Protein 9KAN (pdb70)

Structure (mmCIF, N/CA/C/O backbone):
data_9KAN
#
_entry.id   9KAN
#
_cell.length_a   89.578
_cell.length_b   94.807
_cell.length_c   137.684
_cell.angle_alpha   90.000
_cell.angle_beta   90.000
_cell.angle_gamma   90.000
#
_symmetry.space_group_name_H-M   'C 2 2 21'
#
loop_
_entity.id
_entity.type
_entity.pdbx_description
1 polymer Vapd
2 polymer 'VapW antitoxin'
3 non-polymer 'SULFATE ION'
4 water water
#
loop_
_atom_site.group_PDB
_atom_site.id
_atom_site.type_symbol
_atom_site.label_atom_id
_atom_site.label_alt_id
_atom_site.label_comp_id
_atom_site.label_asym_id
_atom_site.label_entity_id
_atom_site.label_seq_id
_atom_site.pdbx_PDB_ins_code
_atom_site.Cartn_x
_atom_site.Cartn_y
_atom_site.Cartn_z
_atom_site.occupancy
_atom_site.B_iso_or_equiv
_atom_site.auth_seq_id
_atom_site.auth_comp_id
_atom_site.auth_asym_id
_atom_site.auth_atom_id
_atom_site.pdbx_PDB_model_num
ATOM 1 N N . GLN A 1 12 ? -29.43000 -33.76700 5.39800 1.000 71.15853 -1 GLN A N 1
ATOM 2 C CA . GLN A 1 12 ? -29.64700 -33.04600 4.11700 1.000 71.54279 -1 GLN A CA 1
ATOM 3 C C . GLN A 1 12 ? -30.41100 -33.95700 3.15300 1.000 73.57987 -1 GLN A C 1
ATOM 4 O O . GLN A 1 12 ? -31.59300 -34.22900 3.41800 1.000 68.09501 -1 GLN A O 1
ATOM 10 N N . ASP A 1 13 ? -29.75800 -34.39300 2.07500 1.000 59.65978 0 ASP A N 1
ATOM 11 C CA . ASP A 1 13 ? -30.39500 -35.31800 1.09400 1.000 56.83839 0 ASP A CA 1
ATOM 12 C C . ASP A 1 13 ? -29.82500 -36.71900 1.31700 1.000 51.03243 0 ASP A C 1
ATOM 13 O O . ASP A 1 13 ? -28.67400 -36.96000 0.93300 1.000 51.39564 0 ASP A O 1
ATOM 18 N N . PRO A 1 14 ? -30.58200 -37.65900 1.91400 1.000 50.69292 1 PRO A N 1
ATOM 19 C CA . PRO A 1 14 ? -30.02300 -38.97400 2.28400 1.000 49.65332 1 PRO A CA 1
ATOM 20 C C . PRO A 1 14 ? -29.57800 -39.81400 1.09500 1.000 46.67139 1 PRO A C 1
ATOM 21 O O . PRO A 1 14 ? -28.70200 -40.67100 1.24700 1.000 43.31046 1 PRO A O 1
ATOM 25 N N . GLY A 1 15 ? -30.12300 -39.56500 -0.09300 1.000 41.61025 2 GLY A N 1
ATOM 26 C CA . GLY A 1 15 ? -29.65200 -40.27300 -1.27700 1.000 48.14788 2 GLY A CA 1
ATOM 27 C C . GLY A 1 15 ? -28.21600 -39.95500 -1.67400 1.000 41.47339 2 GLY A C 1
ATOM 28 O O . GLY A 1 15 ? -27.58800 -40.72400 -2.40700 1.000 48.00839 2 GLY A O 1
ATOM 29 N N . ILE A 1 16 ? -27.67300 -38.83300 -1.20700 1.000 42.07610 3 ILE A N 1
ATOM 30 C CA . ILE A 1 16 ? -26.32600 -38.42600 -1.59900 1.000 41.60499 3 ILE A CA 1
ATOM 31 C C . ILE A 1 16 ? -25.31900 -38.90600 -0.55500 1.000 45.14752 3 ILE A C 1
ATOM 32 O O . ILE A 1 16 ? -25.38800 -38.51600 0.61700 1.000 37.70978 3 ILE A O 1
ATOM 37 N N . ASN A 1 17 ? -24.35600 -39.72500 -0.98400 1.000 45.14225 4 ASN A N 1
ATOM 38 C CA . ASN A 1 17 ? -23.33900 -40.30200 -0.10700 1.000 43.45521 4 ASN A CA 1
ATOM 39 C C . ASN A 1 17 ? -22.01800 -39.55500 -0.20600 1.000 40.40221 4 ASN A C 1
ATOM 40 O O . ASN A 1 17 ? -21.76200 -38.79000 -1.14200 1.000 39.41262 4 ASN A O 1
ATOM 45 N N . ARG A 1 18 ? -21.15300 -39.83500 0.76500 1.000 39.89952 5 ARG A N 1
ATOM 46 C CA . ARG A 1 18 ? -19.74700 -39.50900 0.64900 1.000 40.80489 5 ARG A CA 1
ATOM 47 C C . ARG A 1 18 ? -19.11500 -40.32900 -0.47000 1.000 40.74962 5 ARG A C 1
ATOM 48 O O . ARG A 1 18 ? -19.65100 -41.34800 -0.90600 1.000 36.79389 5 ARG A O 1
ATOM 56 N N . LYS A 1 19 ? -17.96800 -39.85300 -0.96100 1.000 34.31464 6 LYS A N 1
ATOM 57 C CA . LYS A 1 19 ? -17.29200 -40.52700 -2.05700 1.000 36.66492 6 LYS A CA 1
ATOM 58 C C . LYS A 1 19 ? -15.85300 -40.83500 -1.68000 1.000 36.69387 6 LYS A C 1
ATOM 59 O O . LYS A 1 19 ? -15.20200 -40.05900 -0.97500 1.000 40.30483 6 LYS A O 1
ATOM 65 N N . ALA A 1 20 ? -15.36300 -41.96300 -2.17200 1.000 37.96771 7 ALA A N 1
ATOM 66 C CA . ALA A 1 20 ? -13.96400 -42.33600 -2.06000 1.000 36.86758 7 ALA A CA 1
ATOM 67 C C . ALA A 1 20 ? -13.33800 -42.31000 -3.44400 1.000 38.58884 7 ALA A C 1
ATOM 68 O O . ALA A 1 20 ? -13.94200 -42.76900 -4.42300 1.000 38.51778 7 ALA A O 1
ATOM 70 N N . ILE A 1 21 ? -12.13900 -41.75100 -3.52500 1.000 37.68347 8 ILE A N 1
ATOM 71 C CA . ILE A 1 21 ? -11.35900 -41.73800 -4.75100 1.000 34.52782 8 ILE A CA 1
ATOM 72 C C . ILE A 1 21 ? -10.07400 -42.50200 -4.47600 1.000 38.87835 8 ILE A C 1
ATOM 73 O O . ILE A 1 21 ? -9.37200 -42.22000 -3.49600 1.000 38.26248 8 ILE A O 1
ATOM 78 N N . ASN A 1 22 ? -9.79900 -43.49800 -5.30800 1.000 36.00168 9 ASN A N 1
ATOM 79 C CA . ASN A 1 22 ? -8.60300 -44.30800 -5.17400 1.000 41.39707 9 ASN A CA 1
ATOM 80 C C . ASN A 1 22 ? -8.00300 -44.49400 -6.55300 1.000 39.45999 9 ASN A C 1
ATOM 81 O O . ASN A 1 22 ? -8.72800 -44.67900 -7.53600 1.000 40.21798 9 ASN A O 1
ATOM 86 N N . PHE A 1 23 ? -6.68100 -44.44000 -6.62600 1.000 37.77558 10 PHE A N 1
ATOM 87 C CA . PHE A 1 23 ? -6.02700 -44.52500 -7.91400 1.000 41.02071 10 PHE A CA 1
ATOM 88 C C . PHE A 1 23 ? -4.63200 -45.09400 -7.75000 1.000 38.77833 10 PHE A C 1
ATOM 89 O O . PHE A 1 23 ? -4.06800 -45.15100 -6.65400 1.000 39.67318 10 PHE A O 1
ATOM 97 N N . ASP A 1 24 ? -4.07200 -45.50200 -8.87500 1.000 42.38666 11 ASP A N 1
ATOM 98 C CA . ASP A 1 24 ? -2.73700 -46.06800 -8.91100 1.000 40.82332 11 ASP A CA 1
ATOM 99 C C . ASP A 1 24 ? -2.07500 -45.53400 -10.16500 1.000 40.93122 11 ASP A C 1
ATOM 100 O O . ASP A 1 24 ? -2.66800 -45.58600 -11.24600 1.000 42.60511 11 ASP A O 1
ATOM 105 N N . LEU A 1 25 ? -0.88300 -44.96700 -10.01000 1.000 40.67593 12 LEU A N 1
ATOM 106 C CA . LEU A 1 25 ? -0.13700 -44.39000 -11.11400 1.000 42.30507 12 LEU A CA 1
ATOM 107 C C . LEU A 1 25 ? 1.10500 -45.22600 -11.38700 1.000 42.86040 12 LEU A C 1
ATOM 108 O O . LEU A 1 25 ? 1.64400 -45.87800 -10.49200 1.000 43.84210 12 LEU A O 1
ATOM 113 N N . SER A 1 26 ? 1.55100 -45.19200 -12.63600 1.000 42.64722 13 SER A N 1
ATOM 114 C CA . SER A 1 26 ? 2.77700 -45.86600 -13.04100 1.000 55.20662 13 SER A CA 1
ATOM 115 C C . SER A 1 26 ? 3.99400 -45.00900 -12.67900 1.000 56.12778 13 SER A C 1
ATOM 116 O O . SER A 1 26 ? 4.09500 -43.83900 -13.08400 1.000 48.68478 13 SER A O 1
ATOM 119 N N . THR A 1 27 ? 4.91400 -45.59100 -11.90500 1.000 53.55116 14 THR A N 1
ATOM 120 C CA . THR A 1 27 ? 6.14100 -44.87700 -11.56300 1.000 57.53848 14 THR A CA 1
ATOM 121 C C . THR A 1 27 ? 7.02700 -44.65100 -12.78900 1.000 57.28318 14 THR A C 1
ATOM 122 O O . THR A 1 27 ? 7.65100 -43.58900 -12.90500 1.000 52.43787 14 THR A O 1
ATOM 126 N N . LYS A 1 28 ? 7.09700 -45.62800 -13.70800 1.000 57.20160 15 LYS A N 1
ATOM 127 C CA . LYS A 1 28 ? 7.88600 -45.44800 -14.92600 1.000 57.11474 15 LYS A CA 1
ATOM 128 C C . LYS A 1 28 ? 7.37300 -44.26000 -15.74300 1.000 55.53561 15 LYS A C 1
ATOM 129 O O . LYS A 1 28 ? 8.16400 -43.42900 -16.21000 1.000 51.30352 15 LYS A O 1
ATOM 135 N N . SER A 1 29 ? 6.04900 -44.14900 -15.90800 1.000 55.85933 16 SER A N 1
ATOM 136 C CA . SER A 1 29 ? 5.49500 -43.03800 -16.67400 1.000 52.78001 16 SER A CA 1
ATOM 137 C C . SER A 1 29 ? 5.62900 -41.71800 -15.92200 1.000 52.47471 16 SER A C 1
ATOM 138 O O . SER A 1 29 ? 5.82500 -40.67500 -16.54900 1.000 52.49050 16 SER A O 1
ATOM 141 N N . LEU A 1 30 ? 5.55900 -41.74600 -14.58600 1.000 49.96389 17 LEU A N 1
ATOM 142 C CA . LEU A 1 30 ? 5.68700 -40.51700 -13.80600 1.000 50.35077 17 LEU A CA 1
ATOM 143 C C . LEU A 1 30 ? 7.11200 -39.96300 -13.85800 1.000 50.54027 17 LEU A C 1
ATOM 144 O O . LEU A 1 30 ? 7.31000 -38.74200 -13.78600 1.000 49.48751 17 LEU A O 1
ATOM 149 N N . GLU A 1 31 ? 8.11500 -40.84300 -13.98600 1.000 52.53525 18 GLU A N 1
ATOM 150 C CA . GLU A 1 31 ? 9.50900 -40.40700 -14.07700 1.000 54.57233 18 GLU A CA 1
ATOM 151 C C . GLU A 1 31 ? 9.79100 -39.59900 -15.33300 1.000 51.70883 18 GLU A C 1
ATOM 152 O O . GLU A 1 31 ? 10.78700 -38.86800 -15.37200 1.000 54.69077 18 GLU A O 1
ATOM 158 N N . LYS A 1 32 ? 8.95400 -39.72600 -16.36600 1.000 51.49302 19 LYS A N 1
ATOM 159 C CA . LYS A 1 32 ? 9.12200 -38.90400 -17.55700 1.000 48.39001 19 LYS A CA 1
ATOM 160 C C . LYS A 1 32 ? 8.89400 -37.43500 -17.24700 1.000 50.41131 19 LYS A C 1
ATOM 161 O O . LYS A 1 32 ? 9.53300 -36.56400 -17.84900 1.000 52.15099 19 LYS A O 1
ATOM 167 N N . TYR A 1 33 ? 8.00300 -37.14500 -16.30200 1.000 52.76948 20 TYR A N 1
ATOM 168 C CA . TYR A 1 33 ? 7.54900 -35.78800 -16.04500 1.000 49.47698 20 TYR A CA 1
ATOM 169 C C . TYR A 1 33 ? 8.09000 -35.20200 -14.75600 1.000 48.62425 20 TYR A C 1
ATOM 170 O O . TYR A 1 33 ? 8.07200 -33.97900 -14.59900 1.000 44.49218 20 TYR A O 1
ATOM 179 N N . PHE A 1 34 ? 8.55400 -36.03400 -13.83200 1.000 49.84019 21 PHE A N 1
ATOM 180 C CA . PHE A 1 34 ? 9.05900 -35.54700 -12.55800 1.000 53.01951 21 PHE A CA 1
ATOM 181 C C . PHE A 1 34 ? 10.33200 -36.28900 -12.19900 1.000 57.22002 21 PHE A C 1
ATOM 182 O O . PHE A 1 34 ? 10.37500 -37.52100 -12.26100 1.000 53.99858 21 PHE A O 1
ATOM 190 N N . LYS A 1 35 ? 11.37200 -35.52700 -11.85500 1.000 60.96257 22 LYS A N 1
ATOM 191 C CA . LYS A 1 35 ? 12.59900 -36.14000 -11.36800 1.000 63.88661 22 LYS A CA 1
ATOM 192 C C . LYS A 1 35 ? 12.37000 -36.78300 -10.00600 1.000 62.69436 22 LYS A C 1
ATOM 193 O O . LYS A 1 35 ? 12.89400 -37.86800 -9.72600 1.000 61.65213 22 LYS A O 1
ATOM 199 N N . ASP A 1 36 ? 11.57000 -36.14200 -9.15600 1.000 58.54123 23 ASP A N 1
ATOM 200 C CA . ASP A 1 36 ? 11.19800 -36.68000 -7.84800 1.000 60.57042 23 ASP A CA 1
ATOM 201 C C . ASP A 1 36 ? 9.75300 -37.15700 -7.94700 1.000 57.86483 23 ASP A C 1
ATOM 202 O O . ASP A 1 36 ? 8.82400 -36.34600 -7.93800 1.000 54.99080 23 ASP A O 1
ATOM 207 N N . THR A 1 37 ? 9.55300 -38.47500 -8.04300 1.000 59.49661 24 THR A N 1
ATOM 208 C CA . THR A 1 37 ? 8.19500 -38.96000 -8.27000 1.000 59.05445 24 THR A CA 1
ATOM 209 C C . THR A 1 37 ? 7.27300 -38.75200 -7.07200 1.000 53.18006 24 THR A C 1
ATOM 210 O O . THR A 1 37 ? 6.08700 -39.06900 -7.17900 1.000 51.70620 24 THR A O 1
ATOM 214 N N . ARG A 1 38 ? 7.76800 -38.23400 -5.94800 1.000 54.49601 25 ARG A N 1
ATOM 215 C CA . ARG A 1 38 ? 6.89400 -37.92200 -4.82200 1.000 51.41932 25 ARG A CA 1
ATOM 216 C C . ARG A 1 38 ? 6.11300 -36.63500 -5.04600 1.000 50.18496 25 ARG A C 1
ATOM 217 O O . ARG A 1 38 ? 5.04900 -36.45000 -4.44200 1.000 46.57137 25 ARG A O 1
ATOM 225 N N . GLU A 1 39 ? 6.63100 -35.73500 -5.88500 1.000 47.68203 26 GLU A N 1
ATOM 226 C CA . GLU A 1 39 ? 5.93700 -34.47400 -6.13700 1.000 43.37099 26 GLU A CA 1
ATOM 227 C C . GLU A 1 39 ? 4.53700 -34.66700 -6.70800 1.000 41.66815 26 GLU A C 1
ATOM 228 O O . GLU A 1 39 ? 3.58800 -34.08900 -6.14800 1.000 42.22875 26 GLU A O 1
ATOM 234 N N . PRO A 1 40 ? 4.32200 -35.44500 -7.78400 1.000 44.15529 27 PRO A N 1
ATOM 235 C CA . PRO A 1 40 ? 2.95800 -35.55100 -8.33700 1.000 40.22851 27 PRO A CA 1
ATOM 236 C C . PRO A 1 40 ? 1.91400 -35.98000 -7.31300 1.000 41.74974 27 PRO A C 1
ATOM 237 O O . PRO A 1 40 ? 0.79600 -35.45100 -7.33000 1.000 42.18137 27 PRO A O 1
ATOM 241 N N . TYR A 1 41 ? 2.25500 -36.90300 -6.40300 1.000 42.11558 28 TYR A N 1
ATOM 242 C CA . TYR A 1 41 ? 1.32900 -37.27900 -5.33300 1.000 42.45509 28 TYR A CA 1
ATOM 243 C C . TYR A 1 41 ? 1.05900 -36.11500 -4.39500 1.000 40.28115 28 TYR A C 1
ATOM 244 O O . TYR A 1 41 ? -0.03900 -35.99200 -3.83100 1.000 37.82559 28 TYR A O 1
ATOM 253 N N . SER A 1 42 ? 2.06700 -35.27300 -4.18000 1.000 37.72031 29 SER A N 1
ATOM 254 C CA . SER A 1 42 ? 1.86900 -34.09900 -3.34700 1.000 36.63597 29 SER A CA 1
ATOM 255 C C . SER A 1 42 ? 1.01900 -33.06200 -4.07000 1.000 36.18065 29 SER A C 1
ATOM 256 O O . SER A 1 42 ? 0.20400 -32.37500 -3.45000 1.000 36.50438 29 SER A O 1
ATOM 259 N N . LEU A 1 43 ? 1.18900 -32.94700 -5.38700 1.000 34.77522 30 LEU A N 1
ATOM 260 C CA . LEU A 1 43 ? 0.37700 -32.01700 -6.15600 1.000 34.32517 30 LEU A CA 1
ATOM 261 C C . LEU A 1 43 ? -1.09200 -32.42200 -6.12300 1.000 36.46490 30 LEU A C 1
ATOM 262 O O . LEU A 1 43 ? -1.98100 -31.57800 -5.93400 1.000 37.86243 30 LEU A O 1
ATOM 267 N N . ILE A 1 44 ? -1.36500 -33.72000 -6.31000 1.000 36.13328 31 ILE A N 1
ATOM 268 C CA . ILE A 1 44 ? -2.74200 -34.20000 -6.29200 1.000 33.70930 31 ILE A CA 1
ATOM 269 C C . ILE A 1 44 ? -3.32200 -34.06300 -4.89400 1.000 34.10409 31 ILE A C 1
ATOM 270 O O . ILE A 1 44 ? -4.46400 -33.62600 -4.71600 1.000 35.95694 31 ILE A O 1
ATOM 275 N N . LYS A 1 45 ? -2.52100 -34.38600 -3.87700 1.000 36.42279 32 LYS A N 1
ATOM 276 C CA . LYS A 1 45 ? -2.97500 -34.23400 -2.50500 1.000 34.43308 32 LYS A CA 1
ATOM 277 C C . LYS A 1 45 ? -3.45400 -32.81400 -2.23200 1.000 36.07275 32 LYS A C 1
ATOM 278 O O . LYS A 1 45 ? -4.51900 -32.61500 -1.63200 1.000 35.69375 32 LYS A O 1
ATOM 284 N N . LYS A 1 46 ? -2.68800 -31.81400 -2.67300 1.000 38.44935 33 LYS A N 1
ATOM 285 C CA . LYS A 1 46 ? -3.08900 -30.42000 -2.46400 1.000 40.76278 33 LYS A CA 1
ATOM 286 C C . LYS A 1 46 ? -4.39100 -30.09800 -3.19300 1.000 36.72019 33 LYS A C 1
ATOM 287 O O . LYS A 1 46 ? -5.28400 -29.45900 -2.62900 1.000 34.82523 33 LYS A O 1
ATOM 293 N N . PHE A 1 47 ? -4.50800 -30.52100 -4.45400 1.000 34.20673 34 PHE A N 1
ATOM 294 C CA . PHE A 1 47 ? -5.73400 -30.27600 -5.20900 1.000 32.99343 34 PHE A CA 1
ATOM 295 C C . PHE A 1 47 ? -6.93500 -30.92900 -4.54000 1.000 36.22276 34 PHE A C 1
ATOM 296 O O . PHE A 1 47 ? -8.03800 -30.36600 -4.51600 1.000 37.02812 34 PHE A O 1
ATOM 304 N N . MET A 1 48 ? -6.75400 -32.15000 -4.04000 1.000 36.15170 35 MET A N 1
ATOM 305 C CA . MET A 1 48 ? -7.87300 -32.87500 -3.45500 1.000 37.01496 35 MET A CA 1
ATOM 306 C C . MET A 1 48 ? -8.36800 -32.18200 -2.19900 1.000 37.16761 35 MET A C 1
ATOM 307 O O . MET A 1 48 ? -9.57800 -32.01300 -2.00800 1.000 36.97022 35 MET A O 1
ATOM 312 N N . LEU A 1 49 ? -7.44400 -31.75000 -1.33900 1.000 38.68622 36 LEU A N 1
ATOM 313 C CA . LEU A 1 49 ? -7.84900 -31.06500 -0.11900 1.000 38.95467 36 LEU A CA 1
ATOM 314 C C . LEU A 1 49 ? -8.52700 -29.74000 -0.43500 1.000 38.76781 36 LEU A C 1
ATOM 315 O O . LEU A 1 49 ? -9.43300 -29.32400 0.29200 1.000 43.56312 36 LEU A O 1
ATOM 320 N N . GLU A 1 50 ? -8.13100 -29.08500 -1.52600 1.000 39.00468 37 GLU A N 1
ATOM 321 C CA . GLU A 1 50 ? -8.79900 -27.86500 -1.96400 1.000 43.22360 37 GLU A CA 1
ATOM 322 C C . GLU A 1 50 ? -10.22600 -28.11600 -2.43700 1.000 41.79448 37 GLU A C 1
ATOM 323 O O . GLU A 1 50 ? -11.03000 -27.18000 -2.46200 1.000 42.61827 37 GLU A O 1
ATOM 329 N N . ASN A 1 51 ? -10.55500 -29.34000 -2.83500 1.000 38.82834 38 ASN A N 1
ATOM 330 C CA . ASN A 1 51 ? -11.83700 -29.61700 -3.46000 1.000 42.70775 38 ASN A CA 1
ATOM 331 C C . ASN A 1 51 ? -12.69900 -30.56300 -2.62800 1.000 40.14429 38 ASN A C 1
ATOM 332 O O . ASN A 1 51 ? -13.53000 -31.29500 -3.16500 1.000 39.40209 38 ASN A O 1
ATOM 337 N N . GLY A 1 52 ? -12.52900 -30.53200 -1.30300 1.000 42.56826 39 GLY A N 1
ATOM 338 C CA . GLY A 1 52 ? -13.46400 -31.17300 -0.39700 1.000 42.48141 39 GLY A CA 1
ATOM 339 C C . GLY A 1 52 ? -13.13300 -32.59200 -0.00500 1.000 44.18424 39 GLY A C 1
ATOM 340 O O . GLY A 1 52 ? -13.96000 -33.24700 0.64200 1.000 42.68670 39 GLY A O 1
ATOM 341 N N . PHE A 1 53 ? -11.96400 -33.09400 -0.38100 1.000 41.28127 40 PHE A N 1
ATOM 342 C CA . PHE A 1 53 ? -11.53400 -34.44500 -0.06500 1.000 42.75776 40 PHE A CA 1
ATOM 343 C C . PHE A 1 53 ? -10.41300 -34.37700 0.96100 1.000 49.50067 40 PHE A C 1
ATOM 344 O O . PHE A 1 53 ? -9.77600 -33.33600 1.13800 1.000 50.93505 40 PHE A O 1
ATOM 352 N N . GLU A 1 54 ? -10.21100 -35.48100 1.67800 1.000 48.89007 41 GLU A N 1
ATOM 353 C CA . GLU A 1 54 ? -9.12300 -35.58000 2.64200 1.000 51.99308 41 GLU A CA 1
ATOM 354 C C . GLU A 1 54 ? -8.38800 -36.89200 2.43200 1.000 50.40078 41 GLU A C 1
ATOM 355 O O . GLU A 1 54 ? -8.99700 -37.88400 2.02500 1.000 47.90838 41 GLU A O 1
ATOM 361 N N . HIS A 1 55 ? -7.07600 -36.89200 2.68500 1.000 47.08196 42 HIS A N 1
ATOM 362 C CA . HIS A 1 55 ? -6.27900 -38.09600 2.48000 1.000 51.66409 42 HIS A CA 1
ATOM 363 C C . HIS A 1 55 ? -6.44000 -39.01300 3.68000 1.000 56.50151 42 HIS A C 1
ATOM 364 O O . HIS A 1 55 ? -6.52700 -38.55700 4.82400 1.000 60.36776 42 HIS A O 1
ATOM 371 N N . ARG A 1 56 ? -6.51400 -40.31400 3.39200 1.000 55.30663 43 ARG A N 1
ATOM 372 C CA . ARG A 1 56 ? -6.70000 -41.31100 4.47300 1.000 58.44648 43 ARG A CA 1
ATOM 373 C C . ARG A 1 56 ? -5.32700 -41.72800 5.00700 1.000 58.52807 43 ARG A C 1
ATOM 374 O O . ARG A 1 56 ? -4.33000 -41.57800 4.26600 1.000 59.93877 43 ARG A O 1
ATOM 382 N N . GLN A 1 57 ? -5.28600 -42.25200 6.23300 1.000 60.71781 44 GLN A N 1
ATOM 383 C CA . GLN A 1 57 ? -4.01000 -42.73900 6.81600 1.000 64.26034 44 GLN A CA 1
ATOM 384 C C . GLN A 1 57 ? -3.72400 -44.14500 6.27000 1.000 70.29001 44 GLN A C 1
ATOM 385 O O . GLN A 1 57 ? -2.82700 -44.82300 6.81700 1.000 65.76052 44 GLN A O 1
ATOM 391 N N . TYR A 1 58 ? -4.47400 -44.54900 5.24400 1.000 63.39707 45 TYR A N 1
ATOM 392 C CA . TYR A 1 58 ? -4.22600 -45.86000 4.58800 1.000 67.40808 45 TYR A CA 1
ATOM 393 C C . TYR A 1 58 ? -3.94700 -45.55700 3.12000 1.000 73.15614 45 TYR A C 1
ATOM 394 O O . TYR A 1 58 ? -2.77300 -45.70200 2.71000 1.000 75.55380 45 TYR A O 1
ATOM 403 N N . SER A 1 59 ? -4.96600 -45.10200 2.38100 1.000 66.35006 46 SER A N 1
ATOM 404 C CA . SER A 1 59 ? -4.79400 -44.72800 0.95100 1.000 63.58657 46 SER A CA 1
ATOM 405 C C . SER A 1 59 ? -6.11400 -44.18900 0.38600 1.000 57.67270 46 SER A C 1
ATOM 406 O O . SER A 1 59 ? -7.17200 -44.77000 0.71300 1.000 58.95181 46 SER A O 1
ATOM 409 N N . GLY A 1 60 ? -6.05900 -43.12300 -0.41900 1.000 55.44875 47 GLY A N 1
ATOM 410 C CA . GLY A 1 60 ? -7.28600 -42.64400 -1.08700 1.000 46.10816 47 GLY A CA 1
ATOM 411 C C . GLY A 1 60 ? -7.79800 -41.31400 -0.57400 1.000 44.27110 47 GLY A C 1
ATOM 412 O O . GLY A 1 60 ? -7.28400 -40.83400 0.45900 1.000 47.81626 47 GLY A O 1
ATOM 413 N N . TYR A 1 61 ? -8.77700 -40.73600 -1.27800 1.000 37.75189 48 TYR A N 1
ATOM 414 C CA . TYR A 1 61 ? -9.39500 -39.44800 -0.85800 1.000 37.87296 48 TYR A CA 1
ATOM 415 C C . TYR A 1 61 ? -10.85800 -39.65500 -0.51700 1.000 41.59709 48 TYR A C 1
ATOM 416 O O . TYR A 1 61 ? -11.64200 -40.05700 -1.40100 1.000 36.95180 48 TYR A O 1
ATOM 425 N N . THR A 1 62 ? -11.21900 -39.38500 0.73900 1.000 42.16558 49 THR A N 1
ATOM 426 C CA . THR A 1 62 ? -12.61400 -39.48200 1.13000 1.000 37.12024 49 THR A CA 1
ATOM 427 C C . THR A 1 62 ? -13.18300 -38.07500 1.19100 1.000 39.73634 49 THR A C 1
ATOM 428 O O . THR A 1 62 ? -12.53800 -37.17000 1.72300 1.000 39.24944 49 THR A O 1
ATOM 432 N N . SER A 1 63 ? -14.35800 -37.87800 0.60100 1.000 39.59159 50 SER A N 1
ATOM 433 C CA . SER A 1 63 ? -15.00500 -36.57500 0.67800 1.000 42.82619 50 SER A CA 1
ATOM 434 C C . SER A 1 63 ? -15.37800 -36.24600 2.11800 1.000 43.23676 50 SER A C 1
ATOM 435 O O . SER A 1 63 ? -15.91400 -37.09200 2.84200 1.000 38.76781 50 SER A O 1
ATOM 438 N N . LYS A 1 64 ? -15.10000 -35.00600 2.53000 1.000 43.75525 51 LYS A N 1
ATOM 439 C CA . LYS A 1 64 ? -15.38800 -34.59500 3.90100 1.000 45.40544 51 LYS A CA 1
ATOM 440 C C . LYS A 1 64 ? -16.88200 -34.66900 4.19000 1.000 44.93697 51 LYS A C 1
ATOM 441 O O . LYS A 1 64 ? -17.30200 -35.20300 5.22400 1.000 44.42638 51 LYS A O 1
ATOM 447 N N . GLU A 1 65 ? -17.69300 -34.16800 3.27500 1.000 40.22851 52 GLU A N 1
ATOM 448 C CA . GLU A 1 65 ? -19.14200 -34.22400 3.31600 1.000 41.32601 52 GLU A CA 1
ATOM 449 C C . GLU A 1 65 ? -19.66000 -35.12400 2.20900 1.000 41.01808 52 GLU A C 1
ATOM 450 O O . GLU A 1 65 ? -18.90200 -35.53400 1.31500 1.000 37.64662 52 GLU A O 1
ATOM 456 N N . PRO A 1 66 ? -20.94900 -35.47900 2.22900 1.000 42.31560 53 PRO A N 1
ATOM 457 C CA . PRO A 1 66 ? -21.56600 -36.10300 1.05600 1.000 41.75237 53 PRO A CA 1
ATOM 458 C C . PRO A 1 66 ? -21.45200 -35.19100 -0.15500 1.000 41.28390 53 PRO A C 1
ATOM 459 O O . PRO A 1 66 ? -21.53500 -33.97000 -0.03600 1.000 37.16235 53 PRO A O 1
ATOM 463 N N . ILE A 1 67 ? -21.24900 -35.79200 -1.32800 1.000 40.07323 54 ILE A N 1
ATOM 464 C CA . ILE A 1 67 ? -21.10100 -35.02900 -2.56900 1.000 37.98613 54 ILE A CA 1
ATOM 465 C C . ILE A 1 67 ? -21.73900 -35.82400 -3.70200 1.000 37.40975 54 ILE A C 1
ATOM 466 O O . ILE A 1 67 ? -21.50100 -37.02900 -3.82400 1.000 35.31476 54 ILE A O 1
ATOM 471 N N . ASN A 1 68 ? -22.57600 -35.16800 -4.51800 1.000 34.26200 55 ASN A N 1
ATOM 472 C CA . ASN A 1 68 ? -23.26300 -35.93100 -5.54800 1.000 38.88361 55 ASN A CA 1
ATOM 473 C C . ASN A 1 68 ? -22.31500 -36.24300 -6.70900 1.000 34.23042 55 ASN A C 1
ATOM 474 O O . ASN A 1 68 ? -21.21200 -35.69300 -6.81700 1.000 34.04356 55 ASN A O 1
ATOM 479 N N . GLU A 1 69 ? -22.75900 -37.16900 -7.56500 1.000 35.38582 56 GLU A N 1
ATOM 480 C CA . GLU A 1 69 ? -21.90600 -37.69900 -8.62300 1.000 34.02250 56 GLU A CA 1
ATOM 481 C C . GLU A 1 69 ? -21.55000 -36.62900 -9.65300 1.000 32.81183 56 GLU A C 1
ATOM 482 O O . GLU A 1 69 ? -20.44400 -36.63400 -10.20900 1.000 28.19549 56 GLU A O 1
ATOM 488 N N . ARG A 1 70 ? -22.48500 -35.71400 -9.93100 1.000 32.69603 57 ARG A N 1
ATOM 489 C CA . ARG A 1 70 ? -22.21400 -34.63800 -10.88900 1.000 34.64889 57 ARG A CA 1
ATOM 490 C C . ARG A 1 70 ? -21.04000 -33.78600 -10.42900 1.000 32.60128 57 ARG A C 1
ATOM 491 O O . ARG A 1 70 ? -20.11100 -33.51400 -11.19700 1.000 29.71409 57 ARG A O 1
ATOM 499 N N . ARG A 1 71 ? -21.04400 -33.39300 -9.15800 1.000 33.14082 58 ARG A N 1
ATOM 500 C CA . ARG A 1 71 ? -19.97100 -32.54500 -8.64500 1.000 34.86207 58 ARG A CA 1
ATOM 501 C C . ARG A 1 71 ? -18.64300 -33.28700 -8.57100 1.000 33.50928 58 ARG A C 1
ATOM 502 O O . ARG A 1 71 ? -17.58300 -32.68300 -8.78900 1.000 32.76972 58 ARG A O 1
ATOM 510 N N . VAL A 1 72 ? -18.68000 -34.58900 -8.28000 1.000 31.35376 59 VAL A N 1
ATOM 511 C CA . VAL A 1 72 ? -17.46400 -35.40000 -8.24200 1.000 32.85920 59 VAL A CA 1
ATOM 512 C C . VAL A 1 72 ? -16.80900 -35.44100 -9.61200 1.000 31.67485 59 VAL A C 1
ATOM 513 O O . VAL A 1 72 ? -15.59800 -35.23400 -9.75500 1.000 30.20625 59 VAL A O 1
ATOM 517 N N . ILE A 1 73 ? -17.59600 -35.71400 -10.64800 1.000 32.63286 60 ILE A N 1
ATOM 518 C CA . ILE A 1 73 ? -16.97000 -35.81800 -11.95500 1.000 32.32493 60 ILE A CA 1
ATOM 519 C C . ILE A 1 73 ? -16.52200 -34.44400 -12.47000 1.000 32.21176 60 ILE A C 1
ATOM 520 O O . ILE A 1 73 ? -15.61100 -34.36800 -13.30200 1.000 32.88815 60 ILE A O 1
ATOM 525 N N . ARG A 1 74 ? -17.15800 -33.34800 -12.02400 1.000 28.95610 61 ARG A N 1
ATOM 526 C CA . ARG A 1 74 ? -16.62900 -32.02300 -12.36900 1.000 35.26212 61 ARG A CA 1
ATOM 527 C C . ARG A 1 74 ? -15.26200 -31.79000 -11.72900 1.000 37.41501 61 ARG A C 1
ATOM 528 O O . ARG A 1 74 ? -14.37700 -31.19000 -12.34700 1.000 32.04595 61 ARG A O 1
ATOM 536 N N . ILE A 1 75 ? -15.07000 -32.27700 -10.50500 1.000 31.22480 62 ILE A N 1
ATOM 537 C CA . ILE A 1 75 ? -13.77800 -32.17500 -9.83800 1.000 35.73060 62 ILE A CA 1
ATOM 538 C C . ILE A 1 75 ? -12.73000 -33.00500 -10.57100 1.000 35.27528 62 ILE A C 1
ATOM 539 O O . ILE A 1 75 ? -11.58000 -32.58000 -10.72400 1.000 33.80668 62 ILE A O 1
ATOM 544 N N . ILE A 1 76 ? -13.11200 -34.18200 -11.06900 1.000 33.14871 63 ILE A N 1
ATOM 545 C CA . ILE A 1 76 ? -12.15300 -35.02000 -11.78600 1.000 34.20410 63 ILE A CA 1
ATOM 546 C C . ILE A 1 76 ? -11.81700 -34.41100 -13.14700 1.000 35.68586 63 ILE A C 1
ATOM 547 O O . ILE A 1 76 ? -10.66300 -34.46000 -13.59900 1.000 36.34646 63 ILE A O 1
ATOM 552 N N . ASN A 1 77 ? -12.81800 -33.85400 -13.82800 1.000 36.40173 64 ASN A N 1
ATOM 553 C CA . ASN A 1 77 ? -12.57000 -33.07400 -15.04500 1.000 38.29933 64 ASN A CA 1
ATOM 554 C C . ASN A 1 77 ? -11.58200 -31.94600 -14.77600 1.000 37.68083 64 ASN A C 1
ATOM 555 O O . ASN A 1 77 ? -10.57600 -31.79700 -15.48200 1.000 38.39671 64 ASN A O 1
ATOM 560 N N . LYS A 1 78 ? -11.86100 -31.14300 -13.74700 1.000 37.11234 65 LYS A N 1
ATOM 561 C CA . LYS A 1 78 ? -10.95900 -30.07400 -13.33000 1.000 35.63848 65 LYS A CA 1
ATOM 562 C C . LYS A 1 78 ? -9.54400 -30.59600 -13.07100 1.000 37.35974 65 LYS A C 1
ATOM 563 O O . LYS A 1 78 ? -8.55500 -29.99300 -13.51800 1.000 33.03817 65 LYS A O 1
ATOM 569 N N . LEU A 1 79 ? -9.43000 -31.72400 -12.35100 1.000 32.53285 66 LEU A N 1
ATOM 570 C CA . LEU A 1 79 ? -8.12300 -32.32300 -12.07800 1.000 34.17252 66 LEU A CA 1
ATOM 571 C C . LEU A 1 79 ? -7.39100 -32.71100 -13.36000 1.000 38.10194 66 LEU A C 1
ATOM 572 O O . LEU A 1 79 ? -6.18300 -32.45900 -13.49300 1.000 34.02776 66 LEU A O 1
ATOM 577 N N . THR A 1 80 ? -8.09000 -33.35000 -14.30800 1.000 38.29407 67 THR A N 1
ATOM 578 C CA . THR A 1 80 ? -7.40600 -33.80800 -15.51600 1.000 36.75177 67 THR A CA 1
ATOM 579 C C . THR A 1 80 ? -7.01200 -32.64600 -16.41700 1.000 39.26787 67 THR A C 1
ATOM 580 O O . THR A 1 80 ? -6.00700 -32.74400 -17.12400 1.000 38.73096 67 THR A O 1
ATOM 584 N N . LYS A 1 81 ? -7.78800 -31.55000 -16.42000 1.000 38.40460 68 LYS A N 1
ATOM 585 C CA . LYS A 1 81 ? -7.36600 -30.36600 -17.16700 1.000 38.26775 68 LYS A CA 1
ATOM 586 C C . LYS A 1 81 ? -6.16300 -29.69200 -16.51000 1.000 38.57041 68 LYS A C 1
ATOM 587 O O . LYS A 1 81 ? -5.30200 -29.14000 -17.20500 1.000 37.65188 68 LYS A O 1
ATOM 593 N N . LYS A 1 82 ? -6.06500 -29.75900 -15.18500 1.000 35.20948 69 LYS A N 1
ATOM 594 C CA . LYS A 1 82 ? -4.92300 -29.16700 -14.50400 1.000 38.63358 69 LYS A CA 1
ATOM 595 C C . LYS A 1 82 ? -3.65100 -29.98500 -14.72600 1.000 40.95491 69 LYS A C 1
ATOM 596 O O . LYS A 1 82 ? -2.59500 -29.42400 -15.03300 1.000 32.61444 69 LYS A O 1
ATOM 602 N N . PHE A 1 83 ? -3.72400 -31.30800 -14.60500 1.000 37.90454 70 PHE A N 1
ATOM 603 C CA . PHE A 1 83 ? -2.53200 -32.15700 -14.70400 1.000 39.42315 70 PHE A CA 1
ATOM 604 C C . PHE A 1 83 ? -2.69500 -33.11600 -15.87400 1.000 41.69974 70 PHE A C 1
ATOM 605 O O . PHE A 1 83 ? -3.04400 -34.27800 -15.67700 1.000 39.56527 70 PHE A O 1
ATOM 613 N N . THR A 1 84 ? -2.42000 -32.64000 -17.09200 1.000 40.72594 71 THR A N 1
ATOM 614 C CA . THR A 1 84 ? -2.70600 -33.47900 -18.25800 1.000 43.00779 71 THR A CA 1
ATOM 615 C C . THR A 1 84 ? -1.82200 -34.72000 -18.33900 1.000 42.77881 71 THR A C 1
ATOM 616 O O . THR A 1 84 ? -2.11600 -35.61100 -19.14200 1.000 43.33414 71 THR A O 1
ATOM 620 N N . TRP A 1 85 ? -0.75400 -34.80000 -17.53800 1.000 40.73646 72 TRP A N 1
ATOM 621 C CA . TRP A 1 85 ? 0.04900 -36.01800 -17.46800 1.000 41.83396 72 TRP A CA 1
ATOM 622 C C . TRP A 1 85 ? -0.65900 -37.16200 -16.75000 1.000 40.37063 72 TRP A C 1
ATOM 623 O O . TRP A 1 85 ? -0.11100 -38.26800 -16.69500 1.000 39.68897 72 TRP A O 1
ATOM 634 N N . LEU A 1 86 ? -1.82700 -36.90700 -16.16500 1.000 40.66014 73 LEU A N 1
ATOM 635 C CA . LEU A 1 86 ? -2.59700 -37.96200 -15.51300 1.000 42.47088 73 LEU A CA 1
ATOM 636 C C . LEU A 1 86 ? -3.03300 -39.03200 -16.51000 1.000 42.24717 73 LEU A C 1
ATOM 637 O O . LEU A 1 86 ? -2.98600 -40.22900 -16.19700 1.000 43.51048 73 LEU A O 1
ATOM 642 N N . GLY A 1 87 ? -3.45000 -38.62200 -17.71600 1.000 39.17049 74 GLY A N 1
ATOM 643 C CA . GLY A 1 87 ? -3.90000 -39.58900 -18.70700 1.000 43.56312 74 GLY A CA 1
ATOM 644 C C . GLY A 1 87 ? -2.79800 -40.54200 -19.12600 1.000 49.01114 74 GLY A C 1
ATOM 645 O O . GLY A 1 87 ? -3.04200 -41.72900 -19.35300 1.000 48.82164 74 GLY A O 1
ATOM 646 N N . GLU A 1 88 ? -1.56800 -40.04100 -19.19600 1.000 47.42411 75 GLU A N 1
ATOM 647 C CA . GLU A 1 88 ? -0.40500 -40.83800 -19.54900 1.000 50.54290 75 GLU A CA 1
ATOM 648 C C . GLU A 1 88 ? -0.00200 -41.81000 -18.44200 1.000 48.30842 75 GLU A C 1
ATOM 649 O O . GLU A 1 88 ? 0.47400 -42.91400 -18.73700 1.000 46.83983 75 GLU A O 1
ATOM 655 N N . CYS A 1 89 ? -0.21200 -41.44700 -17.17700 1.000 43.53680 76 CYS A N 1
ATOM 656 C CA . CYS A 1 89 ? 0.33300 -42.20800 -16.06500 1.000 44.85538 76 CYS A CA 1
ATOM 657 C C . CYS A 1 89 ? -0.67800 -43.04700 -15.28800 1.000 41.65763 76 CYS A C 1
ATOM 658 O O . CYS A 1 89 ? -0.26000 -43.84800 -14.44100 1.000 40.77594 76 CYS A O 1
ATOM 661 N N . VAL A 1 90 ? -1.97700 -42.90600 -15.53700 1.000 41.23389 77 VAL A N 1
ATOM 662 C CA . VAL A 1 90 ? -2.95900 -43.55500 -14.66800 1.000 42.96305 77 VAL A CA 1
ATOM 663 C C . VAL A 1 90 ? -3.01300 -45.04800 -14.97400 1.000 42.64459 77 VAL A C 1
ATOM 664 O O . VAL A 1 90 ? -3.15500 -45.45600 -16.13600 1.000 41.19178 77 VAL A O 1
ATOM 668 N N . LYS A 1 91 ? -2.91100 -45.87300 -13.92700 1.000 39.24681 78 LYS A N 1
ATOM 669 C CA . LYS A 1 91 ? -3.15400 -47.31400 -14.04800 1.000 45.83444 78 LYS A CA 1
ATOM 670 C C . LYS A 1 91 ? -4.54800 -47.73700 -13.58000 1.000 48.77953 78 LYS A C 1
ATOM 671 O O . LYS A 1 91 ? -5.17600 -48.59800 -14.20800 1.000 44.33689 78 LYS A O 1
ATOM 677 N N . GLU A 1 92 ? -5.05300 -47.16200 -12.49200 1.000 45.09751 79 GLU A N 1
ATOM 678 C CA . GLU A 1 92 ? -6.45300 -47.32900 -12.13400 1.000 47.43727 79 GLU A CA 1
ATOM 679 C C . GLU A 1 92 ? -6.93100 -46.03700 -11.48500 1.000 45.58178 79 GLU A C 1
ATOM 680 O O . GLU A 1 92 ? -6.13500 -45.27200 -10.93600 1.000 42.03136 79 GLU A O 1
ATOM 686 N N . PHE A 1 93 ? -8.24200 -45.79300 -11.55800 1.000 39.22049 80 PHE A N 1
ATOM 687 C CA . PHE A 1 93 ? -8.82200 -44.59900 -10.94100 1.000 39.32577 80 PHE A CA 1
ATOM 688 C C . PHE A 1 93 ? -10.30400 -44.87600 -10.72800 1.000 39.56790 80 PHE A C 1
ATOM 689 O O . PHE A 1 93 ? -11.06300 -44.96200 -11.70400 1.000 40.33115 80 PHE A O 1
ATOM 697 N N . ASP A 1 94 ? -10.71100 -45.01700 -9.46500 1.000 35.94115 81 ASP A N 1
ATOM 698 C CA . ASP A 1 94 ? -12.05900 -45.44500 -9.11400 1.000 38.03088 81 ASP A CA 1
ATOM 699 C C . ASP A 1 94 ? -12.73200 -44.42200 -8.20600 1.000 38.08878 81 ASP A C 1
ATOM 700 O O . ASP A 1 94 ? -12.09100 -43.85000 -7.32300 1.000 37.34132 81 ASP A O 1
ATOM 705 N N . ILE A 1 95 ? -14.02300 -44.19400 -8.44700 1.000 34.60152 82 ILE A N 1
ATOM 706 C CA . ILE A 1 95 ? -14.93100 -43.47700 -7.54700 1.000 32.96448 82 ILE A CA 1
ATOM 707 C C . ILE A 1 95 ? -15.82600 -44.51600 -6.88900 1.000 33.69088 82 ILE A C 1
ATOM 708 O O . ILE A 1 95 ? -16.51700 -45.26100 -7.59300 1.000 36.82284 82 ILE A O 1
ATOM 713 N N . THR A 1 96 ? -15.86000 -44.58100 -5.55800 1.000 35.53058 83 THR A N 1
ATOM 714 C CA . THR A 1 96 ? -16.81000 -45.49500 -4.92700 1.000 36.97285 83 THR A CA 1
ATOM 715 C C . THR A 1 96 ? -17.73400 -44.75000 -3.97400 1.000 36.15433 83 THR A C 1
ATOM 716 O O . THR A 1 96 ? -17.29900 -43.89500 -3.19600 1.000 37.04918 83 THR A O 1
ATOM 720 N N . GLU A 1 97 ? -19.02000 -45.08300 -4.06300 1.000 38.85466 84 GLU A N 1
ATOM 721 C CA . GLU A 1 97 ? -20.02700 -44.60000 -3.12800 1.000 41.03650 84 GLU A CA 1
ATOM 722 C C . GLU A 1 97 ? -19.80300 -45.22300 -1.76000 1.000 41.00492 84 GLU A C 1
ATOM 723 O O . GLU A 1 97 ? -19.73500 -46.44500 -1.63700 1.000 40.68909 84 GLU A O 1
ATOM 729 N N . ILE A 1 98 ? -19.71000 -44.38200 -0.73800 1.000 39.00204 85 ILE A N 1
ATOM 730 C CA . ILE A 1 98 ? -19.50300 -44.81400 0.64000 1.000 43.38415 85 ILE A CA 1
ATOM 731 C C . ILE A 1 98 ? -20.85800 -44.86600 1.32700 1.000 42.34981 85 ILE A C 1
ATOM 732 O O . ILE A 1 98 ? -21.56600 -43.85600 1.39600 1.000 40.61540 85 ILE A O 1
ATOM 737 N N . GLY A 1 99 ? -21.21400 -46.04100 1.84000 1.000 44.98171 86 GLY A N 1
ATOM 738 C CA . GLY A 1 99 ? -22.52600 -46.28100 2.41300 1.000 44.66851 86 GLY A CA 1
ATOM 739 C C . GLY A 1 99 ? -22.58400 -46.03300 3.90600 1.000 50.81662 86 GLY A C 1
ATOM 740 O O . GLY A 1 99 ? -23.59200 -45.53700 4.42500 1.000 55.82511 86 GLY A O 1
ATOM 741 N N . GLU A 1 100 ? -21.48700 -46.36200 4.58900 1.000 45.81602 87 GLU A N 1
ATOM 742 C CA . GLU A 1 100 ? -21.27800 -46.20500 6.02300 1.000 42.59984 87 GLU A CA 1
ATOM 743 C C . GLU A 1 100 ? -19.82800 -46.56800 6.31000 1.000 44.75010 87 GLU A C 1
ATOM 744 O O . GLU A 1 100 ? -19.29300 -47.45700 5.64500 1.000 42.34192 87 GLU A O 1
ATOM 750 N N . GLN A 1 101 ? -19.17200 -45.91300 7.27000 1.000 45.01329 88 GLN A N 1
ATOM 751 C CA . GLN A 1 101 ? -17.79300 -46.24100 7.61500 1.000 43.90000 88 GLN A CA 1
ATOM 752 C C . GLN A 1 101 ? -17.67700 -46.47700 9.11500 1.000 44.37637 88 GLN A C 1
ATOM 753 O O . GLN A 1 101 ? -18.08700 -45.62800 9.91200 1.000 41.65499 88 GLN A O 1
ATOM 759 N N . TYR A 1 102 ? -17.11600 -47.62900 9.49500 1.000 37.70715 89 TYR A N 1
ATOM 760 C CA . TYR A 1 102 ? -17.08500 -48.08900 10.87900 1.000 37.44660 89 TYR A CA 1
ATOM 761 C C . TYR A 1 102 ? -15.64400 -48.23700 11.34800 1.000 39.33893 89 TYR A C 1
ATOM 762 O O . TYR A 1 102 ? -14.78200 -48.68400 10.58700 1.000 43.33414 89 TYR A O 1
ATOM 771 N N . SER A 1 103 ? -15.37600 -47.85600 12.59700 1.000 38.06509 90 SER A N 1
ATOM 772 C CA . SER A 1 103 ? -14.02700 -47.90600 13.14700 1.000 42.97094 90 SER A CA 1
ATOM 773 C C . SER A 1 103 ? -13.87200 -49.11100 14.07200 1.000 45.42913 90 SER A C 1
ATOM 774 O O . SER A 1 103 ? -14.64500 -49.27800 15.01900 1.000 39.54948 90 SER A O 1
ATOM 777 N N . LEU A 1 104 ? -12.86100 -49.93800 13.80200 1.000 45.95814 91 LEU A N 1
ATOM 778 C CA . LEU A 1 104 ? -12.60700 -51.12100 14.61100 1.000 45.41860 91 LEU A CA 1
ATOM 779 C C . LEU A 1 104 ? -11.29100 -51.08000 15.38500 1.000 49.26380 91 LEU A C 1
ATOM 780 O O .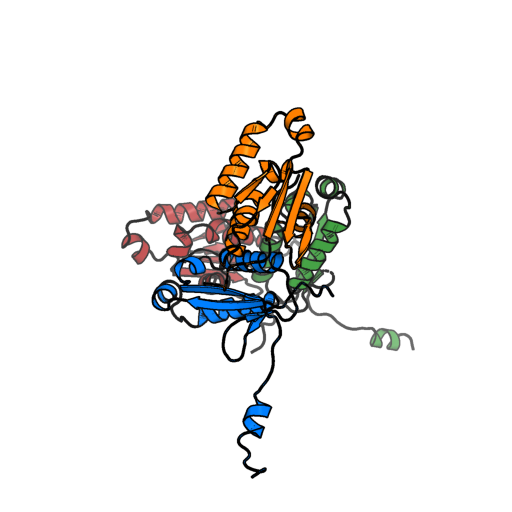 LEU A 1 104 ? -10.96400 -52.07000 16.05500 1.000 48.64267 91 LEU A O 1
ATOM 785 N N . LYS A 1 105 ? -10.54400 -49.96900 15.34800 1.000 52.62736 92 LYS A N 1
ATOM 786 C CA . LYS A 1 105 ? -9.25000 -49.91000 16.03200 1.000 53.91699 92 LYS A CA 1
ATOM 787 C C . LYS A 1 105 ? -9.36500 -50.32700 17.49500 1.000 55.46981 92 LYS A C 1
ATOM 788 O O . LYS A 1 105 ? -8.71200 -51.27700 17.94100 1.000 53.08531 92 LYS A O 1
ATOM 794 N N . GLU A 1 106 ? -10.19700 -49.61800 18.25900 1.000 55.16451 93 GLU A N 1
ATOM 795 C CA . GLU A 1 106 ? -10.34100 -49.92200 19.67600 1.000 56.48835 93 GLU A CA 1
ATOM 796 C C . GLU A 1 106 ? -10.92600 -51.31700 19.91100 1.000 58.06486 93 GLU A C 1
ATOM 797 O O . GLU A 1 106 ? -10.55600 -51.98300 20.88500 1.000 59.64399 93 GLU A O 1
ATOM 803 N N . THR A 1 107 ? -11.83700 -51.77600 19.04500 1.000 51.41143 94 THR A N 1
ATOM 804 C CA . THR A 1 107 ? -12.41000 -53.10700 19.21500 1.000 54.26440 94 THR A CA 1
ATOM 805 C C . THR A 1 107 ? -11.34300 -54.18300 19.08900 1.000 56.95946 94 THR A C 1
ATOM 806 O O . THR A 1 107 ? -11.31200 -55.13400 19.87800 1.000 60.20195 94 THR A O 1
ATOM 810 N N . ILE A 1 108 ? -10.46900 -54.04600 18.09200 1.000 53.73802 95 ILE A N 1
ATOM 811 C CA . ILE A 1 108 ? -9.36000 -54.97600 17.88600 1.000 56.20937 95 ILE A CA 1
ATOM 812 C C . ILE A 1 108 ? -8.41100 -54.95500 19.08300 1.000 59.30185 95 ILE A C 1
ATOM 813 O O . ILE A 1 108 ? -7.94200 -56.00600 19.54400 1.000 61.46263 95 ILE A O 1
ATOM 818 N N . GLN A 1 109 ? -8.12800 -53.76300 19.62100 1.000 55.45402 96 GLN A N 1
ATOM 819 C CA . GLN A 1 109 ? -7.36500 -53.67100 20.86500 1.000 59.19394 96 GLN A CA 1
ATOM 820 C C . GLN A 1 109 ? -8.08600 -54.38100 22.01800 1.000 66.53956 96 GLN A C 1
ATOM 821 O O . GLN A 1 109 ? -7.45100 -55.07900 22.82100 1.000 67.20806 96 GLN A O 1
ATOM 827 N N . ASP A 1 110 ? -9.41800 -54.23900 22.09800 1.000 64.88146 97 ASP A N 1
ATOM 828 C CA . ASP A 1 110 ? -10.19400 -54.90700 23.14400 1.000 66.32637 97 ASP A CA 1
ATOM 829 C C . ASP A 1 110 ? -10.11100 -56.41800 23.01900 1.000 66.30005 97 ASP A C 1
ATOM 830 O O . ASP A 1 110 ? -9.93200 -57.11800 24.02100 1.000 69.61887 97 ASP A O 1
ATOM 835 N N . LEU A 1 111 ? -10.26900 -56.93900 21.80100 1.000 63.64710 98 LEU A N 1
ATOM 836 C CA . LEU A 1 111 ? -10.27100 -58.38400 21.61000 1.000 67.83971 98 LEU A CA 1
ATOM 837 C C . LEU A 1 111 ? -8.96200 -59.00400 22.08200 1.000 69.06618 98 LEU A C 1
ATOM 838 O O . LEU A 1 111 ? -8.96500 -60.04700 22.74600 1.000 71.92968 98 LEU A O 1
ATOM 843 N N . CYS A 1 112 ? -7.85000 -58.33600 21.80500 1.000 70.63742 99 CYS A N 1
ATOM 844 C CA . CYS A 1 112 ? -6.52200 -58.87200 22.19300 1.000 72.11917 99 CYS A CA 1
ATOM 845 C C . CYS A 1 112 ? -6.19200 -58.44500 23.63700 1.000 75.03005 99 CYS A C 1
ATOM 846 O O . CYS A 1 112 ? -5.03100 -58.08800 23.87500 1.000 77.51719 99 CYS A O 1
ATOM 849 N N . ALA A 1 113 ? -7.16800 -58.51000 24.55100 1.000 75.99069 100 ALA A N 1
ATOM 850 C CA . ALA A 1 113 ? -6.92300 -58.14500 25.96900 1.000 79.27266 100 ALA A CA 1
ATOM 851 C C . ALA A 1 113 ? -6.96300 -59.39200 26.85800 1.000 84.03902 100 ALA A C 1
ATOM 852 O O . ALA A 1 113 ? -6.48500 -59.30800 28.00900 1.000 92.02419 100 ALA A O 1
ATOM 854 N N . LYS A 1 114 ? -7.50000 -60.49700 26.36000 1.000 87.22098 101 LYS A N 1
ATOM 855 C CA . LYS A 1 114 ? -7.45500 -61.73100 27.18100 1.000 78.20148 101 LYS A CA 1
ATOM 856 C C . LYS A 1 114 ? -7.69700 -61.33600 28.64300 1.000 84.22326 101 LYS A C 1
ATOM 857 O O . LYS A 1 114 ? -6.80500 -61.58100 29.48600 1.000 86.11296 101 LYS A O 1
ATOM 863 N N . ASP A 1 115 ? -8.85400 -60.73800 28.92000 1.000 82.06247 102 ASP A N 1
ATOM 864 C CA . ASP A 1 115 ? -9.19600 -60.40300 30.33000 1.000 74.69843 102 ASP A CA 1
ATOM 865 C C . ASP A 1 115 ? -10.43900 -61.21100 30.68000 1.000 71.67702 102 ASP A C 1
ATOM 866 O O . ASP A 1 115 ? -10.72700 -61.37600 31.87800 1.000 81.52293 102 ASP A O 1
ATOM 871 N N . PHE A 1 116 ? -11.16600 -61.64600 29.65400 1.000 76.31705 103 PHE A N 1
ATOM 872 C CA . PHE A 1 116 ? -12.36000 -62.50200 29.85100 1.000 67.96078 103 PHE A CA 1
ATOM 873 C C . PHE A 1 116 ? -11.92400 -63.86700 29.37400 1.000 69.30041 103 PHE A C 1
ATOM 874 O O . PHE A 1 116 ? -11.42100 -63.97000 28.23900 1.000 69.50044 103 PHE A O 1
ATOM 882 N N . HIS A 1 117 ? -12.08800 -64.88900 30.21200 1.000 73.27457 104 HIS A N 1
ATOM 883 C CA . HIS A 1 117 ? -11.54100 -66.23600 29.88100 1.000 71.86388 104 HIS A CA 1
ATOM 884 C C . HIS A 1 117 ? -10.18800 -66.13400 29.17200 1.000 66.00791 104 HIS A C 1
ATOM 885 O O . HIS A 1 117 ? -9.19900 -66.42000 29.87400 1.000 82.17564 104 HIS A O 1
ATOM 892 N N . ASP B 2 25 ? -23.46200 -64.05200 -12.82700 1.000 69.98207 -3 ASP B N 1
ATOM 893 C CA . ASP B 2 25 ? -24.27400 -64.71100 -11.80300 1.000 66.71589 -3 ASP B CA 1
ATOM 894 C C . ASP B 2 25 ? -25.36500 -63.76500 -11.32200 1.000 64.48668 -3 ASP B C 1
ATOM 895 O O . ASP B 2 25 ? -25.77000 -62.85700 -12.04700 1.000 66.87381 -3 ASP B O 1
ATOM 900 N N . LEU B 2 26 ? -25.82600 -63.96700 -10.09000 1.000 65.07886 -2 LEU B N 1
ATOM 901 C CA . LEU B 2 26 ? -26.93600 -63.19700 -9.54500 1.000 65.90264 -2 LEU B CA 1
ATOM 902 C C . LEU B 2 26 ? -26.54900 -61.81200 -9.04200 1.000 65.49469 -2 LEU B C 1
ATOM 903 O O . LEU B 2 26 ? -27.43700 -61.09200 -8.57500 1.000 64.94463 -2 LEU B O 1
ATOM 908 N N . GLU B 2 27 ? -25.28100 -61.40600 -9.13100 1.000 61.16523 -1 GLU B N 1
ATOM 909 C CA . GLU B 2 27 ? -24.81900 -60.16500 -8.51700 1.000 61.41263 -1 GLU B CA 1
ATOM 910 C C . GLU B 2 27 ? -24.31200 -59.17800 -9.57300 1.000 55.22241 -1 GLU B C 1
ATOM 911 O O . GLU B 2 27 ? -24.03100 -59.54000 -10.71900 1.000 57.50163 -1 GLU B O 1
ATOM 917 N N . ASP B 2 28 ? -24.21400 -57.90600 -9.15900 1.000 56.46730 0 ASP B N 1
ATOM 918 C CA . ASP B 2 28 ? -23.56700 -56.82600 -9.92300 1.000 52.88792 0 ASP B CA 1
ATOM 919 C C . ASP B 2 28 ? -24.37500 -56.39400 -11.15700 1.000 53.26428 0 ASP B C 1
ATOM 920 O O . ASP B 2 28 ? -23.82200 -55.81700 -12.10100 1.000 44.20267 0 ASP B O 1
ATOM 925 N N . LEU B 2 29 ? -25.69000 -56.63300 -11.16600 1.000 44.62904 1 LEU B N 1
ATOM 926 C CA . LEU B 2 29 ? -26.49900 -56.48100 -12.36800 1.000 43.98159 1 LEU B CA 1
ATOM 927 C C . LEU B 2 29 ? -27.40500 -55.25800 -12.35900 1.000 41.09440 1 LEU B C 1
ATOM 928 O O . LEU B 2 29 ? -28.06400 -54.99000 -13.37700 1.000 38.03877 1 LEU B O 1
ATOM 933 N N . ALA B 2 30 ? -27.47500 -54.50400 -11.24600 1.000 38.01508 2 ALA B N 1
ATOM 934 C CA . ALA B 2 30 ? -28.50200 -53.46700 -11.08500 1.000 33.39085 2 ALA B CA 1
ATOM 935 C C . ALA B 2 30 ? -27.87900 -52.16700 -10.56600 1.000 37.36764 2 ALA B C 1
ATOM 936 O O . ALA B 2 30 ? -27.95700 -51.84400 -9.38000 1.000 37.42291 2 ALA B O 1
ATOM 938 N N . TYR B 2 31 ? -27.30200 -51.39500 -11.47100 1.000 34.51203 3 TYR B N 1
ATOM 939 C CA . TYR B 2 31 ? -26.78800 -50.08000 -11.11500 1.000 33.43822 3 TYR B CA 1
ATOM 940 C C . TYR B 2 31 ? -27.92400 -49.06200 -11.10800 1.000 34.70942 3 TYR B C 1
ATOM 941 O O . TYR B 2 31 ? -28.90600 -49.20800 -11.84500 1.000 33.10397 3 TYR B O 1
ATOM 950 N N . PRO B 2 32 ? -27.83500 -48.02000 -10.28000 1.000 31.82750 4 PRO B N 1
ATOM 951 C CA . PRO B 2 32 ? -28.88200 -46.99200 -10.31100 1.000 32.87499 4 PRO B CA 1
ATOM 952 C C . PRO B 2 32 ? -28.81400 -46.18800 -11.60400 1.000 31.31691 4 PRO B C 1
ATOM 953 O O . PRO B 2 32 ? -27.75300 -46.04700 -12.21800 1.000 32.40915 4 PRO B O 1
ATOM 957 N N . LEU B 2 33 ? -29.96600 -45.67600 -12.02600 1.000 31.10110 5 LEU B N 1
ATOM 958 C CA . LEU B 2 33 ? -30.03000 -44.97700 -13.30200 1.000 33.59877 5 LEU B CA 1
ATOM 959 C C . LEU B 2 33 ? -29.27500 -43.65000 -13.26200 1.000 36.10433 5 LEU B C 1
ATOM 960 O O . LEU B 2 33 ? -29.45700 -42.83800 -12.35000 1.000 31.36692 5 LEU B O 1
ATOM 965 N N . LEU B 2 34 ? -28.42500 -43.44600 -14.25900 1.000 31.90383 6 LEU B N 1
ATOM 966 C CA . LEU B 2 34 ? -27.88700 -42.13800 -14.59800 1.000 33.56455 6 LEU B CA 1
ATOM 967 C C . LEU B 2 34 ? -28.22300 -41.83400 -16.05400 1.000 29.80884 6 LEU B C 1
ATOM 968 O O . LEU B 2 34 ? -28.13100 -42.72000 -16.91500 1.000 31.96699 6 LEU B O 1
ATOM 973 N N . GLY B 2 35 ? -28.61400 -40.59400 -16.32500 1.000 34.14883 7 GLY B N 1
ATOM 974 C CA . GLY B 2 35 ? -28.89700 -40.19900 -17.68800 1.000 31.92225 7 GLY B CA 1
ATOM 975 C C . GLY B 2 35 ? -29.18900 -38.71900 -17.80500 1.000 35.20422 7 GLY B C 1
ATOM 976 O O . GLY B 2 35 ? -28.96000 -37.94500 -16.87200 1.000 31.70117 7 GLY B O 1
ATOM 977 N N . THR B 2 36 ? -29.74900 -38.33700 -18.95500 1.000 35.40951 8 THR B N 1
ATOM 978 C CA . THR B 2 36 ? -30.04900 -36.93400 -19.18100 1.000 33.94881 8 THR B CA 1
ATOM 979 C C . THR B 2 36 ? -31.26300 -36.79200 -20.09500 1.000 33.33294 8 THR B C 1
ATOM 980 O O . THR B 2 36 ? -31.45900 -37.59400 -21.01200 1.000 35.73850 8 THR B O 1
ATOM 984 N N . ARG B 2 37 ? -32.06700 -35.76300 -19.82100 1.000 32.05911 9 ARG B N 1
ATOM 985 C CA . ARG B 2 37 ? -33.16600 -35.32800 -20.66700 1.000 35.21738 9 ARG B CA 1
ATOM 986 C C . ARG B 2 37 ? -32.77300 -34.02800 -21.37400 1.000 39.32314 9 ARG B C 1
ATOM 987 O O . ARG B 2 37 ? -32.31700 -33.07500 -20.72600 1.000 35.14895 9 ARG B O 1
ATOM 995 N N . ILE B 2 38 ? -32.95300 -33.99300 -22.69300 1.000 36.78862 10 ILE B N 1
ATOM 996 C CA . ILE B 2 38 ? -32.56900 -32.85800 -23.53100 1.000 37.23078 10 ILE B CA 1
ATOM 997 C C . ILE B 2 38 ? -33.80100 -32.36800 -24.29000 1.000 37.05181 10 ILE B C 1
ATOM 998 O O . ILE B 2 38 ? -34.49700 -33.16700 -24.93000 1.000 38.84939 10 ILE B O 1
ATOM 1003 N N . VAL B 2 39 ? -34.06100 -31.05900 -24.23500 1.000 42.26559 11 VAL B N 1
ATOM 1004 C CA . VAL B 2 39 ? -35.09100 -30.42700 -25.06500 1.000 43.40257 11 VAL B CA 1
ATOM 1005 C C . VAL B 2 39 ? -34.47100 -29.20200 -25.73200 1.000 45.01066 11 VAL B C 1
ATOM 1006 O O . VAL B 2 39 ? -34.13600 -28.22600 -25.05200 1.000 42.81566 11 VAL B O 1
ATOM 1010 N N . LEU B 2 40 ? -34.30700 -29.25800 -27.05500 1.000 45.53704 12 LEU B N 1
ATOM 1011 C CA . LEU B 2 40 ? -33.86100 -28.10000 -27.81900 1.000 48.84007 12 LEU B CA 1
ATOM 1012 C C . LEU B 2 40 ? -34.98200 -27.06700 -27.93700 1.000 50.51922 12 LEU B C 1
ATOM 1013 O O . LEU B 2 40 ? -36.17200 -27.37700 -27.82400 1.000 53.32745 12 LEU B O 1
ATOM 1018 N N . ASP B 2 41 ? -34.58700 -25.81900 -28.16700 1.000 51.11666 13 ASP B N 1
ATOM 1019 C CA . ASP B 2 41 ? -35.53700 -24.73000 -28.40900 1.000 56.12252 13 ASP B CA 1
ATOM 1020 C C . ASP B 2 41 ? -35.79900 -24.68500 -29.91700 1.000 58.04380 13 ASP B C 1
ATOM 1021 O O . ASP B 2 41 ? -35.22800 -23.88300 -30.65900 1.000 59.04129 13 ASP B O 1
ATOM 1026 N N . GLU B 2 42 ? -36.66800 -25.59600 -30.37500 1.000 58.20698 14 GLU B N 1
ATOM 1027 C CA . GLU B 2 42 ? -36.90600 -25.75200 -31.80900 1.000 62.57592 14 GLU B CA 1
ATOM 1028 C C . GLU B 2 42 ? -37.44000 -24.47200 -32.43700 1.000 65.69472 14 GLU B C 1
ATOM 1029 O O . GLU B 2 42 ? -37.12500 -24.16800 -33.59300 1.000 61.53896 14 GLU B O 1
ATOM 1035 N N . GLU B 2 43 ? -38.24300 -23.71800 -31.68600 1.000 66.07898 15 GLU B N 1
ATOM 1036 C CA . GLU B 2 43 ? -38.78300 -22.45600 -32.17600 1.000 69.35042 15 GLU B CA 1
ATOM 1037 C C . GLU B 2 43 ? -37.66800 -21.45300 -32.45200 1.000 69.04775 15 GLU B C 1
ATOM 1038 O O . GLU B 2 43 ? -37.62900 -20.82000 -33.51500 1.000 69.06618 15 GLU B O 1
ATOM 1044 N N . LYS B 2 44 ? -36.73800 -21.31400 -31.50500 1.000 65.01306 16 LYS B N 1
ATOM 1045 C CA . LYS B 2 44 ? -35.59700 -20.42600 -31.69500 1.000 66.96592 16 LYS B CA 1
ATOM 1046 C C . LYS B 2 44 ? -34.71800 -20.89400 -32.84900 1.000 70.87166 16 LYS B C 1
ATOM 1047 O O . LYS B 2 44 ? -34.19600 -20.07600 -33.61100 1.000 68.51085 16 LYS B O 1
ATOM 1053 N N . ILE B 2 45 ? -34.55900 -22.21000 -33.00200 1.000 63.93398 17 ILE B N 1
ATOM 1054 C CA . ILE B 2 45 ? -33.66700 -22.75500 -34.02200 1.000 66.18951 17 ILE B CA 1
ATOM 1055 C C . ILE B 2 45 ? -34.18000 -22.43000 -35.42200 1.000 70.93745 17 ILE B C 1
ATOM 1056 O O . ILE B 2 45 ? -33.40800 -22.04000 -36.30800 1.000 67.43177 17 ILE B O 1
ATOM 1061 N N . LEU B 2 46 ? -35.48400 -22.58400 -35.64700 1.000 70.16894 18 LEU B N 1
ATOM 1062 C CA . LEU B 2 46 ? -36.04100 -22.32200 -36.97100 1.000 71.64806 18 LEU B CA 1
ATOM 1063 C C . LEU B 2 46 ? -36.12200 -20.82700 -37.24300 1.000 73.15088 18 LEU B C 1
ATOM 1064 O O . LEU B 2 46 ? -35.75300 -20.35800 -38.32700 1.000 74.34576 18 LEU B O 1
ATOM 1069 N N . LYS B 2 47 ? -36.59000 -20.06200 -36.25600 1.000 75.76961 19 LYS B N 1
ATOM 1070 C CA . LYS B 2 47 ? -36.72700 -18.61700 -36.41000 1.000 76.98028 19 LYS B CA 1
ATOM 1071 C C . LYS B 2 47 ? -35.39200 -17.94500 -36.70600 1.000 76.10123 19 LYS B C 1
ATOM 1072 O O . LYS B 2 47 ? -35.35900 -16.90300 -37.37200 1.000 77.22768 19 LYS B O 1
ATOM 1078 N N . GLU B 2 48 ? -34.28600 -18.51500 -36.22800 1.000 75.04321 20 GLU B N 1
ATOM 1079 C CA . GLU B 2 48 ? -32.97700 -17.91500 -36.44900 1.000 74.93267 20 GLU B CA 1
ATOM 1080 C C . GLU B 2 48 ? -32.31100 -18.39600 -37.72700 1.000 73.18246 20 GLU B C 1
ATOM 1081 O O . GLU B 2 48 ? -31.46800 -17.67500 -38.27400 1.000 69.80047 20 GLU B O 1
ATOM 1087 N N . GLY B 2 49 ? -32.66000 -19.59000 -38.20600 1.000 71.27960 21 GLY B N 1
ATOM 1088 C CA . GLY B 2 49 ? -32.12500 -20.11900 -39.44500 1.000 70.43476 21 GLY B CA 1
ATOM 1089 C C . GLY B 2 49 ? -30.62100 -20.30300 -39.47500 1.000 71.34276 21 GLY B C 1
ATOM 1090 O O . GLY B 2 49 ? -30.04100 -20.48000 -40.55200 1.000 68.47663 21 GLY B O 1
ATOM 1091 N N . LYS B 2 50 ? -29.97300 -20.26300 -38.30600 1.000 67.50283 22 LYS B N 1
ATOM 1092 C CA . LYS B 2 50 ? -28.52800 -20.46700 -38.25800 1.000 67.98447 22 LYS B CA 1
ATOM 1093 C C . LYS B 2 50 ? -28.16900 -21.92500 -38.53000 1.000 69.68730 22 LYS B C 1
ATOM 1094 O O . LYS B 2 50 ? -27.31300 -22.21900 -39.37500 1.000 66.96066 22 LYS B O 1
ATOM 1100 N N . TYR B 2 51 ? -28.80600 -22.84900 -37.81300 1.000 66.33164 23 TYR B N 1
ATOM 1101 C CA . TYR B 2 51 ? -28.50700 -24.27000 -37.89400 1.000 66.04213 23 TYR B CA 1
ATOM 1102 C C . TYR B 2 51 ? -29.67300 -25.02100 -38.51200 1.000 64.74197 23 TYR B C 1
ATOM 1103 O O . TYR B 2 51 ? -30.79900 -24.52200 -38.59000 1.000 66.53429 23 TYR B O 1
ATOM 1112 N N . ASN B 2 52 ? -29.37800 -26.23800 -38.95300 1.000 68.37925 24 ASN B N 1
ATOM 1113 C CA . ASN B 2 52 ? -30.39000 -27.18100 -39.40000 1.000 66.77643 24 ASN B CA 1
ATOM 1114 C C . ASN B 2 52 ? -30.77800 -28.07200 -38.22200 1.000 67.55284 24 ASN B C 1
ATOM 1115 O O . ASN B 2 52 ? -29.91400 -28.72200 -37.62000 1.000 64.50773 24 ASN B O 1
ATOM 1120 N N . LEU B 2 53 ? -32.07600 -28.09200 -37.89500 1.000 67.06067 25 LEU B N 1
ATOM 1121 C CA . LEU B 2 53 ? -32.53400 -28.74700 -36.67300 1.000 64.67881 25 LEU B CA 1
ATOM 1122 C C . LEU B 2 53 ? -32.25800 -30.24700 -36.70100 1.000 63.13125 25 LEU B C 1
ATOM 1123 O O . LEU B 2 53 ? -31.88700 -30.83500 -35.67900 1.000 61.18892 25 LEU B O 1
ATOM 1128 N N . GLU B 2 54 ? -32.40400 -30.87700 -37.86900 1.000 65.04464 26 GLU B N 1
ATOM 1129 C CA . GLU B 2 54 ? -32.22800 -32.32500 -37.96000 1.000 68.21344 26 GLU B CA 1
ATOM 1130 C C . GLU B 2 54 ? -30.78200 -32.74700 -37.72100 1.000 61.58107 26 GLU B C 1
ATOM 1131 O O . GLU B 2 54 ? -30.53600 -33.79600 -37.11300 1.000 58.48333 26 GLU B O 1
ATOM 1137 N N . ASP B 2 55 ? -29.81300 -31.95500 -38.18600 1.000 62.18114 27 ASP B N 1
ATOM 1138 C CA . ASP B 2 55 ? -28.41300 -32.29300 -37.97200 1.000 62.05481 27 ASP B CA 1
ATOM 1139 C C . ASP B 2 55 ? -27.95400 -32.02500 -36.54600 1.000 55.54877 27 ASP B C 1
ATOM 1140 O O . ASP B 2 55 ? -26.97200 -32.63500 -36.10800 1.000 50.55343 27 ASP B O 1
ATOM 1145 N N . MET B 2 56 ? -28.62300 -31.11900 -35.82400 1.000 55.85670 28 MET B N 1
ATOM 1146 C CA . MET B 2 56 ? -28.35800 -30.97700 -34.39800 1.000 55.13556 28 MET B CA 1
ATOM 1147 C C . MET B 2 56 ? -28.63900 -32.29100 -33.67500 1.000 48.98745 28 MET B C 1
ATOM 1148 O O . MET B 2 56 ? -27.79900 -32.78300 -32.90900 1.000 46.57927 28 MET B O 1
ATOM 1153 N N . TYR B 2 57 ? -29.80700 -32.89600 -33.94300 1.000 49.68490 29 TYR B N 1
ATOM 1154 C CA . TYR B 2 57 ? -30.16200 -34.16100 -33.29600 1.000 49.88756 29 TYR B CA 1
ATOM 1155 C C . TYR B 2 57 ? -29.22700 -35.29100 -33.71400 1.000 49.04535 29 TYR B C 1
ATOM 1156 O O . TYR B 2 57 ? -28.91600 -36.18100 -32.90800 1.000 44.83169 29 TYR B O 1
ATOM 1165 N N . LYS B 2 58 ? -28.77400 -35.28200 -34.97300 1.000 48.84533 30 LYS B N 1
ATOM 1166 C CA . LYS B 2 58 ? -27.81000 -36.28700 -35.41700 1.000 49.95073 30 LYS B CA 1
ATOM 1167 C C . LYS B 2 58 ? -26.45800 -36.09000 -34.74800 1.000 49.47435 30 LYS B C 1
ATOM 1168 O O . LYS B 2 58 ? -25.77000 -37.06900 -34.42600 1.000 45.35281 30 LYS B O 1
ATOM 1174 N N . MET B 2 59 ? -26.05300 -34.83300 -34.53700 1.000 44.32110 31 MET B N 1
ATOM 1175 C CA . MET B 2 59 ? -24.81800 -34.57500 -33.80600 1.000 43.21308 31 MET B CA 1
ATOM 1176 C C . MET B 2 59 ? -24.94000 -35.01900 -32.35300 1.000 40.10744 31 MET B C 1
ATOM 1177 O O . MET B 2 59 ? -24.00100 -35.59300 -31.79500 1.000 39.65212 31 MET B O 1
ATOM 1182 N N . ILE B 2 60 ? -26.09200 -34.77300 -31.72300 1.000 45.19489 32 ILE B N 1
ATOM 1183 C CA . ILE B 2 60 ? -26.28900 -35.24400 -30.35500 1.000 40.66540 32 ILE B CA 1
ATOM 1184 C C . ILE B 2 60 ? -26.23400 -36.77100 -30.29900 1.000 40.11797 32 ILE B C 1
ATOM 1185 O O . ILE B 2 60 ? -25.61600 -37.34300 -29.39800 1.000 38.54936 32 ILE B O 1
ATOM 1190 N N . ASP B 2 61 ? -26.85200 -37.45100 -31.27200 1.000 40.79436 33 ASP B N 1
ATOM 1191 C CA . ASP B 2 61 ? -26.83900 -38.91000 -31.29600 1.000 43.31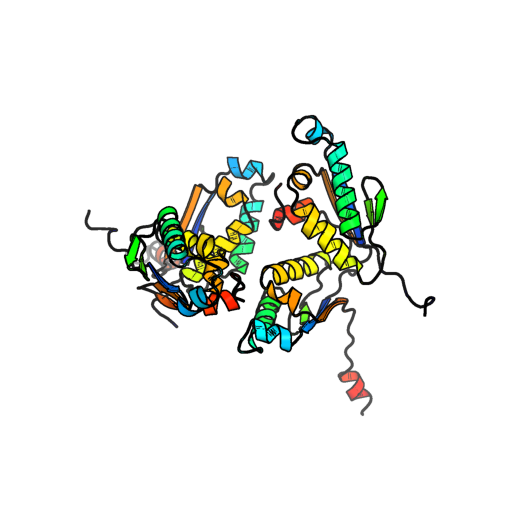835 33 ASP B CA 1
ATOM 1192 C C . ASP B 2 61 ? -25.42600 -39.44800 -31.44300 1.000 45.15278 33 ASP B C 1
ATOM 1193 O O . ASP B 2 61 ? -25.05700 -40.44300 -30.80300 1.000 41.47603 33 ASP B O 1
ATOM 1198 N N . GLU B 2 62 ? -24.62200 -38.80100 -32.29200 1.000 41.12335 34 GLU B N 1
ATOM 1199 C CA . GLU B 2 62 ? -23.23300 -39.21200 -32.47000 1.000 42.71565 34 GLU B CA 1
ATOM 1200 C C . GLU B 2 62 ? -22.44000 -39.02800 -31.18300 1.000 42.62090 34 GLU B C 1
ATOM 1201 O O . GLU B 2 62 ? -21.61700 -39.87800 -30.82200 1.000 41.66552 34 GLU B O 1
ATOM 1207 N N . TYR B 2 63 ? -22.68100 -37.92500 -30.47400 1.000 38.92835 35 TYR B N 1
ATOM 1208 C CA . TYR B 2 63 ? -22.05800 -37.73900 -29.16700 1.000 38.85729 35 TYR B CA 1
ATOM 1209 C C . TYR B 2 63 ? -22.42500 -38.88000 -28.21700 1.000 36.89127 35 TYR B C 1
ATOM 1210 O O . TYR B 2 63 ? -21.56400 -39.40700 -27.50100 1.000 36.02800 35 TYR B O 1
ATOM 1219 N N . ALA B 2 64 ? -23.70800 -39.24800 -28.17500 1.000 37.29131 36 ALA B N 1
ATOM 1220 C CA . ALA B 2 64 ? -24.14000 -40.31300 -27.27500 1.000 36.43858 36 ALA B CA 1
ATOM 1221 C C . ALA B 2 64 ? -23.47000 -41.62600 -27.63000 1.000 35.68323 36 ALA B C 1
ATOM 1222 O O . ALA B 2 64 ? -23.09300 -42.39100 -26.73500 1.000 38.01508 36 ALA B O 1
ATOM 1224 N N . LYS B 2 65 ? -23.28100 -41.88100 -28.93000 1.000 37.57293 37 LYS B N 1
ATOM 1225 C CA . LYS B 2 65 ? -22.59600 -43.08400 -29.39200 1.000 38.90466 37 LYS B CA 1
ATOM 1226 C C . LYS B 2 65 ? -21.15000 -43.13700 -28.90800 1.000 42.41035 37 LYS B C 1
ATOM 1227 O O . LYS B 2 65 ? -20.71200 -44.14900 -28.35100 1.000 44.35269 37 LYS B O 1
ATOM 1233 N N . GLU B 2 66 ? -20.36800 -42.07600 -29.14600 1.000 39.92321 38 GLU B N 1
ATOM 1234 C CA . GLU B 2 66 ? -18.96800 -42.15500 -28.74000 1.000 42.52615 38 GLU B CA 1
ATOM 1235 C C . GLU B 2 66 ? -18.77000 -41.99000 -27.24000 1.000 39.33893 38 GLU B C 1
ATOM 1236 O O . GLU B 2 66 ? -17.66100 -42.25400 -26.75500 1.000 38.13352 38 GLU B O 1
ATOM 1242 N N . SER B 2 67 ? -19.80300 -41.58000 -26.49200 1.000 34.10935 39 SER B N 1
ATOM 1243 C CA . SER B 2 67 ? -19.71200 -41.58800 -25.03700 1.000 39.12311 39 SER B CA 1
ATOM 1244 C C . SER B 2 67 ? -20.21400 -42.87900 -24.40100 1.000 33.99618 39 SER B C 1
ATOM 1245 O O . SER B 2 67 ? -20.02900 -43.05800 -23.19100 1.000 36.94917 39 SER B O 1
ATOM 1248 N N . GLY B 2 68 ? -20.86000 -43.75800 -25.16400 1.000 37.75979 40 GLY B N 1
ATOM 1249 C CA . GLY B 2 68 ? -21.36600 -44.99800 -24.61000 1.000 37.18867 40 GLY B CA 1
ATOM 1250 C C . GLY B 2 68 ? -22.75900 -44.92600 -24.02000 1.000 35.67270 40 GLY B C 1
ATOM 1251 O O . GLY B 2 68 ? -23.11000 -45.77100 -23.19400 1.000 36.94390 40 GLY B O 1
ATOM 1252 N N . MET B 2 69 ? -23.57100 -43.95000 -24.42800 1.000 37.53345 41 MET B N 1
ATOM 1253 C CA . MET B 2 69 ? -24.92300 -43.73800 -23.92000 1.000 33.50402 41 MET B CA 1
ATOM 1254 C C . MET B 2 69 ? -25.96000 -44.45300 -24.79100 1.000 38.25459 41 MET B C 1
ATOM 1255 O O . MET B 2 69 ? -25.75000 -44.67700 -25.98200 1.000 39.07047 41 MET B O 1
ATOM 1260 N N . ILE B 2 70 ? -27.09200 -44.81200 -24.17800 1.000 36.05432 42 ILE B N 1
ATOM 1261 C CA . ILE B 2 70 ? -28.20400 -45.47000 -24.87400 1.000 40.87595 42 ILE B CA 1
ATOM 1262 C C . ILE B 2 70 ? -29.30200 -44.44900 -25.13200 1.000 41.83396 42 ILE B C 1
ATOM 1263 O O . ILE B 2 70 ? -29.77200 -43.78100 -24.19900 1.000 40.90227 42 ILE B O 1
ATOM 1268 N N . LYS B 2 71 ? -29.75100 -44.34900 -26.38200 1.000 42.55773 43 LYS B N 1
ATOM 1269 C CA . LYS B 2 71 ? -30.83100 -43.42000 -26.69800 1.000 40.24693 43 LYS B CA 1
ATOM 1270 C C . LYS B 2 71 ? -32.17300 -44.05600 -26.34800 1.000 40.71804 43 LYS B C 1
ATOM 1271 O O . LYS B 2 71 ? -32.54600 -45.07700 -26.92900 1.000 43.73682 43 LYS B O 1
ATOM 1277 N N . ILE B 2 72 ? -32.90500 -43.44900 -25.42100 1.000 39.94426 44 ILE B N 1
ATOM 1278 C CA . ILE B 2 72 ? -34.24500 -43.92800 -25.09300 1.000 40.65487 44 ILE B CA 1
ATOM 1279 C C . ILE B 2 72 ? -35.29000 -43.33900 -26.03100 1.000 43.29203 44 ILE B C 1
ATOM 1280 O O . ILE B 2 72 ? -36.11000 -44.06400 -26.59600 1.000 46.95563 44 ILE B O 1
ATOM 1285 N N . ASN B 2 73 ? -35.30500 -42.02100 -26.18400 1.000 42.77618 45 ASN B N 1
ATOM 1286 C CA . ASN B 2 73 ? -36.20100 -41.36900 -27.13000 1.000 45.88182 45 ASN B CA 1
ATOM 1287 C C . ASN B 2 73 ? -35.57100 -40.04100 -27.54400 1.000 45.49230 45 ASN B C 1
ATOM 1288 O O . ASN B 2 73 ? -34.41900 -39.74800 -27.20200 1.000 44.06318 45 ASN B O 1
ATOM 1293 N N . LYS B 2 74 ? -36.33400 -39.24100 -28.29800 1.000 49.70859 46 LYS B N 1
ATOM 1294 C CA . LYS B 2 74 ? -35.82600 -37.98400 -28.84900 1.000 48.36896 46 LYS B CA 1
ATOM 1295 C C . LYS B 2 74 ? -35.17300 -37.11300 -27.78500 1.000 44.47902 46 LYS B C 1
ATOM 1296 O O . LYS B 2 74 ? -34.20600 -36.39700 -28.07200 1.000 44.61061 46 LYS B O 1
ATOM 1302 N N . GLU B 2 75 ? -35.67000 -37.17200 -26.55100 1.000 44.18688 47 GLU B N 1
ATOM 1303 C CA . GLU B 2 75 ? -35.19500 -36.29800 -25.49500 1.000 40.17850 47 GLU B CA 1
ATOM 1304 C C . GLU B 2 75 ? -34.30500 -36.98900 -24.46700 1.000 41.83923 47 GLU B C 1
ATOM 1305 O O . GLU B 2 75 ? -33.62300 -36.29400 -23.70400 1.000 42.69722 47 GLU B O 1
ATOM 1311 N N . THR B 2 76 ? -34.26100 -38.32300 -24.43500 1.000 38.69938 48 THR B N 1
ATOM 1312 C CA . THR B 2 76 ? -33.77900 -39.03600 -23.25500 1.000 38.56515 48 THR B CA 1
ATOM 1313 C C . THR B 2 76 ? -32.68500 -40.03200 -23.60500 1.000 38.50725 48 THR B C 1
ATOM 1314 O O . THR B 2 76 ? -32.85500 -40.85400 -24.50900 1.000 40.00480 48 THR B O 1
ATOM 1318 N N . TYR B 2 77 ? -31.57100 -39.96500 -22.86300 1.000 36.65176 49 TYR B N 1
ATOM 1319 C CA . TYR B 2 77 ? -30.45200 -40.89500 -22.97600 1.000 34.27253 49 TYR B CA 1
ATOM 1320 C C . TYR B 2 77 ? -30.11800 -41.43100 -21.59100 1.000 34.19884 49 TYR B C 1
ATOM 1321 O O . TYR B 2 77 ? -30.23600 -40.71100 -20.59000 1.000 35.13053 49 TYR B O 1
ATOM 1330 N N . HIS B 2 78 ? -29.73000 -42.70300 -21.54000 1.000 31.94594 50 HIS B N 1
ATOM 1331 C CA . HIS B 2 78 ? -29.43700 -43.40700 -20.30000 1.000 32.37230 50 HIS B CA 1
ATOM 1332 C C . HIS B 2 78 ? -28.08500 -44.08900 -20.40300 1.000 30.44839 50 HIS B C 1
ATOM 1333 O O . HIS B 2 78 ? -27.67000 -44.50600 -21.48300 1.000 33.48559 50 HIS B O 1
ATOM 1340 N N . CYS B 2 79 ? -27.42900 -44.25300 -19.25800 1.000 30.57735 51 CYS B N 1
ATOM 1341 C CA . CYS B 2 79 ? -26.27600 -45.13200 -19.19300 1.000 32.25124 51 CYS B CA 1
ATOM 1342 C C . CYS B 2 79 ? -26.70500 -46.59800 -19.28000 1.000 34.70416 51 CYS B C 1
ATOM 1343 O O . CYS B 2 79 ? -27.86100 -46.96200 -19.03000 1.000 33.89091 51 CYS B O 1
ATOM 1346 N N . LYS B 2 80 ? -25.73000 -47.44700 -19.59500 1.000 36.39647 52 LYS B N 1
ATOM 1347 C CA . LYS B 2 80 ? -25.95800 -48.88800 -19.66800 1.000 34.46729 52 LYS B CA 1
ATOM 1348 C C . LYS B 2 80 ? -26.16300 -49.53000 -18.29700 1.000 37.53082 52 LYS B C 1
ATOM 1349 O O . LYS B 2 80 ? -26.74700 -50.62100 -18.22100 1.000 33.60403 52 LYS B O 1
ATOM 1355 N N . GLY B 2 81 ? -25.69500 -48.89800 -17.22100 1.000 33.98302 53 GLY B N 1
ATOM 1356 C CA . GLY B 2 81 ? -25.82300 -49.49500 -15.90100 1.000 34.12514 53 GLY B CA 1
ATOM 1357 C C . GLY B 2 81 ? -24.73800 -50.49000 -15.52900 1.000 34.91734 53 GLY B C 1
ATOM 1358 O O . GLY B 2 81 ? -25.03000 -51.65600 -15.21300 1.000 36.41226 53 GLY B O 1
ATOM 1359 N N . ASP B 2 82 ? -23.48300 -50.03600 -15.55200 1.000 32.88026 54 ASP B N 1
ATOM 1360 C CA . ASP B 2 82 ? -22.32800 -50.82500 -15.13800 1.000 34.83576 54 ASP B CA 1
ATOM 1361 C C . ASP B 2 82 ? -21.28300 -49.85800 -14.58800 1.000 35.88325 54 ASP B C 1
ATOM 1362 O O . ASP B 2 82 ? -21.55400 -48.66400 -14.39000 1.000 33.99618 54 ASP B O 1
ATOM 1367 N N . LYS B 2 83 ? -20.06700 -50.37000 -14.37900 1.000 33.99092 55 LYS B N 1
ATOM 1368 C CA . LYS B 2 83 ? -19.07900 -49.57600 -13.66100 1.000 38.12036 55 LYS B CA 1
ATOM 1369 C C . LYS B 2 83 ? -18.56600 -48.38500 -14.46000 1.000 36.94127 55 LYS B C 1
ATOM 1370 O O . LYS B 2 83 ? -17.90200 -47.52100 -13.87300 1.000 33.78826 55 LYS B O 1
ATOM 1376 N N . TYR B 2 84 ? -18.87000 -48.30500 -15.76100 1.000 35.63059 56 TYR B N 1
ATOM 1377 C CA . TYR B 2 84 ? -18.42800 -47.19800 -16.60200 1.000 34.24621 56 TYR B CA 1
ATOM 1378 C C . TYR B 2 84 ? -19.46000 -46.07800 -16.72800 1.000 35.43583 56 TYR B C 1
ATOM 1379 O O . TYR B 2 84 ? -19.24300 -45.15500 -17.52300 1.000 35.81745 56 TYR B O 1
ATOM 1388 N N . ASP B 2 85 ? -20.56000 -46.12500 -15.95800 1.000 29.06401 57 ASP B N 1
ATOM 1389 C CA . ASP B 2 85 ? -21.63200 -45.13000 -16.08700 1.000 32.89079 57 ASP B CA 1
ATOM 1390 C C . ASP B 2 85 ? -21.11400 -43.70200 -15.90900 1.000 28.99295 57 ASP B C 1
ATOM 1391 O O . ASP B 2 85 ? -21.43800 -42.80900 -16.69900 1.000 32.29861 57 ASP B O 1
ATOM 1396 N N . LEU B 2 86 ? -20.34100 -43.46300 -14.85400 1.000 32.94869 58 LEU B N 1
ATOM 1397 C CA . LEU B 2 86 ? -19.88500 -42.10000 -14.56500 1.000 34.98577 58 LEU B CA 1
ATOM 1398 C C . LEU B 2 86 ? -18.97800 -41.57500 -15.66500 1.000 31.05109 58 LEU B C 1
ATOM 1399 O O . LEU B 2 86 ? -19.01700 -40.38600 -15.99600 1.000 35.38319 58 LEU B O 1
ATOM 1404 N N . GLY B 2 87 ? -18.14400 -42.44200 -16.23300 1.000 32.08543 59 GLY B N 1
ATOM 1405 C CA . GLY B 2 87 ? -17.27200 -42.00700 -17.31400 1.000 36.31225 59 GLY B CA 1
ATOM 1406 C C . GLY B 2 87 ? -18.04900 -41.65100 -18.56600 1.000 34.81733 59 GLY B C 1
ATOM 1407 O O . GLY B 2 87 ? -17.73500 -40.67700 -19.25000 1.000 31.90646 59 GLY B O 1
ATOM 1408 N N . CYS B 2 88 ? -19.07700 -42.43900 -18.88200 1.000 33.50928 60 CYS B N 1
ATOM 1409 C CA . CYS B 2 88 ? -19.92900 -42.12100 -20.02500 1.000 35.51215 60 CYS B CA 1
ATOM 1410 C C . CYS B 2 88 ? -20.64300 -40.79500 -19.82400 1.000 31.90119 60 CYS B C 1
ATOM 1411 O O . CYS B 2 88 ? -20.72800 -39.97600 -20.75200 1.000 33.28031 60 CYS B O 1
ATOM 1414 N N . MET B 2 89 ? -21.15000 -40.55200 -18.61800 1.000 29.00611 61 MET B N 1
ATOM 1415 C CA . MET B 2 89 ? -21.77000 -39.26800 -18.34600 1.000 29.63513 61 MET B CA 1
ATOM 1416 C C . MET B 2 89 ? -20.75900 -38.12600 -18.39600 1.000 32.84604 61 MET B C 1
ATOM 1417 O O . MET B 2 89 ? -21.11600 -37.01600 -18.80400 1.000 29.67724 61 MET B O 1
ATOM 1422 N N . THR B 2 90 ? -19.51500 -38.36900 -17.97700 1.000 34.50677 62 THR B N 1
ATOM 1423 C CA . THR B 2 90 ? -18.48800 -37.32400 -18.03800 1.000 33.41190 62 THR B CA 1
ATOM 1424 C C . THR B 2 90 ? -18.24700 -36.88400 -19.48100 1.000 36.11749 62 THR B C 1
ATOM 1425 O O . THR B 2 90 ? -18.12200 -35.68900 -19.76700 1.000 31.03530 62 THR B O 1
ATOM 1429 N N . LEU B 2 91 ? -18.21400 -37.84100 -20.41000 1.000 32.92500 63 LEU B N 1
ATOM 1430 C CA . LEU B 2 91 ? -17.90600 -37.51300 -21.79800 1.000 33.05923 63 LEU B CA 1
ATOM 1431 C C . LEU B 2 91 ? -19.07700 -36.80500 -22.47000 1.000 37.20183 63 LEU B C 1
ATOM 1432 O O . LEU B 2 91 ? -18.90500 -35.74700 -23.09700 1.000 34.82260 63 LEU B O 1
ATOM 1437 N N . PHE B 2 92 ? -20.28000 -37.38300 -22.34100 1.000 30.44576 64 PHE B N 1
ATOM 1438 C CA . PHE B 2 92 ? -21.47200 -36.87400 -23.00900 1.000 32.76972 64 PHE B CA 1
ATOM 1439 C C . PHE B 2 92 ? -21.79800 -35.45400 -22.56500 1.000 35.61480 64 PHE B C 1
ATOM 1440 O O . PHE B 2 92 ? -22.06500 -34.57600 -23.39400 1.000 35.79377 64 PHE B O 1
ATOM 1448 N N . ILE B 2 93 ? -21.76800 -35.20300 -21.26400 1.000 28.69555 65 ILE B N 1
ATOM 1449 C CA . ILE B 2 93 ? -22.18300 -33.90200 -20.75000 1.000 33.35400 65 ILE B CA 1
ATOM 1450 C C . ILE B 2 93 ? -21.01900 -32.91900 -20.72400 1.000 34.47255 65 ILE B C 1
ATOM 1451 O O . ILE B 2 93 ? -21.11600 -31.79700 -21.23200 1.000 33.27241 65 ILE B O 1
ATOM 1456 N N . TYR B 2 94 ? -19.89400 -33.31800 -20.15100 1.000 31.94857 66 TYR B N 1
ATOM 1457 C CA . TYR B 2 94 ? -18.86700 -32.35400 -19.81800 1.000 33.98565 66 TYR B CA 1
ATOM 1458 C C . TYR B 2 94 ? -17.68200 -32.36300 -20.77200 1.000 34.06461 66 TYR B C 1
ATOM 1459 O O . TYR B 2 94 ? -16.77900 -31.54600 -20.60700 1.000 37.70978 66 TYR B O 1
ATOM 1468 N N . LYS B 2 95 ? -17.66500 -33.24100 -21.77300 1.000 36.04380 67 LYS B N 1
ATOM 1469 C CA . LYS B 2 95 ? -16.73400 -33.09400 -22.88500 1.000 38.35723 67 LYS B CA 1
ATOM 1470 C C . LYS B 2 95 ? -17.44500 -32.63500 -24.15200 1.000 41.14177 67 LYS B C 1
ATOM 1471 O O . LYS B 2 95 ? -17.06600 -31.61800 -24.73400 1.000 40.79700 67 LYS B O 1
ATOM 1477 N N . TYR B 2 96 ? -18.47900 -33.35900 -24.59000 1.000 38.98362 68 TYR B N 1
ATOM 1478 C CA . TYR B 2 96 ? -19.08100 -33.04800 -25.88800 1.000 40.08112 68 TYR B CA 1
ATOM 1479 C C . TYR B 2 96 ? -20.12000 -31.93100 -25.80400 1.000 42.16558 68 TYR B C 1
ATOM 1480 O O . TYR B 2 96 ? -19.94500 -30.86900 -26.40900 1.000 42.33929 68 TYR B O 1
ATOM 1489 N N . LEU B 2 97 ? -21.21000 -32.14400 -25.05900 1.000 34.20936 69 LEU B N 1
ATOM 1490 C CA . LEU B 2 97 ? -22.34200 -31.22100 -25.15500 1.000 35.20685 69 LEU B CA 1
ATOM 1491 C C . LEU B 2 97 ? -22.01100 -29.83200 -24.61200 1.000 40.93649 69 LEU B C 1
ATOM 1492 O O . LEU B 2 97 ? -22.38200 -28.82400 -25.22700 1.000 39.52842 69 LEU B O 1
ATOM 1497 N N . ILE B 2 98 ? -21.32600 -29.75500 -23.46200 1.000 35.89115 70 ILE B N 1
ATOM 1498 C CA . ILE B 2 98 ? -21.18600 -28.47900 -22.76300 1.000 40.53118 70 ILE B CA 1
ATOM 1499 C C . ILE B 2 98 ? -20.31700 -27.50600 -23.55400 1.000 40.02059 70 ILE B C 1
ATOM 1500 O O . ILE B 2 98 ? -20.45800 -26.28300 -23.41600 1.000 41.11282 70 ILE B O 1
ATOM 1505 N N . ASP B 2 99 ? -19.41800 -28.02800 -24.38300 1.000 37.84664 71 ASP B N 1
ATOM 1506 C CA . ASP B 2 99 ? -18.51400 -27.24600 -25.20500 1.000 43.41047 71 ASP B CA 1
ATOM 1507 C C . ASP B 2 99 ? -18.99400 -27.12900 -26.64200 1.000 45.94761 71 ASP B C 1
ATOM 1508 O O . ASP B 2 99 ? -18.23800 -26.66200 -27.49700 1.000 44.97645 71 ASP B O 1
ATOM 1513 N N . SER B 2 100 ? -20.23200 -27.54900 -26.92200 1.000 40.91280 72 SER B N 1
ATOM 1514 C CA . SER B 2 100 ? -20.88600 -27.34600 -28.21100 1.000 41.40496 72 SER B CA 1
ATOM 1515 C C . SER B 2 100 ? -21.72500 -26.07600 -28.12700 1.000 40.00743 72 SER B C 1
ATOM 1516 O O . SER B 2 100 ? -22.81600 -26.08800 -27.55100 1.000 39.28103 72 SER B O 1
ATOM 1519 N N . GLU B 2 101 ? -21.22200 -24.98000 -28.71600 1.000 41.37865 73 GLU B N 1
ATOM 1520 C CA . GLU B 2 101 ? -21.91800 -23.69600 -28.61200 1.000 41.24442 73 GLU B CA 1
ATOM 1521 C C . GLU B 2 101 ? -23.29700 -23.74200 -29.27500 1.000 37.29131 73 GLU B C 1
ATOM 1522 O O . GLU B 2 101 ? -24.27500 -23.24400 -28.70400 1.000 39.72845 73 GLU B O 1
ATOM 1528 N N . TRP B 2 102 ? -23.40300 -24.36100 -30.46200 1.000 38.45987 74 TRP B N 1
ATOM 1529 C CA . TRP B 2 102 ? -24.70700 -24.54900 -31.10800 1.000 42.82356 74 TRP B CA 1
ATOM 1530 C C . TRP B 2 102 ? -25.69400 -25.28400 -30.21000 1.000 43.05253 74 TRP B C 1
ATOM 1531 O O . TRP B 2 102 ? -26.90900 -25.08000 -30.32300 1.000 41.70763 74 TRP B O 1
ATOM 1542 N N . PHE B 2 103 ? -25.19800 -26.15100 -29.32800 1.000 41.45497 75 PHE B N 1
ATOM 1543 C CA . PHE B 2 103 ? -26.09400 -26.84700 -28.41100 1.000 38.70464 75 PHE B CA 1
ATOM 1544 C C . PHE B 2 103 ? -26.52800 -25.94600 -27.26000 1.000 41.36285 75 PHE B C 1
ATOM 1545 O O . PHE B 2 103 ? -27.73100 -25.75700 -27.01300 1.000 39.18891 75 PHE B O 1
ATOM 1553 N N . THR B 2 104 ? -25.56200 -25.38700 -26.52300 1.000 36.86231 76 THR B N 1
ATOM 1554 C CA . THR B 2 104 ? -25.92400 -24.69700 -25.28900 1.000 41.23652 76 THR B CA 1
ATOM 1555 C C . THR B 2 104 ? -26.74500 -23.44200 -25.56700 1.000 42.46035 76 THR B C 1
ATOM 1556 O O . THR B 2 104 ? -27.62100 -23.07900 -24.77000 1.000 39.74424 76 THR B O 1
ATOM 1560 N N . LYS B 2 105 ? -26.50000 -22.78200 -26.70200 1.000 39.30471 77 LYS B N 1
ATOM 1561 C CA . LYS B 2 105 ? -27.26100 -21.57900 -27.02500 1.000 42.21032 77 LYS B CA 1
ATOM 1562 C C . LYS B 2 105 ? -28.69700 -21.87100 -27.46200 1.000 47.33989 77 LYS B C 1
ATOM 1563 O O . LYS B 2 105 ? -29.52200 -20.94800 -27.48500 1.000 49.52962 77 LYS B O 1
ATOM 1569 N N . ASN B 2 106 ? -29.02700 -23.12100 -27.79600 1.000 45.32912 78 ASN B N 1
ATOM 1570 C CA . ASN B 2 106 ? -30.33800 -23.44300 -28.35100 1.000 44.88696 78 ASN B CA 1
ATOM 1571 C C . ASN B 2 106 ? -31.07400 -24.49300 -27.52300 1.000 46.92668 78 ASN B C 1
ATOM 1572 O O . ASN B 2 106 ? -31.98600 -25.15600 -28.02500 1.000 47.10302 78 ASN B O 1
ATOM 1577 N N . ALA B 2 107 ? -30.70100 -24.64600 -26.25500 1.000 42.94989 79 ALA B N 1
ATOM 1578 C CA . ALA B 2 107 ? -31.28500 -25.65800 -25.38200 1.000 42.71828 79 ALA B CA 1
ATOM 1579 C C . ALA B 2 107 ? -32.34900 -25.01700 -24.49600 1.000 41.99451 79 ALA B C 1
ATOM 1580 O O . ALA B 2 107 ? -32.05900 -24.06500 -23.76200 1.000 45.42650 79 ALA B O 1
ATOM 1582 N N . LYS B 2 108 ? -33.58000 -25.53800 -24.56800 1.000 40.43643 80 LYS B N 1
ATOM 1583 C CA . LYS B 2 108 ? -34.66100 -25.04100 -23.72300 1.000 45.63705 80 LYS B CA 1
ATOM 1584 C C . LYS B 2 108 ? -34.63900 -25.68100 -22.34100 1.000 47.44253 80 LYS B C 1
ATOM 1585 O O . LYS B 2 108 ? -35.02200 -25.03200 -21.35500 1.000 43.49732 80 LYS B O 1
ATOM 1591 N N . GLU B 2 109 ? -34.17200 -26.93000 -22.25000 1.000 39.07837 81 GLU B N 1
ATOM 1592 C CA . GLU B 2 109 ? -34.15200 -27.67800 -21.00300 1.000 39.82846 81 GLU B CA 1
ATOM 1593 C C . GLU B 2 109 ? -33.06900 -28.75000 -21.08200 1.000 40.00216 81 GLU B C 1
ATOM 1594 O O . GLU B 2 109 ? -32.92000 -29.40900 -22.11300 1.000 41.78396 81 GLU B O 1
ATOM 1600 N N . TRP B 2 110 ? -32.33900 -28.92100 -19.97800 1.000 38.83360 82 TRP B N 1
ATOM 1601 C CA . TRP B 2 110 ? -31.23000 -29.86600 -19.86100 1.000 37.99929 82 TRP B CA 1
ATOM 1602 C C . TRP B 2 110 ? -31.18500 -30.33500 -18.41800 1.000 36.30435 82 TRP B C 1
ATOM 1603 O O . TRP B 2 110 ? -30.94900 -29.52400 -17.51600 1.000 33.03028 82 TRP B O 1
ATOM 1614 N N . ILE B 2 111 ? -31.40800 -31.63400 -18.20800 1.000 35.08315 83 ILE B N 1
ATOM 1615 C CA . ILE B 2 111 ? -31.55600 -32.24400 -16.88800 1.000 34.33043 83 ILE B CA 1
ATOM 1616 C C . ILE B 2 111 ? -30.52900 -33.35800 -16.72900 1.000 33.30136 83 ILE B C 1
ATOM 1617 O O . ILE B 2 111 ? -30.40000 -34.22100 -17.60500 1.000 36.87021 83 ILE B O 1
ATOM 1622 N N . TRP B 2 112 ? -29.81700 -33.34000 -15.60700 1.000 34.12514 84 TRP B N 1
ATOM 1623 C CA . TRP B 2 112 ? -29.03400 -34.47900 -15.13900 1.000 31.98541 84 TRP B CA 1
ATOM 1624 C C . TRP B 2 112 ? -29.95300 -35.39500 -14.32100 1.000 36.59649 84 TRP B C 1
ATOM 1625 O O . TRP B 2 112 ? -30.52500 -34.96200 -13.30900 1.000 32.46179 84 TRP B O 1
ATOM 1636 N N . ILE B 2 113 ? -30.12100 -36.64000 -14.76100 1.000 34.83049 85 ILE B N 1
ATOM 1637 C CA . ILE B 2 113 ? -31.02600 -37.58900 -14.11400 1.000 36.21487 85 ILE B CA 1
ATOM 1638 C C . ILE B 2 113 ? -30.20100 -38.57800 -13.29800 1.000 32.56443 85 ILE B C 1
ATOM 1639 O O . ILE B 2 113 ? -29.32800 -39.26300 -13.84700 1.000 32.79077 85 ILE B O 1
ATOM 1644 N N . SER B 2 114 ? -30.47900 -38.65000 -11.99100 1.000 31.96436 86 SER B N 1
ATOM 1645 C CA . SER B 2 114 ? -29.87100 -39.64400 -11.09500 1.000 33.21451 86 SER B CA 1
ATOM 1646 C C . SER B 2 114 ? -30.96300 -40.24200 -10.21300 1.000 37.19130 86 SER B C 1
ATOM 1647 O O . SER B 2 114 ? -31.46200 -39.57100 -9.30000 1.000 36.11749 86 SER B O 1
ATOM 1650 N N . GLU B 2 115 ? -31.29200 -41.51800 -10.46100 1.000 33.53034 87 GLU B N 1
ATOM 1651 C CA . GLU B 2 115 ? -32.30700 -42.20700 -9.66400 1.000 35.09631 87 GLU B CA 1
ATOM 1652 C C . GLU B 2 115 ? -32.03500 -42.07400 -8.17900 1.000 35.64112 87 GLU B C 1
ATOM 1653 O O . GLU B 2 115 ? -32.93800 -41.77600 -7.39200 1.000 40.72067 87 GLU B O 1
ATOM 1659 N N . LYS B 2 116 ? -30.78500 -42.29200 -7.78700 1.000 37.33342 88 LYS B N 1
ATOM 1660 C CA . LYS B 2 116 ? -30.41700 -42.35900 -6.38000 1.000 36.58597 88 LYS B CA 1
ATOM 1661 C C . LYS B 2 116 ? -30.28200 -40.97100 -5.74400 1.000 40.67856 88 LYS B C 1
ATOM 1662 O O . LYS B 2 116 ? -30.70300 -40.76100 -4.59800 1.000 42.21822 88 LYS B O 1
ATOM 1668 N N . GLU B 2 117 ? -29.71900 -40.01000 -6.46500 1.000 37.04918 89 GLU B N 1
ATOM 1669 C CA . GLU B 2 117 ? -29.39500 -38.71400 -5.88400 1.000 37.22288 89 GLU B CA 1
ATOM 1670 C C . GLU B 2 117 ? -30.39100 -37.61300 -6.23100 1.000 40.06533 89 GLU B C 1
ATOM 1671 O O . GLU B 2 117 ? -30.30800 -36.52700 -5.64300 1.000 36.39121 89 GLU B O 1
ATOM 1677 N N . GLY B 2 118 ? -31.32800 -37.85900 -7.14400 1.000 36.14907 90 GLY B N 1
ATOM 1678 C CA . GLY B 2 118 ? -32.23300 -36.82500 -7.62200 1.000 35.65954 90 GLY B CA 1
ATOM 1679 C C . GLY B 2 118 ? -31.69600 -36.11900 -8.86100 1.000 37.57819 90 GLY B C 1
ATOM 1680 O O . GLY B 2 118 ? -30.53900 -36.26600 -9.24500 1.000 37.81506 90 GLY B O 1
ATOM 1681 N N . ASN B 2 119 ? -32.57100 -35.34600 -9.51100 1.000 39.22312 91 ASN B N 1
ATOM 1682 C CA . ASN B 2 119 ? -32.24100 -34.66500 -10.75800 1.000 37.56766 91 ASN B CA 1
ATOM 1683 C C . ASN B 2 119 ? -31.78200 -33.23100 -10.49600 1.000 46.18712 91 ASN B C 1
ATOM 1684 O O . ASN B 2 119 ? -32.05600 -32.64200 -9.44700 1.000 49.13484 91 ASN B O 1
ATOM 1689 N N . SER B 2 120 ? -31.15400 -32.62300 -11.49700 1.000 43.96843 92 SER B N 1
ATOM 1690 C CA . SER B 2 120 ? -30.83000 -31.21200 -11.34100 1.000 47.10828 92 SER B CA 1
ATOM 1691 C C . SER B 2 120 ? -30.80500 -30.51600 -12.69500 1.000 43.44995 92 SER B C 1
ATOM 1692 O O . SER B 2 120 ? -30.59900 -31.14000 -13.74400 1.000 40.61540 92 SER B O 1
ATOM 1695 N N . ASP B 2 121 ? -31.01300 -29.20600 -12.64200 1.000 43.34993 93 ASP B N 1
ATOM 1696 C CA . ASP B 2 121 ? -31.02700 -28.33700 -13.81500 1.000 40.77857 93 ASP B CA 1
ATOM 1697 C C . ASP B 2 121 ? -29.59000 -28.07200 -14.26500 1.000 39.27839 93 ASP B C 1
ATOM 1698 O O . ASP B 2 121 ? -28.82800 -27.39400 -13.56800 1.000 35.97537 93 ASP B O 1
ATOM 1703 N N . LEU B 2 122 ? -29.21000 -28.62000 -15.42900 1.000 31.51957 94 LEU B N 1
ATOM 1704 C CA . LEU B 2 122 ? -27.85700 -28.44300 -15.94400 1.000 31.89067 94 LEU B CA 1
ATOM 1705 C C . LEU B 2 122 ? -27.63200 -27.05300 -16.53200 1.000 37.99929 94 LEU B C 1
ATOM 1706 O O . LEU B 2 122 ? -26.48900 -26.58300 -16.57900 1.000 34.98314 94 LEU B O 1
ATOM 1711 N N . ILE B 2 123 ? -28.68300 -26.39500 -17.02000 1.000 35.61480 95 ILE B N 1
ATOM 1712 C CA . ILE B 2 123 ? -28.49800 -25.05300 -17.56700 1.000 34.96209 95 ILE B CA 1
ATOM 1713 C C . ILE B 2 123 ? -28.18600 -24.07100 -16.44400 1.000 39.77056 95 ILE B C 1
ATOM 1714 O O . ILE B 2 123 ? -27.18300 -23.34700 -16.49200 1.000 39.28366 95 ILE B O 1
ATOM 1719 N N . SER B 2 124 ? -29.01400 -24.05600 -15.39300 1.000 37.80453 96 SER B N 1
ATOM 1720 C CA . SER B 2 124 ? -28.75900 -23.12200 -14.29800 1.000 41.24968 96 SER B CA 1
ATOM 1721 C C . SER B 2 124 ? -27.43000 -23.42900 -13.61300 1.000 39.58106 96 SER B C 1
ATOM 1722 O O . SER B 2 124 ? -26.66000 -22.51200 -13.30500 1.000 42.75513 96 SER B O 1
ATOM 1725 N N . ALA B 2 125 ? -27.11500 -24.71500 -13.41100 1.000 36.20171 97 ALA B N 1
ATOM 1726 C CA . ALA B 2 125 ? -25.83400 -25.04600 -12.79200 1.000 37.19130 97 ALA B CA 1
ATOM 1727 C C . ALA B 2 125 ? -24.66400 -24.62600 -13.67900 1.000 39.21260 97 ALA B C 1
ATOM 1728 O O . ALA B 2 125 ? -23.67600 -24.07500 -13.18300 1.000 36.28593 97 ALA B O 1
ATOM 1730 N N . SER B 2 126 ? -24.75300 -24.84200 -14.99200 1.000 35.81219 98 SER B N 1
ATOM 1731 C CA . SER B 2 126 ? -23.59100 -24.53600 -15.82900 1.000 37.25183 98 SER B CA 1
ATOM 1732 C C . SER B 2 126 ? -23.35300 -23.02700 -15.96400 1.000 40.53644 98 SER B C 1
ATOM 1733 O O . SER B 2 126 ? -22.20000 -22.58400 -16.04800 1.000 38.73359 98 SER B O 1
ATOM 1736 N N . LYS B 2 127 ? -24.41800 -22.22200 -15.97800 1.000 44.04212 99 LYS B N 1
ATOM 1737 C CA . LYS B 2 127 ? -24.24700 -20.76700 -15.99800 1.000 42.74197 99 LYS B CA 1
ATOM 1738 C C . LYS B 2 127 ? -23.58700 -20.27300 -14.71500 1.000 42.23401 99 LYS B C 1
ATOM 1739 O O . LYS B 2 127 ? -22.74300 -19.36600 -14.75200 1.000 44.25267 99 LYS B O 1
ATOM 1745 N N . ALA B 2 128 ? -23.95400 -20.85600 -13.56600 1.000 37.46239 100 ALA B N 1
ATOM 1746 C CA . ALA B 2 128 ? -23.34500 -20.43900 -12.30400 1.000 42.05767 100 ALA B CA 1
ATOM 1747 C C . ALA B 2 128 ? -21.90100 -20.92700 -12.16700 1.000 43.69734 100 ALA B C 1
ATOM 1748 O O . ALA B 2 128 ? -21.09100 -20.29200 -11.47700 1.000 41.10493 100 ALA B O 1
ATOM 1750 N N . GLU B 2 129 ? -21.55700 -22.03500 -12.80800 1.000 41.47603 101 GLU B N 1
ATOM 1751 C CA . GLU B 2 129 ? -20.21400 -22.58900 -12.71200 1.000 39.58896 101 GLU B CA 1
ATOM 1752 C C . GLU B 2 129 ? -19.29100 -22.08900 -13.81900 1.000 39.20733 101 GLU B C 1
ATOM 1753 O O . GLU B 2 129 ? -18.07400 -22.27500 -13.72500 1.000 40.17850 101 GLU B O 1
ATOM 1759 N N . GLY B 2 130 ? -19.82800 -21.41300 -14.83100 1.000 39.53106 102 GLY B N 1
ATOM 1760 C CA . GLY B 2 130 ? -19.02800 -20.93800 -15.94400 1.000 40.70225 102 GLY B CA 1
ATOM 1761 C C . GLY B 2 130 ? -18.74900 -21.98100 -17.00000 1.000 43.80788 102 GLY B C 1
ATOM 1762 O O . GLY B 2 130 ? -17.83300 -21.79800 -17.80700 1.000 43.54996 102 GLY B O 1
ATOM 1763 N N . GLU B 2 131 ? -19.49800 -23.07700 -17.00300 1.000 39.08363 103 GLU B N 1
ATOM 1764 C CA . GLU B 2 131 ? -19.36800 -24.10800 -18.01500 1.000 41.24968 103 GLU B CA 1
ATOM 1765 C C . GLU B 2 131 ? -20.21900 -23.76400 -19.23300 1.000 35.88062 103 GLU B C 1
ATOM 1766 O O . GLU B 2 131 ? -21.42200 -23.51400 -19.11300 1.000 39.26787 103 GLU B O 1
ATOM 1772 N N . GLY B 2 132 ? -19.59500 -23.76800 -20.40800 1.000 37.62820 104 GLY B N 1
ATOM 1773 C CA . GLY B 2 132 ? -20.32200 -23.54000 -21.64700 1.000 42.89725 104 GLY B CA 1
ATOM 1774 C C . GLY B 2 132 ? -20.62900 -22.08300 -21.95100 1.000 42.38140 104 GLY B C 1
ATOM 1775 O O . GLY B 2 132 ? -20.48200 -21.21700 -21.08100 1.000 39.52579 104 GLY B O 1
ATOM 1776 N N . ILE B 2 133 ? -21.06500 -21.80200 -23.17800 1.000 43.42626 105 ILE B N 1
ATOM 1777 C CA . ILE B 2 133 ? -21.43600 -20.45300 -23.61100 1.000 44.98171 105 ILE B CA 1
ATOM 1778 C C . ILE B 2 133 ? -22.92900 -20.42600 -23.89400 1.000 41.81554 105 ILE B C 1
ATOM 1779 O O . ILE B 2 133 ? -23.41000 -21.16300 -24.76200 1.000 41.51287 105 ILE B O 1
ATOM 1784 N N . TRP B 2 134 ? -23.66000 -19.55400 -23.19300 1.000 43.96053 106 TRP B N 1
ATOM 1785 C CA . TRP B 2 134 ? -25.11300 -19.58500 -23.23600 1.000 44.95802 106 TRP B CA 1
ATOM 1786 C C . TRP B 2 134 ? -25.76100 -18.40400 -23.96200 1.000 53.06952 106 TRP B C 1
ATOM 1787 O O . TRP B 2 134 ? -26.90600 -18.54600 -24.40800 1.000 53.93541 106 TRP B O 1
ATOM 1798 N N . GLU B 2 135 ? -25.06900 -17.26300 -24.12500 1.000 59.21763 107 GLU B N 1
ATOM 1799 C CA . GLU B 2 135 ? -25.66200 -16.10500 -24.84300 1.000 61.40736 107 GLU B CA 1
ATOM 1800 C C . GLU B 2 135 ? -24.61600 -15.51100 -25.77900 1.000 59.65978 107 GLU B C 1
ATOM 1801 O O . GLU B 2 135 ? -23.41400 -15.75900 -25.57400 1.000 54.42758 107 GLU B O 1
ATOM 1807 N N . HIS C 1 10 ? 12.83500 -16.82300 8.17300 1.000 68.28450 -3 HIS C N 1
ATOM 1808 C CA . HIS C 1 10 ? 12.01200 -17.85000 7.48700 1.000 65.80263 -3 HIS C CA 1
ATOM 1809 C C . HIS C 1 10 ? 10.63300 -17.26400 7.18200 1.000 68.40294 -3 HIS C C 1
ATOM 1810 O O . HIS C 1 10 ? 9.71100 -18.02200 6.83900 1.000 65.02095 -3 HIS C O 1
ATOM 1817 N N . SER C 1 11 ? 10.48400 -15.94700 7.30900 1.000 65.85000 -2 SER C N 1
ATOM 1818 C CA . SER C 1 11 ? 9.17700 -15.42300 6.92300 1.000 67.81076 -2 SER C CA 1
ATOM 1819 C C . SER C 1 11 ? 9.19600 -15.04200 5.44700 1.000 65.19466 -2 SER C C 1
ATOM 1820 O O . SER C 1 11 ? 10.26200 -15.01300 4.80900 1.000 69.27410 -2 SER C O 1
ATOM 1823 N N . GLN C 1 12 ? 8.00900 -14.76200 4.89200 1.000 59.67031 -1 GLN C N 1
ATOM 1824 C CA . GLN C 1 12 ? 7.91500 -14.14400 3.57000 1.000 54.90132 -1 GLN C CA 1
ATOM 1825 C C . GLN C 1 12 ? 8.65200 -12.81000 3.56500 1.000 53.69591 -1 GLN C C 1
ATOM 1826 O O . GLN C 1 12 ? 8.62400 -12.07600 4.55500 1.000 55.54877 -1 GLN C O 1
ATOM 1832 N N . ASP C 1 13 ? 9.30000 -12.48900 2.44200 1.000 51.18245 0 ASP C N 1
ATOM 1833 C CA . ASP C 1 13 ? 10.07500 -11.25500 2.37500 1.000 48.79269 0 ASP C CA 1
ATOM 1834 C C . ASP C 1 13 ? 9.17200 -10.05200 2.65200 1.000 50.21918 0 ASP C C 1
ATOM 1835 O O . ASP C 1 13 ? 8.01100 -10.03500 2.22600 1.000 50.67450 0 ASP C O 1
ATOM 1840 N N . PRO C 1 14 ? 9.66100 -9.04500 3.38400 1.000 48.71637 1 PRO C N 1
ATOM 1841 C CA . PRO C 1 14 ? 8.84600 -7.83700 3.61700 1.000 50.32709 1 PRO C CA 1
ATOM 1842 C C . PRO C 1 14 ? 8.37500 -7.15400 2.34500 1.000 45.52914 1 PRO C C 1
ATOM 1843 O O . PRO C 1 14 ? 7.41300 -6.38200 2.39800 1.000 43.28677 1 PRO C O 1
ATOM 1847 N N . GLY C 1 15 ? 9.01200 -7.41200 1.20200 1.000 43.05253 2 GLY C N 1
ATOM 1848 C CA . GLY C 1 15 ? 8.61600 -6.74500 -0.02600 1.000 43.55259 2 GLY C CA 1
ATOM 1849 C C . GLY C 1 15 ? 7.22300 -7.09400 -0.51600 1.000 44.96855 2 GLY C C 1
ATOM 1850 O O . GLY C 1 15 ? 6.67200 -6.36800 -1.35500 1.000 41.74448 2 GLY C O 1
ATOM 1851 N N . ILE C 1 16 ? 6.63500 -8.17100 0.00200 1.000 42.00504 3 ILE C N 1
ATOM 1852 C CA . ILE C 1 16 ? 5.36300 -8.69900 -0.48100 1.000 41.40760 3 ILE C CA 1
ATOM 1853 C C . ILE C 1 16 ? 4.23200 -8.21300 0.43600 1.000 40.06533 3 ILE C C 1
ATOM 1854 O O . ILE C 1 16 ? 4.15200 -8.61300 1.60300 1.000 41.08651 3 ILE C O 1
ATOM 1859 N N . ASN C 1 17 ? 3.36500 -7.34800 -0.08800 1.000 38.64674 4 ASN C N 1
ATOM 1860 C CA . ASN C 1 17 ? 2.22500 -6.80400 0.64100 1.000 44.27636 4 ASN C CA 1
ATOM 1861 C C . ASN C 1 17 ? 0.94800 -7.59700 0.34900 1.000 42.29718 4 ASN C C 1
ATOM 1862 O O . ASN C 1 17 ? 0.86400 -8.37400 -0.60200 1.000 37.66767 4 ASN C O 1
ATOM 1867 N N . ARG C 1 18 ? -0.08700 -7.34400 1.14600 1.000 40.28378 5 ARG C N 1
ATOM 1868 C CA . ARG C 1 18 ? -1.40000 -7.81300 0.75500 1.000 41.85502 5 ARG C CA 1
ATOM 1869 C C . ARG C 1 18 ? -1.89700 -7.02400 -0.45700 1.000 36.92285 5 ARG C C 1
ATOM 1870 O O . ARG C 1 18 ? -1.32700 -6.00700 -0.85600 1.000 37.00970 5 ARG C O 1
ATOM 1878 N N . LYS C 1 19 ? -2.94300 -7.53600 -1.08300 1.000 39.37841 6 LYS C N 1
ATOM 1879 C CA . LYS C 1 19 ? -3.42800 -6.95700 -2.32100 1.000 40.21008 6 LYS C CA 1
ATOM 1880 C C . LYS C 1 19 ? -4.92300 -6.68300 -2.23700 1.000 41.48655 6 LYS C C 1
ATOM 1881 O O . LYS C 1 19 ? -5.66500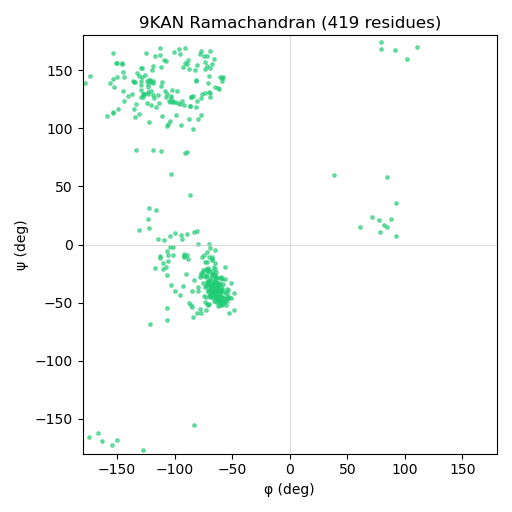 -7.35900 -1.51600 1.000 40.48117 6 LYS C O 1
ATOM 1887 N N . ALA C 1 20 ? -5.35400 -5.68000 -2.99400 1.000 38.19405 7 ALA C N 1
ATOM 1888 C CA . ALA C 1 20 ? -6.75400 -5.32100 -3.11200 1.000 43.01832 7 ALA C CA 1
ATOM 1889 C C . ALA C 1 20 ? -7.17100 -5.43600 -4.57100 1.000 43.99212 7 ALA C C 1
ATOM 1890 O O . ALA C 1 20 ? -6.41100 -5.07100 -5.47500 1.000 41.06545 7 ALA C O 1
ATOM 1892 N N . ILE C 1 21 ? -8.37200 -5.95700 -4.80000 1.000 43.07359 8 ILE C N 1
ATOM 1893 C CA . ILE C 1 21 ? -8.93200 -6.09600 -6.13700 1.000 44.17635 8 ILE C CA 1
ATOM 1894 C C . ILE C 1 21 ? -10.20500 -5.26600 -6.19300 1.000 45.48440 8 ILE C C 1
ATOM 1895 O O . ILE C 1 21 ? -11.07000 -5.39100 -5.31800 1.000 47.43727 8 ILE C O 1
ATOM 1900 N N . ASN C 1 22 ? -10.30800 -4.40800 -7.20800 1.000 47.92417 9 ASN C N 1
ATOM 1901 C CA . ASN C 1 22 ? -11.47700 -3.55900 -7.40400 1.000 47.25040 9 ASN C CA 1
ATOM 1902 C C . ASN C 1 22 ? -11.88000 -3.58500 -8.87100 1.000 51.83253 9 ASN C C 1
ATOM 1903 O O . ASN C 1 22 ? -11.02200 -3.59300 -9.75900 1.000 50.70345 9 ASN C O 1
ATOM 1908 N N . PHE C 1 23 ? -13.19000 -3.62000 -9.11900 1.000 50.33761 10 PHE C N 1
ATOM 1909 C CA . PHE C 1 23 ? -13.71100 -3.66400 -10.47600 1.000 47.69782 10 PHE C CA 1
ATOM 1910 C C . PHE C 1 23 ? -15.07100 -2.98500 -10.52000 1.000 49.80597 10 PHE C C 1
ATOM 1911 O O . PHE C 1 23 ? -15.75500 -2.85000 -9.50400 1.000 47.48727 10 PHE C O 1
ATOM 1919 N N . ASP C 1 24 ? -15.42800 -2.52200 -11.71500 1.000 50.46658 11 ASP C N 1
ATOM 1920 C CA . ASP C 1 24 ? -16.77400 -2.06900 -12.03500 1.000 53.62748 11 ASP C CA 1
ATOM 1921 C C . ASP C 1 24 ? -17.21000 -2.76800 -13.31200 1.000 53.00372 11 ASP C C 1
ATOM 1922 O O . ASP C 1 24 ? -16.42500 -2.88400 -14.25700 1.000 50.24550 11 ASP C O 1
ATOM 1927 N N . LEU C 1 25 ? -18.45000 -3.23200 -13.33500 1.000 54.63287 12 LEU C N 1
ATOM 1928 C CA . LEU C 1 25 ? -19.00300 -3.92100 -14.48700 1.000 55.07766 12 LEU C CA 1
ATOM 1929 C C . LEU C 1 25 ? -20.19700 -3.14300 -15.01700 1.000 54.13807 12 LEU C C 1
ATOM 1930 O O . LEU C 1 25 ? -20.86500 -2.42100 -14.27500 1.000 62.76279 12 LEU C O 1
ATOM 1935 N N . SER C 1 26 ? -20.47000 -3.31000 -16.30900 1.000 57.44110 13 SER C N 1
ATOM 1936 C CA . SER C 1 26 ? -21.52000 -2.55800 -16.99700 1.000 66.96066 13 SER C CA 1
ATOM 1937 C C . SER C 1 26 ? -22.85500 -3.28300 -16.85300 1.000 67.37387 13 SER C C 1
ATOM 1938 O O . SER C 1 26 ? -23.07900 -4.31300 -17.50000 1.000 65.45785 13 SER C O 1
ATOM 1941 N N . THR C 1 27 ? -23.75600 -2.71800 -16.03700 1.000 71.28223 14 THR C N 1
ATOM 1942 C CA . THR C 1 27 ? -25.03600 -3.36800 -15.74700 1.000 71.83230 14 THR C CA 1
ATOM 1943 C C . THR C 1 27 ? -25.79600 -3.73000 -17.02100 1.000 67.11331 14 THR C C 1
ATOM 1944 O O . THR C 1 27 ? -26.41700 -4.79700 -17.09200 1.000 63.24179 14 THR C O 1
ATOM 1948 N N . LYS C 1 28 ? -25.75000 -2.85000 -18.02200 1.000 69.39779 15 LYS C N 1
ATOM 1949 C CA . LYS C 1 28 ? -26.42900 -3.14300 -19.31100 1.000 66.97382 15 LYS C CA 1
ATOM 1950 C C . LYS C 1 28 ? -25.86600 -4.45500 -19.87800 1.000 67.92130 15 LYS C C 1
ATOM 1951 O O . LYS C 1 28 ? -26.67200 -5.33900 -20.24100 1.000 65.17360 15 LYS C O 1
ATOM 1957 N N . SER C 1 29 ? -24.53800 -4.58000 -19.93300 1.000 65.63419 16 SER C N 1
ATOM 1958 C CA . SER C 1 29 ? -23.90100 -5.77700 -20.48100 1.000 61.87847 16 SER C CA 1
ATOM 1959 C C . SER C 1 29 ? -24.26300 -7.02900 -19.68100 1.000 61.69424 16 SER C C 1
ATOM 1960 O O . SER C 1 29 ? -24.53600 -8.08600 -20.26600 1.000 62.11008 16 SER C O 1
ATOM 1963 N N . LEU C 1 30 ? -24.26900 -6.93100 -18.34200 1.000 60.71254 17 LEU C N 1
ATOM 1964 C CA . LEU C 1 30 ? -24.59500 -8.07800 -17.49700 1.000 59.34659 17 LEU C CA 1
ATOM 1965 C C . LEU C 1 30 ? -25.98600 -8.63600 -17.78700 1.000 59.49398 17 LEU C C 1
ATOM 1966 O O . LEU C 1 30 ? -26.21800 -9.83600 -17.60400 1.000 59.62031 17 LEU C O 1
ATOM 1971 N N . GLU C 1 31 ? -26.91800 -7.79100 -18.23200 1.000 62.85490 18 GLU C N 1
ATOM 1972 C CA . GLU C 1 31 ? -28.28000 -8.23000 -18.52900 1.000 62.61277 18 GLU C CA 1
ATOM 1973 C C . GLU C 1 31 ? -28.36200 -9.11500 -19.76900 1.000 61.11785 18 GLU C C 1
ATOM 1974 O O . GLU C 1 31 ? -29.31900 -9.88400 -19.90200 1.000 57.55690 18 GLU C O 1
ATOM 1980 N N . LYS C 1 32 ? -27.39000 -9.02900 -20.68100 1.000 59.65189 19 LYS C N 1
ATOM 1981 C CA . LYS C 1 32 ? -27.37700 -9.94300 -21.81900 1.000 58.43859 19 LYS C CA 1
ATOM 1982 C C . LYS C 1 32 ? -27.14800 -11.38700 -21.37800 1.000 59.82296 19 LYS C C 1
ATOM 1983 O O . LYS C 1 32 ? -27.62000 -12.32100 -22.03800 1.000 60.49146 19 LYS C O 1
ATOM 1989 N N . TYR C 1 33 ? -26.45200 -11.59200 -20.26100 1.000 57.20686 20 TYR C N 1
ATOM 1990 C CA . TYR C 1 33 ? -26.10900 -12.92900 -19.79700 1.000 57.90431 20 TYR C CA 1
ATOM 1991 C C . TYR C 1 33 ? -26.90700 -13.39100 -18.58900 1.000 55.55403 20 TYR C C 1
ATOM 1992 O O . TYR C 1 33 ? -27.05800 -14.59400 -18.39800 1.000 57.95695 20 TYR C O 1
ATOM 2001 N N . PHE C 1 34 ? -27.41200 -12.48400 -17.75800 1.000 55.79090 21 PHE C N 1
ATOM 2002 C CA . PHE C 1 34 ? -28.14300 -12.87500 -16.55900 1.000 58.84127 21 PHE C CA 1
ATOM 2003 C C . PHE C 1 34 ? -29.47100 -12.13800 -16.50800 1.000 63.27864 21 PHE C C 1
ATOM 2004 O O . PHE C 1 34 ? -29.50800 -10.90800 -16.62600 1.000 62.21272 21 PHE C O 1
ATOM 2012 N N . LYS C 1 35 ? -30.56200 -12.89600 -16.36200 1.000 63.76817 22 LYS C N 1
ATOM 2013 C CA . LYS C 1 35 ? -31.86100 -12.28500 -16.11400 1.000 68.47663 22 LYS C CA 1
ATOM 2014 C C . LYS C 1 35 ? -31.89800 -11.57800 -14.76600 1.000 67.70022 22 LYS C C 1
ATOM 2015 O O . LYS C 1 35 ? -32.68300 -10.64100 -14.59000 1.000 69.46096 22 LYS C O 1
ATOM 2021 N N . ASP C 1 36 ? -31.06300 -11.99600 -13.81800 1.000 66.09477 23 ASP C N 1
ATOM 2022 C CA . ASP C 1 36 ? -30.92500 -11.33400 -12.52100 1.000 68.26082 23 ASP C CA 1
ATOM 2023 C C . ASP C 1 36 ? -29.46600 -10.91100 -12.34700 1.000 65.14992 23 ASP C C 1
ATOM 2024 O O . ASP C 1 36 ? -28.60100 -11.74300 -12.05500 1.000 62.53381 23 ASP C O 1
ATOM 2029 N N . THR C 1 37 ? -29.20400 -9.61100 -12.49100 1.000 66.98435 24 THR C N 1
ATOM 2030 C CA . THR C 1 37 ? -27.84200 -9.08500 -12.46000 1.000 65.40258 24 THR C CA 1
ATOM 2031 C C . THR C 1 37 ? -27.19400 -9.14800 -11.07900 1.000 67.57916 24 THR C C 1
ATOM 2032 O O . THR C 1 37 ? -26.04600 -8.70100 -10.94200 1.000 67.94499 24 THR C O 1
ATOM 2036 N N . ARG C 1 38 ? -27.87700 -9.66700 -10.05500 1.000 63.63921 25 ARG C N 1
ATOM 2037 C CA . ARG C 1 38 ? -27.19900 -9.92200 -8.79200 1.000 59.34396 25 ARG C CA 1
ATOM 2038 C C . ARG C 1 38 ? -26.34200 -11.18200 -8.85200 1.000 57.27002 25 ARG C C 1
ATOM 2039 O O . ARG C 1 38 ? -25.35900 -11.29100 -8.10800 1.000 52.09572 25 ARG C O 1
ATOM 2047 N N . GLU C 1 39 ? -26.68800 -12.13200 -9.72200 1.000 54.31441 26 GLU C N 1
ATOM 2048 C CA . GLU C 1 39 ? -25.93400 -13.38400 -9.78200 1.000 53.46957 26 GLU C CA 1
ATOM 2049 C C . GLU C 1 39 ? -24.45200 -13.17900 -10.09000 1.000 49.43487 26 GLU C C 1
ATOM 2050 O O . GLU C 1 39 ? -23.61800 -13.71500 -9.34300 1.000 46.04763 26 GLU C O 1
ATOM 2056 N N . PRO C 1 40 ? -24.05300 -12.44500 -11.14400 1.000 52.12993 27 PRO C N 1
ATOM 2057 C CA . PRO C 1 40 ? -22.60800 -12.28600 -11.41800 1.000 50.49290 27 PRO C CA 1
ATOM 2058 C C . PRO C 1 40 ? -21.78300 -11.88900 -10.19900 1.000 46.87930 27 PRO C C 1
ATOM 2059 O O . PRO C 1 40 ? -20.69900 -12.45100 -9.98400 1.000 42.60774 27 PRO C O 1
ATOM 2063 N N . TYR C 1 41 ? -22.28200 -10.96400 -9.37100 1.000 44.45796 28 TYR C N 1
ATOM 2064 C CA . TYR C 1 41 ? -21.49900 -10.50200 -8.22500 1.000 46.71350 28 TYR C CA 1
ATOM 2065 C C . TYR C 1 41 ? -21.38400 -11.57000 -7.15200 1.000 44.27636 28 TYR C C 1
ATOM 2066 O O . TYR C 1 41 ? -20.36200 -11.63600 -6.46100 1.000 45.41334 28 TYR C O 1
ATOM 2075 N N . SER C 1 42 ? -22.42000 -12.40000 -6.98700 1.000 44.17372 29 SER C N 1
ATOM 2076 C CA . SER C 1 42 ? -22.36000 -13.45000 -5.97700 1.000 43.19465 29 SER C CA 1
ATOM 2077 C C . SER C 1 42 ? -21.43200 -14.57000 -6.42300 1.000 42.77355 29 SER C C 1
ATOM 2078 O O . SER C 1 42 ? -20.70200 -15.14300 -5.60800 1.000 42.26033 29 SER C O 1
ATOM 2081 N N . LEU C 1 43 ? -21.43700 -14.87500 -7.72100 1.000 41.16020 30 LEU C N 1
ATOM 2082 C CA . LEU C 1 43 ? -20.48400 -15.83200 -8.28100 1.000 42.84198 30 LEU C CA 1
ATOM 2083 C C . LEU C 1 43 ? -19.04000 -15.35800 -8.09500 1.000 40.55749 30 LEU C C 1
ATOM 2084 O O . LEU C 1 43 ? -18.16100 -16.13400 -7.69200 1.000 42.13137 30 LEU C O 1
ATOM 2089 N N . ILE C 1 44 ? -18.76900 -14.08800 -8.42100 1.000 41.08651 31 ILE C N 1
ATOM 2090 C CA . ILE C 1 44 ? -17.41200 -13.55900 -8.27100 1.000 41.68921 31 ILE C CA 1
ATOM 2091 C C . ILE C 1 44 ? -17.00600 -13.57000 -6.80600 1.000 42.77881 31 ILE C C 1
ATOM 2092 O O . ILE C 1 44 ? -15.86400 -13.90400 -6.45800 1.000 43.86052 31 ILE C O 1
ATOM 2097 N N . LYS C 1 45 ? -17.95200 -13.23900 -5.92600 1.000 44.29215 32 LYS C N 1
ATOM 2098 C CA . LYS C 1 45 ? -17.70800 -13.27700 -4.49000 1.000 41.72869 32 LYS C CA 1
ATOM 2099 C C . LYS C 1 45 ? -17.35200 -14.68200 -4.02500 1.000 43.70261 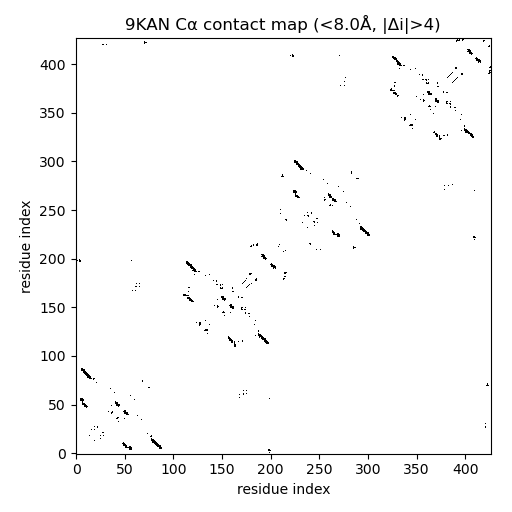32 LYS C C 1
ATOM 2100 O O . LYS C 1 45 ? -16.42700 -14.85700 -3.22600 1.000 44.68694 32 LYS C O 1
ATOM 2106 N N . LYS C 1 46 ? -18.07300 -15.69800 -4.51500 1.000 40.35221 33 LYS C N 1
ATOM 2107 C CA . LYS C 1 46 ? -17.77200 -17.07100 -4.11600 1.000 44.08950 33 LYS C CA 1
ATOM 2108 C C . LYS C 1 46 ? -16.39000 -17.49500 -4.60700 1.000 44.36585 33 LYS C C 1
ATOM 2109 O O . LYS C 1 46 ? -15.62700 -18.12100 -3.86100 1.000 43.09201 33 LYS C O 1
ATOM 2115 N N . PHE C 1 47 ? -16.04500 -17.13600 -5.85200 1.000 38.45987 34 PHE C N 1
ATOM 2116 C CA . PHE C 1 47 ? -14.71400 -17.43400 -6.38100 1.000 40.78910 34 PHE C CA 1
ATOM 2117 C C . PHE C 1 47 ? -13.62300 -16.72500 -5.58900 1.000 39.53106 34 PHE C C 1
AT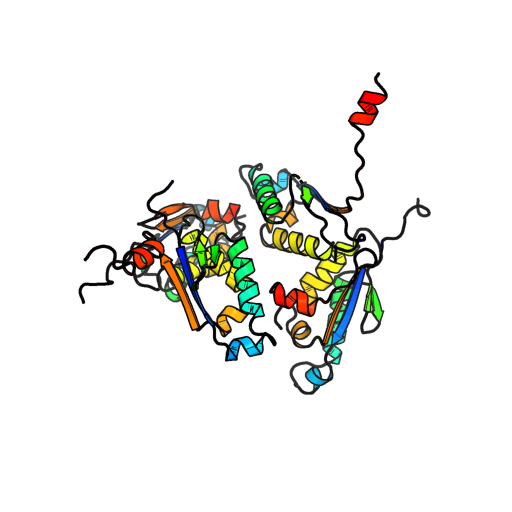OM 2118 O O . PHE C 1 47 ? -12.57800 -17.31700 -5.30100 1.000 40.01269 34 PHE C O 1
ATOM 2126 N N . MET C 1 48 ? -13.82500 -15.44600 -5.27100 1.000 40.47854 35 MET C N 1
ATOM 2127 C CA . MET C 1 48 ? -12.79800 -14.69800 -4.54800 1.000 44.85275 35 MET C CA 1
ATOM 2128 C C . MET C 1 48 ? -12.49400 -15.34800 -3.20900 1.000 44.18688 35 MET C C 1
ATOM 2129 O O . MET C 1 48 ? -11.32600 -15.52400 -2.84000 1.000 43.29993 35 MET C O 1
ATOM 2134 N N . LEU C 1 49 ? -13.54600 -15.74800 -2.48700 1.000 47.31620 36 LEU C N 1
ATOM 2135 C CA . LEU C 1 49 ? -13.38600 -16.34000 -1.16200 1.000 46.13448 36 LEU C CA 1
ATOM 2136 C C . LEU C 1 49 ? -12.66600 -17.67800 -1.22500 1.000 46.49505 36 LEU C C 1
ATOM 2137 O O . LEU C 1 49 ? -11.87500 -18.00000 -0.33100 1.000 51.68778 36 LEU C O 1
ATOM 2142 N N . GLU C 1 50 ? -12.91800 -18.46800 -2.27500 1.000 45.59494 37 GLU C N 1
ATOM 2143 C CA . GLU C 1 50 ? -12.20200 -19.72400 -2.46600 1.000 45.55546 37 GLU C CA 1
ATOM 2144 C C . GLU C 1 50 ? -10.72700 -19.52200 -2.77900 1.000 45.21332 37 GLU C C 1
ATOM 2145 O O . GLU C 1 50 ? -9.96400 -20.49100 -2.74100 1.000 46.51874 37 GLU C O 1
ATOM 2151 N N . ASN C 1 51 ? -10.31200 -18.30400 -3.11800 1.000 45.24753 38 ASN C N 1
ATOM 2152 C CA . ASN C 1 51 ? -8.94600 -18.03200 -3.55500 1.000 44.70273 38 ASN C CA 1
ATOM 2153 C C . ASN C 1 51 ? -8.26500 -16.99000 -2.66800 1.000 45.78707 38 ASN C C 1
ATOM 2154 O O . ASN C 1 51 ? -7.43400 -16.21600 -3.14100 1.000 47.42411 38 ASN C O 1
ATOM 2159 N N . GLY C 1 52 ? -8.62000 -16.94500 -1.38700 1.000 49.31907 39 GLY C N 1
ATOM 2160 C CA . GLY C 1 52 ? -7.88600 -16.13800 -0.42900 1.000 48.01365 39 GLY C CA 1
ATOM 2161 C C . GLY C 1 52 ? -8.26900 -14.67800 -0.33700 1.000 46.03183 39 GLY C C 1
ATOM 2162 O O . GLY C 1 52 ? -7.50700 -13.89500 0.24700 1.000 48.92166 39 GLY C O 1
ATOM 2163 N N . PHE C 1 53 ? -9.41400 -14.27900 -0.88500 1.000 47.67677 40 PHE C N 1
ATOM 2164 C CA . PHE C 1 53 ? -9.81200 -12.87800 -0.96100 1.000 48.31632 40 PHE C CA 1
ATOM 2165 C C . PHE C 1 53 ? -11.17000 -12.68800 -0.29600 1.000 54.71445 40 PHE C C 1
ATOM 2166 O O . PHE C 1 53 ? -12.16200 -13.29700 -0.71200 1.000 52.27995 40 PHE C O 1
ATOM 2174 N N . GLU C 1 54 ? -11.21500 -11.81800 0.71000 1.000 54.43547 41 GLU C N 1
ATOM 2175 C CA . GLU C 1 54 ? -12.43300 -11.47800 1.42900 1.000 57.64902 41 GLU C CA 1
ATOM 2176 C C . GLU C 1 54 ? -12.89400 -10.07500 1.04600 1.000 57.53585 41 GLU C C 1
ATOM 2177 O O . GLU C 1 54 ? -12.11200 -9.24000 0.58600 1.000 54.61707 41 GLU C O 1
ATOM 2183 N N . HIS C 1 55 ? -14.18200 -9.82300 1.25400 1.000 61.08627 42 HIS C N 1
ATOM 2184 C CA . HIS C 1 55 ? -14.82900 -8.61000 0.75800 1.000 61.37052 42 HIS C CA 1
ATOM 2185 C C . HIS C 1 55 ? -14.80000 -7.48000 1.78500 1.000 68.27924 42 HIS C C 1
ATOM 2186 O O . HIS C 1 55 ? -14.81400 -7.72500 2.99400 1.000 68.34240 42 HIS C O 1
ATOM 2193 N N . TYR C 1 61 ? -12.41200 -6.28700 -2.56800 1.000 51.96149 48 TYR C N 1
ATOM 2194 C CA . TYR C 1 61 ? -11.80400 -7.53200 -2.09800 1.000 49.66911 48 TYR C CA 1
ATOM 2195 C C . TYR C 1 61 ? -10.36000 -7.32900 -1.63500 1.000 47.38989 48 TYR C C 1
ATOM 2196 O O . TYR C 1 61 ? -9.59300 -6.60500 -2.26300 1.000 48.03997 48 TYR C O 1
ATOM 2205 N N . THR C 1 62 ? -9.99000 -7.98700 -0.54000 1.000 46.69244 49 THR C N 1
ATOM 2206 C CA . THR C 1 62 ? -8.64200 -7.90400 -0.00200 1.000 48.01102 49 THR C CA 1
ATOM 2207 C C . THR C 1 62 ? -8.15300 -9.29900 0.34200 1.000 45.14752 49 THR C C 1
ATOM 2208 O O . THR C 1 62 ? -8.91600 -10.11600 0.86200 1.000 47.47675 49 THR C O 1
ATOM 2212 N N . SER C 1 63 ? -6.88200 -9.57000 0.05600 1.000 45.62916 50 SER C N 1
ATOM 2213 C CA . SER C 1 63 ? -6.31400 -10.86400 0.40900 1.000 45.70811 50 SER C CA 1
ATOM 2214 C C . SER C 1 63 ? -6.14700 -10.97200 1.92200 1.000 50.10601 50 SER C C 1
ATOM 2215 O O . SER C 1 63 ? -5.76000 -10.01100 2.59400 1.000 50.80346 50 SER C O 1
ATOM 2218 N N . LYS C 1 64 ? -6.47000 -12.15200 2.46100 1.000 53.54853 51 LYS C N 1
ATOM 2219 C CA . LYS C 1 64 ? -6.29100 -12.38400 3.89000 1.000 57.38583 51 LYS C CA 1
ATOM 2220 C C . LYS C 1 64 ? -4.82500 -12.29300 4.27500 1.000 56.16989 51 LYS C C 1
ATOM 2221 O O . LYS C 1 64 ? -4.49600 -11.83700 5.37800 1.000 55.91197 51 LYS C O 1
ATOM 2227 N N . GLU C 1 65 ? -3.94300 -12.69600 3.37700 1.000 57.81483 52 GLU C N 1
ATOM 2228 C CA . GLU C 1 65 ? -2.49900 -12.71100 3.60100 1.000 55.59877 52 GLU C CA 1
ATOM 2229 C C . GLU C 1 65 ? -1.80400 -11.92500 2.50900 1.000 49.16905 52 GLU C C 1
ATOM 2230 O O . GLU C 1 65 ? -2.40800 -11.58900 1.48600 1.000 48.29790 52 GLU C O 1
ATOM 2236 N N . PRO C 1 66 ? -0.53500 -11.57200 2.71800 1.000 49.80334 53 PRO C N 1
ATOM 2237 C CA . PRO C 1 66 ? 0.26600 -11.04400 1.61000 1.000 45.74233 53 PRO C CA 1
ATOM 2238 C C . PRO C 1 66 ? 0.38000 -12.06800 0.49100 1.000 44.41848 53 PRO C C 1
ATOM 2239 O O . PRO C 1 66 ? 0.45800 -13.27400 0.72600 1.000 42.50773 53 PRO C O 1
ATOM 2243 N N . ILE C 1 67 ? 0.39000 -11.57100 -0.74100 1.000 42.21822 54 ILE C N 1
ATOM 2244 C CA . ILE C 1 67 ? 0.45200 -12.44800 -1.90600 1.000 38.95204 54 ILE C CA 1
ATOM 2245 C C . ILE C 1 67 ? 1.10900 -11.67800 -3.04600 1.000 36.82284 54 ILE C C 1
ATOM 2246 O O . ILE C 1 67 ? 0.81800 -10.49400 -3.25300 1.000 37.65715 54 ILE C O 1
ATOM 2251 N N . ASN C 1 68 ? 2.03100 -12.31300 -3.76300 1.000 36.70177 55 ASN C N 1
ATOM 2252 C CA . ASN C 1 68 ? 2.77100 -11.57700 -4.78200 1.000 33.11186 55 ASN C CA 1
ATOM 2253 C C . ASN C 1 68 ? 1.92200 -11.40200 -6.04300 1.000 33.76984 55 ASN C C 1
ATOM 2254 O O . ASN C 1 68 ? 0.87400 -12.04000 -6.21600 1.000 32.81183 55 ASN C O 1
ATOM 2259 N N . GLU C 1 69 ? 2.35600 -10.46400 -6.89500 1.000 30.47471 56 GLU C N 1
ATOM 2260 C CA . GLU C 1 69 ? 1.60800 -10.11800 -8.09800 1.000 32.12490 56 GLU C CA 1
ATOM 2261 C C . GLU C 1 69 ? 1.50900 -11.28900 -9.07800 1.000 31.06425 56 GLU C C 1
ATOM 2262 O O . GLU C 1 69 ? 0.56500 -11.35500 -9.87000 1.000 30.96161 56 GLU C O 1
ATOM 2268 N N . ARG C 1 70 ? 2.49000 -12.18700 -9.08200 1.000 28.39025 57 ARG C N 1
ATOM 2269 C CA . ARG C 1 70 ? 2.40600 -13.32500 -10.00000 1.000 31.45377 57 ARG C CA 1
ATOM 2270 C C . ARG C 1 70 ? 1.24400 -14.22600 -9.61300 1.000 32.08279 57 ARG C C 1
ATOM 2271 O O . ARG C 1 70 ? 0.41900 -14.58500 -10.45300 1.000 28.53237 57 ARG C O 1
ATOM 2279 N N . ARG C 1 71 ? 1.15200 -14.57300 -8.33100 1.000 29.54565 58 ARG C N 1
ATOM 2280 C CA . ARG C 1 71 ? 0.04000 -15.39900 -7.87500 1.000 32.98817 58 ARG C CA 1
ATOM 2281 C C . ARG C 1 71 ? -1.30300 -14.71400 -8.07500 1.000 33.91196 58 ARG C C 1
ATOM 2282 O O . ARG C 1 71 ? -2.29900 -15.38100 -8.38800 1.000 32.44073 58 ARG C O 1
ATOM 2290 N N . VAL C 1 72 ? -1.36600 -13.39300 -7.91400 1.000 33.70667 59 VAL C N 1
ATOM 2291 C CA . VAL C 1 72 ? -2.65000 -12.71900 -8.08500 1.000 32.99869 59 VAL C CA 1
ATOM 2292 C C . VAL C 1 72 ? -3.07900 -12.72400 -9.55100 1.000 34.60415 59 VAL C C 1
ATOM 2293 O O . VAL C 1 72 ? -4.27200 -12.86200 -9.86200 1.000 31.06162 59 VAL C O 1
ATOM 2297 N N . ILE C 1 73 ? -2.14400 -12.53600 -10.48300 1.000 31.20111 60 ILE C N 1
ATOM 2298 C CA . ILE C 1 73 ? -2.62400 -12.52000 -11.86200 1.000 32.14596 60 ILE C CA 1
ATOM 2299 C C . ILE C 1 73 ? -2.94500 -13.93300 -12.34100 1.000 32.60128 60 ILE C C 1
ATOM 2300 O O . ILE C 1 73 ? -3.73200 -14.08900 -13.27700 1.000 34.72522 60 ILE C O 1
ATOM 2305 N N . ARG C 1 74 ? -2.36900 -14.96200 -11.71700 1.000 31.30375 61 ARG C N 1
ATOM 2306 C CA . ARG C 1 74 ? -2.83500 -16.31700 -11.99400 1.000 34.68837 61 ARG C CA 1
ATOM 2307 C C . ARG C 1 74 ? -4.26200 -16.50100 -11.49700 1.000 35.89641 61 ARG C C 1
ATOM 2308 O O . ARG C 1 74 ? -5.05700 -17.20200 -12.12900 1.000 35.83851 61 ARG C O 1
ATOM 2316 N N . ILE C 1 75 ? -4.61300 -15.85700 -10.38000 1.000 28.94558 62 ILE C N 1
ATOM 2317 C CA . ILE C 1 75 ? -5.97900 -15.94800 -9.87200 1.000 31.40377 62 ILE C CA 1
ATOM 2318 C C . ILE C 1 75 ? -6.94300 -15.23900 -10.81700 1.000 35.26475 62 ILE C C 1
ATOM 2319 O O . ILE C 1 75 ? -8.03500 -15.74900 -11.11600 1.000 38.01772 62 ILE C O 1
ATOM 2324 N N . ILE C 1 76 ? -6.53400 -14.08300 -11.34400 1.000 32.41178 63 ILE C N 1
ATOM 2325 C CA . ILE C 1 76 ? -7.33900 -13.35600 -12.32100 1.000 33.53034 63 ILE C CA 1
ATOM 2326 C C . ILE C 1 76 ? -7.44600 -14.13500 -13.63400 1.000 36.83600 63 ILE C C 1
ATOM 2327 O O . ILE C 1 76 ? -8.47300 -14.09100 -14.31900 1.000 35.82008 63 ILE C O 1
ATOM 2332 N N . ASN C 1 77 ? -6.37200 -14.80600 -14.03400 1.000 34.80680 64 ASN C N 1
ATOM 2333 C CA . ASN C 1 77 ? -6.41700 -15.61500 -15.24900 1.000 39.10732 64 ASN C CA 1
ATOM 2334 C C . ASN C 1 77 ? -7.44500 -16.73100 -15.10000 1.000 37.68610 64 ASN C C 1
ATOM 2335 O O . ASN C 1 77 ? -8.30400 -16.92400 -15.96500 1.000 39.63370 64 ASN C O 1
ATOM 2340 N N . LYS C 1 78 ? -7.37100 -17.45600 -13.98400 1.000 35.16211 65 LYS C N 1
ATOM 2341 C CA . LYS C 1 78 ? -8.36500 -18.46000 -13.63100 1.000 38.02035 65 LYS C CA 1
ATOM 2342 C C . LYS C 1 78 ? -9.78100 -17.88700 -13.66000 1.000 37.34395 65 LYS C C 1
ATOM 2343 O O . LYS C 1 78 ? -10.70000 -18.51600 -14.19900 1.000 36.92811 65 LYS C O 1
ATOM 2349 N N . LEU C 1 79 ? -9.97400 -16.69400 -13.09200 1.000 33.51454 66 LEU C N 1
ATOM 2350 C CA . LEU C 1 79 ? -11.29200 -16.05400 -13.03400 1.000 33.39611 66 LEU C CA 1
ATOM 2351 C C . LEU C 1 79 ? -11.85100 -15.76400 -14.42700 1.000 38.81255 66 LEU C C 1
ATOM 2352 O O . LEU C 1 79 ? -13.03700 -16.02000 -14.68500 1.000 37.83348 66 LEU C O 1
ATOM 2357 N N . THR C 1 80 ? -11.01900 -15.22300 -15.33700 1.000 38.80992 67 THR C N 1
ATOM 2358 C CA . THR C 1 80 ? -11.50200 -14.87300 -16.67200 1.000 39.22839 67 THR C CA 1
ATOM 2359 C C . THR C 1 80 ? -11.76800 -16.11000 -17.52100 1.000 40.63645 67 THR C C 1
ATOM 2360 O O . THR C 1 80 ? -12.68100 -16.10400 -18.35300 1.000 43.04200 67 THR C O 1
ATOM 2364 N N . LYS C 1 81 ? -10.95400 -17.15700 -17.35500 1.000 38.91782 68 LYS C N 1
ATOM 2365 C CA . LYS C 1 81 ? -11.23000 -18.43800 -17.99500 1.000 42.68407 68 LYS C CA 1
ATOM 2366 C C . LYS C 1 81 ? -12.56000 -19.01400 -17.52500 1.000 43.76577 68 LYS C C 1
ATOM 2367 O O . LYS C 1 81 ? -13.29400 -19.61700 -18.32000 1.000 41.72342 68 LYS C O 1
ATOM 2373 N N . LYS C 1 82 ? -12.88000 -18.84700 -16.23700 1.000 39.74161 69 LYS C N 1
ATOM 2374 C CA . LYS C 1 82 ? -14.12500 -19.38700 -15.70300 1.000 41.87607 69 LYS C CA 1
ATOM 2375 C C . LYS C 1 82 ? -15.31300 -18.61100 -16.23300 1.000 41.71026 69 LYS C C 1
ATOM 2376 O O . LYS C 1 82 ? -16.25800 -19.19800 -16.77100 1.000 41.64447 69 LYS C O 1
ATOM 2382 N N . PHE C 1 83 ? -15.27500 -17.28800 -16.10400 1.000 41.56025 70 PHE C N 1
ATOM 2383 C CA . PHE C 1 83 ? -16.40300 -16.42900 -16.44500 1.000 41.36285 70 PHE C CA 1
ATOM 2384 C C . PHE C 1 83 ? -16.02400 -15.60100 -17.66400 1.000 47.45569 70 PHE C C 1
ATOM 2385 O O . PHE C 1 83 ? -15.65900 -14.42700 -17.55900 1.000 47.75836 70 PHE C O 1
ATOM 2393 N N . THR C 1 84 ? -16.13000 -16.22200 -18.84100 1.000 48.59530 71 THR C N 1
ATOM 2394 C CA . THR C 1 84 ? -15.68700 -15.54400 -20.05000 1.000 47.92154 71 THR C CA 1
ATOM 2395 C C . THR C 1 84 ? -16.56100 -14.34600 -20.39400 1.000 51.19035 71 THR C C 1
ATOM 2396 O O . THR C 1 84 ? -16.17200 -13.54800 -21.25300 1.000 55.79880 71 THR C O 1
ATOM 2400 N N . TRP C 1 85 ? -17.70500 -14.18300 -19.72800 1.000 50.02705 72 TRP C N 1
ATOM 2401 C CA . TRP C 1 85 ? -18.50900 -12.97600 -19.87800 1.000 53.66696 72 TRP C CA 1
ATOM 2402 C C . TRP C 1 85 ? -17.90700 -11.76800 -19.16800 1.000 52.88792 72 TRP C C 1
ATOM 2403 O O . TRP C 1 85 ? -18.39000 -10.65200 -19.37500 1.000 48.17420 72 TRP C O 1
ATOM 2414 N N . LEU C 1 86 ? -16.86500 -11.95800 -18.35400 1.000 47.90311 73 LEU C N 1
ATOM 2415 C CA . LEU C 1 86 ? -16.26600 -10.82900 -17.65200 1.000 49.15853 73 LEU C CA 1
ATOM 2416 C C . LEU C 1 86 ? -15.63900 -9.82500 -18.62100 1.000 50.34025 73 LEU C C 1
ATOM 2417 O O . LEU C 1 86 ? -15.74600 -8.61300 -18.40600 1.000 49.85598 73 LEU C O 1
ATOM 2422 N N . GLY C 1 87 ? -15.02100 -10.30200 -19.70700 1.000 50.72977 74 GLY C N 1
ATOM 2423 C CA . GLY C 1 87 ? -14.35000 -9.40000 -20.63200 1.000 58.65703 74 GLY C CA 1
ATOM 2424 C C . GLY C 1 87 ? -15.27200 -8.37700 -21.27600 1.000 58.59650 74 GLY C C 1
ATOM 2425 O O . GLY C 1 87 ? -14.86600 -7.24000 -21.53200 1.000 56.70154 74 GLY C O 1
ATOM 2426 N N . GLU C 1 88 ? -16.51800 -8.75700 -21.54100 1.000 51.82463 75 GLU C N 1
ATOM 2427 C CA . GLU C 1 88 ? -17.47300 -7.91300 -22.24500 1.000 55.13293 75 GLU C CA 1
ATOM 2428 C C . GLU C 1 88 ? -18.25800 -6.99800 -21.31600 1.000 54.08280 75 GLU C C 1
ATOM 2429 O O . GLU C 1 88 ? -18.92900 -6.08000 -21.79600 1.000 60.88362 75 GLU C O 1
ATOM 2435 N N . CYS C 1 89 ? -18.19800 -7.22100 -20.00700 1.000 51.91412 76 CYS C N 1
ATOM 2436 C CA . CYS C 1 89 ? -18.91300 -6.38900 -19.05400 1.000 53.03267 76 CYS C CA 1
ATOM 2437 C C . CYS C 1 89 ? -17.99600 -5.56000 -18.16600 1.000 52.58525 76 CYS C C 1
ATOM 2438 O O . CYS C 1 89 ? -18.48400 -4.66900 -17.46300 1.000 55.52508 76 CYS C O 1
ATOM 2441 N N . VAL C 1 90 ? -16.69100 -5.82600 -18.16700 1.000 52.49840 77 VAL C N 1
ATOM 2442 C CA . VAL C 1 90 ? -15.80000 -5.09800 -17.27300 1.000 54.50917 77 VAL C CA 1
ATOM 2443 C C . VAL C 1 90 ? -15.60400 -3.68000 -17.80000 1.000 54.14070 77 VAL C C 1
ATOM 2444 O O . VAL C 1 90 ? -15.36500 -3.46400 -18.99800 1.000 50.29287 77 VAL C O 1
ATOM 2448 N N . LYS C 1 91 ? -15.77800 -2.70200 -16.91000 1.000 54.75657 78 LYS C N 1
ATOM 2449 C CA . LYS C 1 91 ? -15.47800 -1.30000 -17.17400 1.000 56.27517 78 LYS C CA 1
ATOM 2450 C C . LYS C 1 91 ? -14.17600 -0.84000 -16.52300 1.000 60.32302 78 LYS C C 1
ATOM 2451 O O . LYS C 1 91 ? -13.46800 -0.00600 -17.09400 1.000 55.65404 78 LYS C O 1
ATOM 2457 N N . GLU C 1 92 ? -13.85400 -1.36400 -15.34100 1.000 55.25663 79 GLU C N 1
ATOM 2458 C CA . GLU C 1 92 ? -12.56900 -1.17100 -14.68300 1.000 51.07981 79 GLU C CA 1
ATOM 2459 C C . GLU C 1 92 ? -12.20700 -2.44800 -13.94100 1.000 50.33761 79 GLU C C 1
ATOM 2460 O O . GLU C 1 92 ? -13.09100 -3.16600 -13.47100 1.000 48.77953 79 GLU C O 1
ATOM 2466 N N . PHE C 1 93 ? -10.90500 -2.72700 -13.84000 1.000 43.29730 80 PHE C N 1
ATOM 2467 C CA . PHE C 1 93 ? -10.41900 -3.84200 -13.02200 1.000 46.46610 80 PHE C CA 1
ATOM 2468 C C . PHE C 1 93 ? -8.99600 -3.51200 -12.58700 1.000 47.62939 80 PHE C C 1
ATOM 2469 O O . PHE C 1 93 ? -8.09300 -3.47800 -13.42700 1.000 45.49230 80 PHE C O 1
ATOM 2477 N N . ASP C 1 94 ? -8.79200 -3.30100 -11.28300 1.000 48.70584 81 ASP C N 1
ATOM 2478 C CA . ASP C 1 94 ? -7.50900 -2.83500 -10.76200 1.000 46.23712 81 ASP C CA 1
ATOM 2479 C C . ASP C 1 94 ? -7.02800 -3.68500 -9.59100 1.000 44.81853 81 ASP C C 1
ATOM 2480 O O . ASP C 1 94 ? -7.83200 -4.16700 -8.78400 1.000 44.68694 81 ASP C O 1
ATOM 2485 N N . ILE C 1 95 ? -5.70700 -3.86700 -9.50800 1.000 41.03124 82 ILE C N 1
ATOM 2486 C CA . ILE C 1 95 ? -5.03700 -4.52100 -8.38100 1.000 37.37817 82 ILE C CA 1
ATOM 2487 C C . ILE C 1 95 ? -4.16300 -3.47400 -7.68900 1.000 43.22097 82 ILE C C 1
ATOM 2488 O O . ILE C 1 95 ? -3.37000 -2.79300 -8.35200 1.000 38.05719 82 ILE C O 1
ATOM 2493 N N . THR C 1 96 ? -4.30700 -3.34000 -6.36400 1.000 38.08878 83 THR C N 1
ATOM 2494 C CA . THR C 1 96 ? -3.62100 -2.29600 -5.59100 1.000 39.49684 83 THR C CA 1
ATOM 2495 C C . THR C 1 96 ? -2.84800 -2.90700 -4.42100 1.000 37.66767 83 THR C C 1
ATOM 2496 O O . THR C 1 96 ? -3.39600 -3.72000 -3.66200 1.000 39.15996 83 THR C O 1
ATOM 2500 N N . GLU C 1 97 ? -1.56600 -2.53900 -4.29500 1.000 37.73874 84 GLU C N 1
ATOM 2501 C CA . GLU C 1 97 ? -0.77300 -2.90800 -3.12300 1.000 37.00444 84 GLU C CA 1
ATOM 2502 C C . GLU C 1 97 ? -1.36800 -2.29600 -1.85800 1.000 41.92345 84 GLU C C 1
ATOM 2503 O O . GLU C 1 97 ? -1.72000 -1.11600 -1.83500 1.000 41.56551 84 GLU C O 1
ATOM 2509 N N . ILE C 1 98 ? -1.47500 -3.09800 -0.80300 1.000 44.22899 85 ILE C N 1
ATOM 2510 C CA . ILE C 1 98 ? -1.95600 -2.64100 0.49600 1.000 42.69722 85 ILE C CA 1
ATOM 2511 C C . ILE C 1 98 ? -0.77600 -2.67400 1.45900 1.000 48.14525 85 ILE C C 1
ATOM 2512 O O . ILE C 1 98 ? -0.29000 -3.75400 1.82300 1.000 45.18436 85 ILE C O 1
ATOM 2517 N N . GLY C 1 99 ? -0.31800 -1.48800 1.87100 1.000 44.31058 86 GLY C N 1
ATOM 2518 C CA . GLY C 1 99 ? 0.81700 -1.35700 2.76200 1.000 44.32900 86 GLY C CA 1
ATOM 2519 C C . GLY C 1 99 ? 0.43500 -1.51600 4.22200 1.000 43.72366 86 GLY C C 1
ATOM 2520 O O . GLY C 1 99 ? -0.56200 -2.15000 4.57000 1.000 44.89486 86 GLY C O 1
ATOM 2521 N N . GLU C 1 100 ? 1.24700 -0.92200 5.09100 1.000 44.76589 87 GLU C N 1
ATOM 2522 C CA . GLU C 1 100 ? 1.01300 -1.09400 6.51400 1.000 48.35843 87 GLU C CA 1
ATOM 2523 C C . GLU C 1 100 ? -0.22400 -0.32700 6.96800 1.000 48.52424 87 GLU C C 1
ATOM 2524 O O . GLU C 1 100 ? -0.63800 0.66800 6.36200 1.000 45.49230 87 GLU C O 1
ATOM 2530 N N . GLN C 1 101 ? -0.82300 -0.81500 8.03800 1.000 41.14177 88 GLN C N 1
ATOM 2531 C CA . GLN C 1 101 ? -2.02400 -0.21900 8.59600 1.000 47.29251 88 GLN C CA 1
ATOM 2532 C C . GLN C 1 101 ? -1.77100 0.15700 10.04800 1.000 46.82404 88 GLN C C 1
ATOM 2533 O O . GLN C 1 101 ? -1.08400 -0.55800 10.78500 1.000 45.10014 88 GLN C O 1
ATOM 2539 N N . TYR C 1 102 ? -2.30900 1.29600 10.44800 1.000 45.64758 89 TYR C N 1
ATOM 2540 C CA . TYR C 1 102 ? -2.14000 1.81100 11.79200 1.000 42.85514 89 TYR C CA 1
ATOM 2541 C C . TYR C 1 102 ? -3.50100 1.92400 12.45100 1.000 50.81136 89 TYR C C 1
ATOM 2542 O O . TYR C 1 102 ? -4.47500 2.33300 11.81100 1.000 48.88744 89 TYR C O 1
ATOM 2551 N N . SER C 1 103 ? -3.56700 1.55500 13.72400 1.000 48.46634 90 SER C N 1
ATOM 2552 C CA . SER C 1 103 ? -4.80900 1.59800 14.48100 1.000 50.70871 90 SER C CA 1
ATOM 2553 C C . SER C 1 103 ? -4.87700 2.87800 15.30900 1.000 51.88517 90 SER C C 1
ATOM 2554 O O . SER C 1 103 ? -3.91200 3.23200 15.99100 1.000 47.88206 90 SER C O 1
ATOM 2557 N N . LEU C 1 104 ? -6.01400 3.57600 15.24800 1.000 50.09285 91 LEU C N 1
ATOM 2558 C CA . LEU C 1 104 ? -6.15600 4.82700 15.99200 1.000 52.14046 91 LEU C CA 1
ATOM 2559 C C . LEU C 1 104 ? -7.43100 4.92300 16.82100 1.000 51.97465 91 LEU C C 1
ATOM 2560 O O . LEU C 1 104 ? -7.76100 6.02500 17.27900 1.000 55.50666 91 LEU C O 1
ATOM 2565 N N . LYS C 1 105 ? -8.16800 3.82300 17.00800 1.000 55.06976 92 LYS C N 1
ATOM 2566 C CA . LYS C 1 105 ? -9.39000 3.87600 17.81100 1.000 57.33582 92 LYS C CA 1
ATOM 2567 C C . LYS C 1 105 ? -9.10300 4.32400 19.24100 1.000 62.67067 92 LYS C C 1
ATOM 2568 O O . LYS C 1 105 ? -9.78700 5.21100 19.77200 1.000 59.20184 92 LYS C O 1
ATOM 2574 N N . GLU C 1 106 ? -8.08700 3.73300 19.88000 1.000 60.79676 93 GLU C N 1
ATOM 2575 C CA . GLU C 1 106 ? -7.77500 4.10300 21.25600 1.000 61.68371 93 GLU C CA 1
ATOM 2576 C C . GLU C 1 106 ? -7.20700 5.51100 21.35000 1.000 64.03926 93 GLU C C 1
ATOM 2577 O O . GLU C 1 106 ? -7.49800 6.22700 22.31400 1.000 64.29192 93 GLU C O 1
ATOM 2583 N N . THR C 1 107 ? -6.41300 5.92300 20.35600 1.000 60.13089 94 THR C N 1
ATOM 2584 C CA . THR C 1 107 ? -5.85400 7.26800 20.34600 1.000 63.24706 94 THR C CA 1
ATOM 2585 C C . THR C 1 107 ? -6.96200 8.31600 20.24700 1.000 64.31824 94 THR C C 1
ATOM 2586 O O . THR C 1 107 ? -6.94100 9.32300 20.96100 1.000 63.72080 94 THR C O 1
ATOM 2590 N N . ILE C 1 108 ? -7.95300 8.07600 19.38600 1.000 59.90455 95 ILE C N 1
ATOM 2591 C CA . ILE C 1 108 ? -9.07700 9.00000 19.24900 1.000 66.03160 95 ILE C CA 1
ATOM 2592 C C . ILE C 1 108 ? -9.83700 9.12100 20.56600 1.000 67.17121 95 ILE C C 1
ATOM 2593 O O . ILE C 1 108 ? -10.16000 10.22700 21.01700 1.000 71.43488 95 ILE C O 1
ATOM 2598 N N . GLN C 1 109 ? -10.13300 7.98400 21.20000 1.000 64.53405 96 GLN C N 1
ATOM 2599 C CA . GLN C 1 109 ? -10.72900 7.99900 22.53200 1.000 69.35042 96 GLN C CA 1
ATOM 2600 C C . GLN C 1 109 ? -9.84800 8.74400 23.52700 1.000 72.69293 96 GLN C C 1
ATOM 2601 O O . GLN C 1 109 ? -10.36300 9.39600 24.44500 1.000 79.27793 96 GLN C O 1
ATOM 2607 N N . ASP C 1 110 ? -8.52300 8.66300 23.35900 1.000 75.27745 97 ASP C N 1
ATOM 2608 C CA . ASP C 1 110 ? -7.59900 9.39400 24.22600 1.000 74.35628 97 ASP C CA 1
ATOM 2609 C C . ASP C 1 110 ? -7.68200 10.89600 23.98800 1.000 76.97765 97 ASP C C 1
ATOM 2610 O O . ASP C 1 110 ? -7.63400 11.68700 24.94000 1.000 82.83625 97 ASP C O 1
ATOM 2615 N N . LEU C 1 111 ? -7.76400 11.31200 22.72100 1.000 75.84330 98 LEU C N 1
ATOM 2616 C CA . LEU C 1 111 ? -7.85900 12.73300 22.40500 1.000 76.10386 98 LEU C CA 1
ATOM 2617 C C . LEU C 1 111 ? -9.21000 13.31200 22.78500 1.000 80.93076 98 LEU C C 1
ATOM 2618 O O . LEU C 1 111 ? -9.32600 14.53300 22.93600 1.000 78.99105 98 LEU C O 1
ATOM 2623 N N . CYS C 1 112 ? -10.22400 12.46600 22.93800 1.000 80.78600 99 CYS C N 1
ATOM 2624 C CA . CYS C 1 112 ? -11.55900 12.89800 23.35200 1.000 83.67056 99 CYS C CA 1
ATOM 2625 C C . CYS C 1 112 ? -11.79400 12.55300 24.82300 1.000 89.20543 99 CYS C C 1
ATOM 2626 O O . CYS C 1 112 ? -12.68700 11.78400 25.19300 1.000 89.99237 99 CYS C O 1
ATOM 2629 N N . ALA C 1 113 ? -10.94900 13.13700 25.66700 1.000 92.31370 100 ALA C N 1
ATOM 2630 C CA . ALA C 1 113 ? -10.98400 12.88000 27.10100 1.000 94.84295 100 ALA C CA 1
ATOM 2631 C C . ALA C 1 113 ? -10.61600 14.14700 27.87100 1.000 100.11727 100 ALA C C 1
ATOM 2632 O O . ALA C 1 113 ? -9.48300 14.62400 27.78800 1.000 104.66518 100 ALA C O 1
ATOM 2634 N N . GLU D 2 24 ? 3.36500 17.57300 -13.40800 1.000 61.31525 -4 GLU D N 1
ATOM 2635 C CA . GLU D 2 24 ? 2.44900 16.48800 -13.77500 1.000 68.93721 -4 GLU D CA 1
ATOM 2636 C C . GLU D 2 24 ? 3.28900 15.38700 -14.40000 1.000 72.58502 -4 GLU D C 1
ATOM 2637 O O . GLU D 2 24 ? 3.20600 14.19000 -14.01300 1.000 69.39253 -4 GLU D O 1
ATOM 2643 N N . ASP D 2 25 ? 4.12600 15.78800 -15.37200 1.000 67.52125 -3 ASP D N 1
ATOM 2644 C CA . ASP D 2 25 ? 5.13100 14.84900 -15.86600 1.000 69.10302 -3 ASP D CA 1
ATOM 2645 C C . ASP D 2 25 ? 6.20300 14.63400 -14.81100 1.000 66.80538 -3 ASP D C 1
ATOM 2646 O O . ASP D 2 25 ? 6.66100 13.50000 -14.59800 1.000 66.82643 -3 ASP D O 1
ATOM 2651 N N . LEU D 2 26 ? 6.61500 15.71700 -14.14200 1.000 59.37554 -2 LEU D N 1
ATOM 2652 C CA . LEU D 2 26 ? 7.54200 15.61000 -13.02200 1.000 60.79940 -2 LEU D CA 1
ATOM 2653 C C . LEU D 2 26 ? 7.08900 14.52800 -12.05200 1.000 70.72164 -2 LEU D C 1
ATOM 2654 O O . LEU D 2 26 ? 7.86300 13.60700 -11.71300 1.000 68.53980 -2 LEU D O 1
ATOM 2659 N N . GLU D 2 27 ? 5.84700 14.65600 -11.56300 1.000 73.50618 -1 GLU D N 1
ATOM 2660 C CA . GLU D 2 27 ? 5.34100 13.78200 -10.46700 1.000 69.26620 -1 GLU D CA 1
ATOM 2661 C C . GLU D 2 27 ? 4.80900 12.41500 -10.91700 1.000 60.36513 -1 GLU D C 1
ATOM 2662 O O . GLU D 2 27 ? 4.14600 11.75900 -10.10300 1.000 61.10733 -1 GLU D O 1
ATOM 2668 N N . ASP D 2 28 ? 5.03100 12.02100 -12.15600 1.000 59.23342 0 ASP D N 1
ATOM 2669 C CA . ASP D 2 28 ? 4.68600 10.66200 -12.56900 1.000 59.20710 0 ASP D CA 1
ATOM 2670 C C . ASP D 2 28 ? 5.85400 9.76500 -12.18300 1.000 56.39097 0 ASP D C 1
ATOM 2671 O O . ASP D 2 28 ? 6.86600 9.71200 -12.88100 1.000 48.88218 0 ASP D O 1
ATOM 2676 N N . LEU D 2 29 ? 5.72100 9.07500 -11.05200 1.000 50.68766 1 LEU D N 1
ATOM 2677 C CA . LEU D 2 29 ? 6.82100 8.28800 -10.50700 1.000 52.08519 1 LEU D CA 1
ATOM 2678 C C . LEU D 2 29 ? 6.92200 6.93200 -11.19300 1.000 44.18161 1 LEU D C 1
ATOM 2679 O O . LEU D 2 29 ? 5.91600 6.28900 -11.49900 1.000 45.92919 1 LEU D O 1
ATOM 2684 N N . ALA D 2 30 ? 8.15400 6.49200 -11.41800 1.000 40.82858 2 ALA D N 1
ATOM 2685 C CA . ALA D 2 30 ? 8.39700 5.24800 -12.13100 1.000 40.15218 2 ALA D CA 1
ATOM 2686 C C . ALA D 2 30 ? 7.97900 4.04000 -11.29100 1.000 34.09883 2 ALA D C 1
ATOM 2687 O O . ALA D 2 30 ? 8.13000 4.01300 -10.06700 1.000 35.57005 2 ALA D O 1
ATOM 2689 N N . TYR D 2 31 ? 7.47700 3.03800 -11.96400 1.000 33.95670 3 TYR D N 1
ATOM 2690 C CA . TYR D 2 31 ? 7.03900 1.77300 -11.39600 1.000 37.10971 3 TYR D CA 1
ATOM 2691 C C . TYR D 2 31 ? 8.22800 0.85400 -11.14200 1.000 34.06724 3 TYR D C 1
ATOM 2692 O O . TYR D 2 31 ? 9.26800 0.98400 -11.78500 1.000 36.50438 3 TYR D O 1
ATOM 2701 N N . PRO D 2 32 ? 8.12800 -0.08600 -10.20500 1.000 34.12251 4 PRO D N 1
ATOM 2702 C CA . PRO D 2 32 ? 9.23600 -1.02600 -10.00400 1.000 32.81972 4 PRO D CA 1
ATOM 2703 C C . PRO D 2 32 ? 9.29400 -2.03400 -11.14600 1.000 29.67724 4 PRO D C 1
ATOM 2704 O O . PRO D 2 32 ? 8.28200 -2.36200 -11.75800 1.000 33.41190 4 PRO D O 1
ATOM 2708 N N . LEU D 2 33 ? 10.49900 -2.51600 -11.43100 1.000 29.67724 5 LEU D N 1
ATOM 2709 C CA . LEU D 2 33 ? 10.71700 -3.38100 -12.58800 1.000 30.66683 5 LEU D CA 1
ATOM 2710 C C . LEU D 2 33 ? 9.90300 -4.67200 -12.49600 1.000 33.95670 5 LEU D C 1
ATOM 2711 O O . LEU D 2 33 ? 9.88700 -5.35000 -11.46400 1.000 30.01412 5 LEU D O 1
ATOM 2716 N N . LEU D 2 34 ? 9.25200 -5.02200 -13.59600 1.000 31.86698 6 LEU D N 1
ATOM 2717 C CA . LEU D 2 34 ? 8.81300 -6.38600 -13.85900 1.000 32.20123 6 LEU D CA 1
ATOM 2718 C C . LEU D 2 34 ? 9.44800 -6.83000 -15.16400 1.000 35.32792 6 LEU D C 1
ATOM 2719 O O . LEU D 2 34 ? 9.58200 -6.02900 -16.09300 1.000 31.70380 6 LEU D O 1
ATOM 2724 N N . GLY D 2 35 ? 9.86300 -8.08900 -15.22200 1.000 29.69830 7 GLY D N 1
ATOM 2725 C CA . GLY D 2 35 ? 10.34000 -8.63000 -16.47300 1.000 33.80142 7 GLY D CA 1
ATOM 2726 C C . GLY D 2 35 ? 10.45400 -10.12700 -16.42700 1.000 29.36142 7 GLY D C 1
ATOM 2727 O O . GLY D 2 35 ? 9.89200 -10.78600 -15.55000 1.000 28.94031 7 GLY D O 1
ATOM 2728 N N . THR D 2 36 ? 11.21600 -10.66400 -17.37600 1.000 28.64817 8 THR D N 1
ATOM 2729 C CA . THR D 2 36 ? 11.46000 -12.10000 -17.41500 1.000 30.74579 8 THR D CA 1
ATOM 2730 C C . THR D 2 36 ? 12.79100 -12.36100 -18.10000 1.000 30.32995 8 THR D C 1
ATOM 2731 O O . THR D 2 36 ? 13.17100 -11.65500 -19.03800 1.000 34.43571 8 THR D O 1
ATOM 2735 N N . ARG D 2 37 ? 13.51000 -13.35200 -17.59900 1.000 30.13256 9 ARG D N 1
ATOM 2736 C CA . ARG D 2 37 ? 14.72700 -13.84100 -18.23000 1.000 31.74065 9 ARG D CA 1
ATOM 2737 C C . ARG D 2 37 ? 14.43900 -15.21200 -18.83600 1.000 31.78802 9 ARG D C 1
ATOM 2738 O O . ARG D 2 37 ? 13.86500 -16.07500 -18.16800 1.000 30.08782 9 ARG D O 1
ATOM 2746 N N . ILE D 2 38 ? 14.83900 -15.41000 -20.09000 1.000 35.24370 10 ILE D N 1
ATOM 2747 C CA . ILE D 2 38 ? 14.53000 -16.62400 -20.84800 1.000 33.47770 10 ILE D CA 1
ATOM 2748 C C . ILE D 2 38 ? 15.82500 -17.21200 -21.39500 1.000 35.40161 10 ILE D C 1
ATOM 2749 O O . ILE D 2 38 ? 16.60300 -16.49800 -22.03400 1.000 37.30710 10 ILE D O 1
ATOM 2754 N N . VAL D 2 39 ? 16.04600 -18.51200 -21.16200 1.000 35.55689 11 VAL D N 1
ATOM 2755 C CA . VAL D 2 39 ? 17.19100 -19.25200 -21.70500 1.000 35.94642 11 VAL D CA 1
ATOM 2756 C C . VAL D 2 39 ? 16.69400 -20.57800 -22.29000 1.000 37.01496 11 VAL D C 1
ATOM 2757 O O . VAL D 2 39 ? 16.12200 -21.39800 -21.56000 1.000 38.00192 11 VAL D O 1
ATOM 2761 N N . LEU D 2 40 ? 16.92600 -20.80000 -23.59300 1.000 38.34144 12 LEU D N 1
ATOM 2762 C CA . LEU D 2 40 ? 16.59800 -22.05800 -24.26700 1.000 38.94677 12 LEU D CA 1
ATOM 2763 C C . LEU D 2 40 ? 17.75000 -23.05800 -24.18900 1.000 39.05205 12 LEU D C 1
ATOM 2764 O O . LEU D 2 40 ? 18.92000 -22.69500 -24.03800 1.000 38.85729 12 LEU D O 1
ATOM 2769 N N . ASP D 2 41 ? 17.39100 -24.34300 -24.29200 1.000 43.30256 13 ASP D N 1
ATOM 2770 C CA . ASP D 2 41 ? 18.39600 -25.44000 -24.28200 1.000 45.40281 13 ASP D CA 1
ATOM 2771 C C . ASP D 2 41 ? 18.79600 -25.71100 -25.72800 1.000 51.45354 13 ASP D C 1
ATOM 2772 O O . ASP D 2 41 ? 18.28500 -26.68100 -26.30200 1.000 59.01234 13 ASP D O 1
ATOM 2777 N N . GLU D 2 42 ? 19.65400 -24.87100 -26.28800 1.000 50.83504 14 GLU D N 1
ATOM 2778 C CA . GLU D 2 42 ? 20.01900 -25.00400 -27.71700 1.000 50.13759 14 GLU D CA 1
ATOM 2779 C C . GLU D 2 42 ? 20.52900 -26.42300 -28.01600 1.000 47.58992 14 GLU D C 1
ATOM 2780 O O . GLU D 2 42 ? 20.16100 -26.97300 -29.06000 1.000 50.45342 14 GLU D O 1
ATOM 2786 N N . GLU D 2 43 ? 21.3470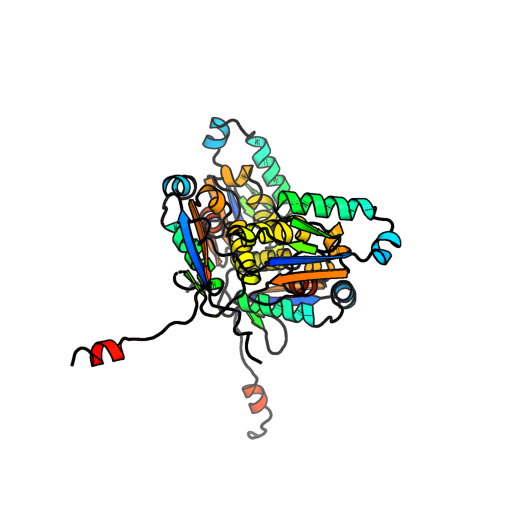0 -26.98100 -27.13100 1.000 49.86914 15 GLU D N 1
ATOM 2787 C CA . GLU D 2 43 ? 21.89800 -28.31700 -27.34900 1.000 57.03842 15 GLU D CA 1
ATOM 2788 C C . GLU D 2 43 ? 20.78700 -29.33600 -27.53700 1.000 57.87799 15 GLU D C 1
ATOM 2789 O O . GLU D 2 43 ? 20.84400 -30.16500 -28.45400 1.000 55.54613 15 GLU D O 1
ATOM 2795 N N . LYS D 2 44 ? 19.76500 -29.28700 -26.67600 1.000 51.01928 16 LYS D N 1
ATOM 2796 C CA . LYS D 2 44 ? 18.61100 -30.16400 -26.83600 1.000 54.14597 16 LYS D CA 1
ATOM 2797 C C . LYS D 2 44 ? 17.82100 -29.81100 -28.08800 1.000 55.18293 16 LYS D C 1
ATOM 2798 O O . LYS D 2 44 ? 17.32000 -30.70100 -28.78900 1.000 53.68802 16 LYS D O 1
ATOM 2804 N N . ILE D 2 45 ? 17.69000 -28.51800 -28.38000 1.000 49.62174 17 ILE D N 1
ATOM 2805 C CA . ILE D 2 45 ? 16.93300 -28.11200 -29.55400 1.000 50.31130 17 ILE D CA 1
ATOM 2806 C C . ILE D 2 45 ? 17.58100 -28.66600 -30.81400 1.000 54.19334 17 ILE D C 1
ATOM 2807 O O . ILE D 2 45 ? 16.89900 -29.23300 -31.67400 1.000 53.68275 17 ILE D O 1
ATOM 2812 N N . LEU D 2 46 ? 18.90500 -28.54400 -30.93100 1.000 53.69065 18 LEU D N 1
ATOM 2813 C CA . LEU D 2 46 ? 19.60900 -28.96100 -32.14100 1.000 55.70142 18 LEU D CA 1
ATOM 2814 C C . LEU D 2 46 ? 19.84200 -30.47000 -32.20600 1.000 59.67558 18 LEU D C 1
ATOM 2815 O O . LEU D 2 46 ? 19.78900 -31.05000 -33.29800 1.000 55.79616 18 LEU D O 1
ATOM 2820 N N . LYS D 2 47 ? 20.11000 -31.11600 -31.06400 1.000 56.71733 19 LYS D N 1
ATOM 2821 C CA . LYS D 2 47 ? 20.25300 -32.57000 -31.04500 1.000 61.45737 19 LYS D CA 1
ATOM 2822 C C . LYS D 2 47 ? 18.98500 -33.23800 -31.57300 1.000 61.53106 19 LYS D C 1
ATOM 2823 O O . LYS D 2 47 ? 19.04400 -34.09700 -32.45800 1.000 59.79928 19 LYS D O 1
ATOM 2829 N N . GLU D 2 48 ? 17.82600 -32.85200 -31.04100 1.000 59.94140 20 GLU D N 1
ATOM 2830 C CA . GLU D 2 48 ? 16.56400 -33.13700 -31.70800 1.000 62.58908 20 GLU D CA 1
ATOM 2831 C C . GLU D 2 48 ? 16.47800 -32.33400 -33.00000 1.000 61.99164 20 GLU D C 1
ATOM 2832 O O . GLU D 2 48 ? 17.12600 -31.30400 -33.15600 1.000 69.72941 20 GLU D O 1
ATOM 2838 N N . GLY D 2 49 ? 15.68200 -32.81200 -33.94900 1.000 62.32853 21 GLY D N 1
ATOM 2839 C CA . GLY D 2 49 ? 15.53800 -32.06300 -35.18200 1.000 68.56348 21 GLY D CA 1
ATOM 2840 C C . GLY D 2 49 ? 14.25000 -31.30400 -35.30700 1.000 67.35018 21 GLY D C 1
ATOM 2841 O O . GLY D 2 49 ? 13.99700 -30.71800 -36.38200 1.000 69.07934 21 GLY D O 1
ATOM 2842 N N . LYS D 2 50 ? 13.43100 -31.25600 -34.25500 1.000 62.77332 22 LYS D N 1
ATOM 2843 C CA . LYS D 2 50 ? 12.02300 -30.92300 -34.41500 1.000 60.85203 22 LYS D CA 1
ATOM 2844 C C . LYS D 2 50 ? 11.82000 -29.47300 -34.85000 1.000 62.30221 22 LYS D C 1
ATOM 2845 O O . LYS D 2 50 ? 10.96200 -29.18900 -35.69700 1.000 63.78923 22 LYS D O 1
ATOM 2851 N N . TYR D 2 51 ? 12.59000 -28.53900 -34.29200 1.000 64.05768 23 TYR D N 1
ATOM 2852 C CA . TYR D 2 51 ? 12.34900 -27.11800 -34.52200 1.000 60.60990 23 TYR D CA 1
ATOM 2853 C C . TYR D 2 51 ? 13.62900 -26.42800 -34.95300 1.000 58.79389 23 TYR D C 1
ATOM 2854 O O . TYR D 2 51 ? 14.70300 -26.71600 -34.42300 1.000 61.44421 23 TYR D O 1
ATOM 2863 N N . ASN D 2 52 ? 13.50900 -25.50400 -35.90200 1.000 59.24131 24 ASN D N 1
ATOM 2864 C CA . ASN D 2 52 ? 14.62200 -24.62000 -36.21500 1.000 60.49410 24 ASN D CA 1
ATOM 2865 C C . ASN D 2 52 ? 14.83200 -23.65600 -35.05500 1.000 62.32326 24 ASN D C 1
ATOM 2866 O O . ASN D 2 52 ? 13.87900 -23.03600 -34.57400 1.000 57.28318 24 ASN D O 1
ATOM 2871 N N . LEU D 2 53 ? 16.08300 -23.53100 -34.60600 1.000 59.89139 25 LEU D N 1
ATOM 2872 C CA . LEU D 2 53 ? 16.36400 -22.75000 -33.40600 1.000 57.62007 25 LEU D CA 1
ATOM 2873 C C . LEU D 2 53 ? 16.14100 -21.25700 -33.63500 1.000 62.18114 25 LEU D C 1
ATOM 2874 O O . LEU D 2 53 ? 15.55500 -20.56900 -32.78600 1.000 56.54099 25 LEU D O 1
ATOM 2879 N N . GLU D 2 54 ? 16.60900 -20.73400 -34.76800 1.000 60.16248 26 GLU D N 1
ATOM 2880 C CA . GLU D 2 54 ? 16.49700 -19.30300 -35.02400 1.000 59.85454 26 GLU D CA 1
ATOM 2881 C C . GLU D 2 54 ? 15.04800 -18.86000 -35.20800 1.000 55.26452 26 GLU D C 1
ATOM 2882 O O . GLU D 2 54 ? 14.73300 -17.69500 -34.95200 1.000 56.31728 26 GLU D O 1
ATOM 2888 N N . ASP D 2 55 ? 14.15400 -19.75500 -35.63500 1.000 56.57784 27 ASP D N 1
ATOM 2889 C CA . ASP D 2 55 ? 12.74500 -19.38300 -35.69700 1.000 58.57018 27 ASP D CA 1
ATOM 2890 C C . ASP D 2 55 ? 12.12900 -19.29700 -34.30500 1.000 57.32003 27 ASP D C 1
ATOM 2891 O O . ASP D 2 55 ? 11.17200 -18.53900 -34.09600 1.000 52.59578 27 ASP D O 1
ATOM 2896 N N . MET D 2 56 ? 12.65700 -20.06900 -33.35000 1.000 52.89318 28 MET D N 1
ATOM 2897 C CA . MET D 2 56 ? 12.14100 -20.02000 -31.98600 1.000 50.46658 28 MET D CA 1
ATOM 2898 C C . MET D 2 56 ? 12.39100 -18.65000 -31.35500 1.000 48.04260 28 MET D C 1
ATOM 2899 O O . MET D 2 56 ? 11.49700 -18.07300 -30.72400 1.000 47.26619 28 MET D O 1
ATOM 2904 N N . TYR D 2 57 ? 13.60300 -18.10500 -31.52000 1.000 49.05325 29 TYR D N 1
ATOM 2905 C CA . TYR D 2 57 ? 13.89200 -16.78000 -30.97100 1.000 51.36932 29 TYR D CA 1
ATOM 2906 C C . TYR D 2 57 ? 13.07000 -15.69100 -31.65400 1.000 51.94044 29 TYR D C 1
ATOM 2907 O O . TYR D 2 57 ? 12.70500 -14.69600 -31.01500 1.000 45.45282 29 TYR D O 1
ATOM 2916 N N . LYS D 2 58 ? 12.78700 -15.84900 -32.94800 1.000 53.35377 30 LYS D N 1
ATOM 2917 C CA . LYS D 2 58 ? 11.96000 -14.87700 -33.65700 1.000 52.98004 30 LYS D CA 1
ATOM 2918 C C . LYS D 2 58 ? 10.51900 -14.89000 -33.16100 1.000 50.62712 30 LYS D C 1
ATOM 2919 O O . LYS D 2 58 ? 9.86400 -13.84100 -33.12400 1.000 46.79508 30 LYS D O 1
ATOM 2925 N N . MET D 2 59 ? 10.00700 -16.06100 -32.78000 1.000 47.27146 31 MET D N 1
ATOM 2926 C CA . MET D 2 59 ? 8.62500 -16.12800 -32.31600 1.000 48.14788 31 MET D CA 1
ATOM 2927 C C . MET D 2 59 ? 8.48300 -15.55600 -30.90600 1.000 46.25291 31 MET D C 1
ATOM 2928 O O . MET D 2 59 ? 7.45700 -14.94700 -30.58600 1.000 47.11881 31 MET D O 1
ATOM 2933 N N . ILE D 2 60 ? 9.50700 -15.71300 -30.06200 1.000 41.85239 32 ILE D N 1
ATOM 2934 C CA . ILE D 2 60 ? 9.47900 -15.08900 -28.73800 1.000 42.01556 32 ILE D CA 1
ATOM 2935 C C . ILE D 2 60 ? 9.46000 -13.56900 -28.87800 1.000 42.44983 32 ILE D C 1
ATOM 2936 O O . ILE D 2 60 ? 8.74900 -12.86900 -28.14500 1.000 40.46011 32 ILE D O 1
ATOM 2941 N N . ASP D 2 61 ? 10.20200 -13.04500 -29.85700 1.000 44.11582 33 ASP D N 1
ATOM 2942 C CA . ASP D 2 61 ? 10.18600 -11.61000 -30.14400 1.000 45.17910 33 ASP D CA 1
ATOM 2943 C C . ASP D 2 61 ? 8.79900 -11.13900 -30.56200 1.000 43.22097 33 ASP D C 1
ATOM 2944 O O . ASP D 2 61 ? 8.29800 -10.11500 -30.07600 1.000 43.92369 33 ASP D O 1
ATOM 2949 N N . GLU D 2 62 ? 8.17900 -11.85600 -31.49900 1.000 45.96077 34 GLU D N 1
ATOM 2950 C CA . GLU D 2 62 ? 6.80900 -11.54400 -31.88600 1.000 46.43451 34 GLU D CA 1
ATOM 2951 C C . GLU D 2 62 ? 5.90200 -11.52400 -30.66200 1.000 45.70022 34 GLU D C 1
ATOM 2952 O O . GLU D 2 62 ? 5.14800 -10.56700 -30.44700 1.000 42.40245 34 GLU D O 1
ATOM 2958 N N . TYR D 2 63 ? 5.99900 -12.56400 -29.82300 1.000 40.21535 35 TYR D N 1
ATOM 2959 C CA . TYR D 2 63 ? 5.21700 -12.59700 -28.58900 1.000 43.08674 35 TYR D CA 1
ATOM 2960 C C . TYR D 2 63 ? 5.48900 -11.36000 -27.73300 1.000 37.54924 35 TYR D C 1
ATOM 2961 O O . TYR D 2 63 ? 4.55800 -10.76600 -27.17600 1.000 38.90730 35 TYR D O 1
ATOM 2970 N N . ALA D 2 64 ? 6.75800 -10.94400 -27.63100 1.000 39.28892 36 ALA D N 1
ATOM 2971 C CA . ALA D 2 64 ? 7.07600 -9.77800 -26.80100 1.000 39.03626 36 ALA D CA 1
ATOM 2972 C C . ALA D 2 64 ? 6.34600 -8.52000 -27.27400 1.000 42.79724 36 ALA D C 1
ATOM 2973 O O . ALA D 2 64 ? 5.77800 -7.78500 -26.45600 1.000 40.21272 36 ALA D O 1
ATOM 2975 N N . LYS D 2 65 ? 6.33300 -8.24600 -28.58400 1.000 43.53417 37 LYS D N 1
ATOM 2976 C CA . LYS D 2 65 ? 5.71300 -6.99100 -29.00400 1.000 43.03148 37 LYS D CA 1
ATOM 2977 C C . LYS D 2 65 ? 4.19400 -7.06900 -29.00800 1.000 43.00516 37 LYS D C 1
ATOM 2978 O O . LYS D 2 65 ? 3.52800 -6.04800 -28.80900 1.000 45.12120 37 LYS D O 1
ATOM 2984 N N . GLU D 2 66 ? 3.62900 -8.26000 -29.21600 1.000 44.22109 38 GLU D N 1
ATOM 2985 C CA . GLU D 2 66 ? 2.19500 -8.42500 -29.00500 1.000 47.95838 38 GLU D CA 1
ATOM 2986 C C . GLU D 2 66 ? 1.81300 -8.16500 -27.54900 1.000 46.78719 38 GLU D C 1
ATOM 2987 O O . GLU D 2 66 ? 0.69100 -7.73000 -27.26100 1.000 44.72905 38 GLU D O 1
ATOM 2993 N N . SER D 2 67 ? 2.72800 -8.41200 -26.61900 1.000 45.32912 39 SER D N 1
ATOM 2994 C CA . SER D 2 67 ? 2.42300 -8.21800 -25.20700 1.000 42.12084 39 SER D CA 1
ATOM 2995 C C . SER D 2 67 ? 2.79000 -6.83000 -24.69300 1.000 40.73646 39 SER D C 1
ATOM 2996 O O . SER D 2 67 ? 2.44400 -6.50200 -23.55000 1.000 41.66289 39 SER D O 1
ATOM 2999 N N . GLY D 2 68 ? 3.47400 -6.01000 -25.49000 1.000 40.77594 40 GLY D N 1
ATOM 3000 C CA . GLY D 2 68 ? 3.96400 -4.73700 -24.98600 1.000 42.82092 40 GLY D CA 1
ATOM 3001 C C . GLY D 2 68 ? 5.20900 -4.81000 -24.12500 1.000 40.43643 40 GLY D C 1
ATOM 3002 O O . GLY D 2 68 ? 5.45800 -3.88000 -23.35000 1.000 38.19932 40 GLY D O 1
ATOM 3003 N N . MET D 2 69 ? 5.99700 -5.88000 -24.23300 1.000 39.80740 41 MET D N 1
ATOM 3004 C CA . MET D 2 69 ? 7.28200 -6.01100 -23.55300 1.000 38.05983 41 MET D CA 1
ATOM 3005 C C . MET D 2 69 ? 8.42200 -5.40500 -24.38200 1.000 39.71529 41 MET D C 1
ATOM 3006 O O . MET D 2 69 ? 8.39600 -5.40500 -25.61300 1.000 40.78910 41 MET D O 1
ATOM 3011 N N . ILE D 2 70 ? 9.45300 -4.91900 -23.69300 1.000 38.49672 42 ILE D N 1
ATOM 3012 C CA . ILE D 2 70 ? 10.62500 -4.32700 -24.34100 1.000 38.33881 42 ILE D CA 1
ATOM 3013 C C . ILE D 2 70 ? 11.75800 -5.34800 -24.30900 1.000 41.98924 42 ILE D C 1
ATOM 3014 O O . ILE D 2 70 ? 12.13400 -5.83300 -23.23500 1.000 39.18628 42 ILE D O 1
ATOM 3019 N N . LYS D 2 71 ? 12.29800 -5.68500 -25.48100 1.000 39.58106 43 LYS D N 1
ATOM 3020 C CA . LYS D 2 71 ? 13.44700 -6.58100 -25.53300 1.000 42.80250 43 LYS D CA 1
ATOM 3021 C C . LYS D 2 71 ? 14.72200 -5.83100 -25.15200 1.000 42.04451 43 LYS D C 1
ATOM 3022 O O . LYS D 2 71 ? 15.03100 -4.78100 -25.72400 1.000 40.13902 43 LYS D O 1
ATOM 3028 N N . ILE D 2 72 ? 15.44400 -6.36900 -24.17200 1.000 34.84628 44 ILE D N 1
ATOM 3029 C CA . ILE D 2 72 ? 16.74600 -5.85400 -23.77500 1.000 38.70201 44 ILE D CA 1
ATOM 3030 C C . ILE D 2 72 ? 17.86800 -6.61100 -24.46400 1.000 39.84688 44 ILE D C 1
ATOM 3031 O O . ILE D 2 72 ? 18.83300 -6.00600 -24.93000 1.000 39.66002 44 ILE D O 1
ATOM 3036 N N . ASN D 2 73 ? 17.75200 -7.93000 -24.52500 1.000 39.51790 45 ASN D N 1
ATOM 3037 C CA . ASN D 2 73 ? 18.68000 -8.74900 -25.28500 1.000 39.97321 45 ASN D CA 1
ATOM 3038 C C . ASN D 2 73 ? 18.03400 -10.12100 -25.48200 1.000 43.36046 45 ASN D C 1
ATOM 3039 O O . ASN D 2 73 ? 16.84500 -10.30200 -25.19600 1.000 41.91555 45 ASN D O 1
ATOM 3044 N N . LYS D 2 74 ? 18.82400 -11.08800 -25.96600 1.000 46.86351 46 LYS D N 1
ATOM 3045 C CA . LYS D 2 74 ? 18.28700 -12.38800 -26.36400 1.000 46.58980 46 LYS D CA 1
ATOM 3046 C C . LYS D 2 74 ? 17.59400 -13.10100 -25.20800 1.000 45.57652 46 LYS D C 1
ATOM 3047 O O . LYS D 2 74 ? 16.66900 -13.89300 -25.43400 1.000 44.12898 46 LYS D O 1
ATOM 3053 N N . GLU D 2 75 ? 18.00700 -12.82200 -23.97200 1.000 47.39779 47 GLU D N 1
ATOM 3054 C CA . GLU D 2 75 ? 17.48700 -13.51500 -22.80400 1.000 44.93433 47 GLU D CA 1
ATOM 3055 C C . GLU D 2 75 ? 16.59300 -12.66300 -21.90800 1.000 40.27062 47 GLU D C 1
ATOM 3056 O O . GLU D 2 75 ? 16.16100 -13.16300 -20.87100 1.000 38.81781 47 GLU D O 1
ATOM 3062 N N . THR D 2 76 ? 16.28600 -11.41400 -22.26200 1.000 37.92823 48 THR D N 1
ATOM 3063 C CA . THR D 2 76 ? 15.79200 -10.46200 -21.26700 1.000 36.78599 48 THR D CA 1
ATOM 3064 C C . THR D 2 76 ? 14.74700 -9.51700 -21.83900 1.000 34.90945 48 THR D C 1
ATOM 3065 O O . THR D 2 76 ? 15.01300 -8.77800 -22.78900 1.000 35.32529 48 THR D O 1
ATOM 3069 N N . TYR D 2 77 ? 13.57600 -9.50000 -21.21100 1.000 29.51407 49 TYR D N 1
ATOM 3070 C CA . TYR D 2 77 ? 12.47700 -8.62800 -21.60000 1.000 33.85932 49 TYR D CA 1
ATOM 3071 C C . TYR D 2 77 ? 11.97100 -7.88500 -20.36800 1.000 32.76445 49 TYR D C 1
ATOM 3072 O O . TYR D 2 77 ? 11.77000 -8.49200 -19.31200 1.000 30.62209 49 TYR D O 1
ATOM 3081 N N . HIS D 2 78 ? 11.78300 -6.57800 -20.50400 1.000 34.99630 50 HIS D N 1
ATOM 3082 C CA . HIS D 2 78 ? 11.35100 -5.70900 -19.42100 1.000 32.77235 50 HIS D CA 1
ATOM 3083 C C . HIS D 2 78 ? 10.03100 -5.06500 -19.79600 1.000 35.28844 50 HIS D C 1
ATOM 3084 O O . HIS D 2 78 ? 9.74000 -4.86200 -20.97900 1.000 35.50952 50 HIS D O 1
ATOM 3091 N N . CYS D 2 79 ? 9.22800 -4.77500 -18.77800 1.000 36.89653 51 CYS D N 1
ATOM 3092 C CA . CYS D 2 79 ? 8.05900 -3.93800 -18.95600 1.000 36.24119 51 CYS D CA 1
ATOM 3093 C C . CYS D 2 79 ? 8.46500 -2.47000 -19.11800 1.000 38.84676 51 CYS D C 1
ATOM 3094 O O . CYS D 2 79 ? 9.58000 -2.05800 -18.76500 1.000 37.88612 51 CYS D O 1
ATOM 3097 N N . LYS D 2 80 ? 7.52700 -1.67700 -19.65700 1.000 42.03399 52 LYS D N 1
ATOM 3098 C CA . LYS D 2 80 ? 7.75100 -0.25500 -19.89300 1.000 41.69710 52 LYS D CA 1
ATOM 3099 C C . LYS D 2 80 ? 7.79100 0.54200 -18.60600 1.000 43.08674 52 LYS D C 1
ATOM 3100 O O . LYS D 2 80 ? 8.33000 1.65700 -18.59900 1.000 45.35807 52 LYS D O 1
ATOM 3106 N N . GLY D 2 81 ? 7.21100 0.02000 -17.53400 1.000 40.77331 53 GLY D N 1
ATOM 3107 C CA . GLY D 2 81 ? 7.24100 0.68500 -16.25500 1.000 39.36788 53 GLY D CA 1
ATOM 3108 C C . GLY D 2 81 ? 6.06900 1.59000 -15.95900 1.000 43.88158 53 GLY D C 1
ATOM 3109 O O . GLY D 2 81 ? 6.26500 2.63600 -15.32700 1.000 41.73132 53 GLY D O 1
ATOM 3110 N N . ASP D 2 82 ? 4.86400 1.23400 -16.40800 1.000 43.61312 54 ASP D N 1
ATOM 3111 C CA . ASP D 2 82 ? 3.66600 1.97200 -16.03500 1.000 41.55235 54 ASP D CA 1
ATOM 3112 C C . ASP D 2 82 ? 2.60200 1.02100 -15.48300 1.000 44.04475 54 ASP D C 1
ATOM 3113 O O . ASP D 2 82 ? 2.83600 -0.19000 -15.36600 1.000 36.55438 54 ASP D O 1
ATOM 3118 N N . LYS D 2 83 ? 1.42100 1.55300 -15.16700 1.000 43.90000 55 LYS D N 1
ATOM 3119 C CA . LYS D 2 83 ? 0.35100 0.77800 -14.53500 1.000 42.02346 55 LYS D CA 1
ATOM 3120 C C . LYS D 2 83 ? -0.20200 -0.33800 -15.41900 1.000 43.59996 55 LYS D C 1
ATOM 3121 O O . LYS D 2 83 ? -1.04600 -1.11200 -14.95200 1.000 40.89438 55 LYS D O 1
ATOM 3127 N N . TYR D 2 84 ? 0.23800 -0.44900 -16.66900 1.000 41.12072 56 TYR D N 1
ATOM 3128 C CA . TYR D 2 84 ? -0.12300 -1.57800 -17.51300 1.000 43.76314 56 TYR D CA 1
ATOM 3129 C C . TYR D 2 84 ? 0.89900 -2.72200 -17.47100 1.000 37.93350 56 TYR D C 1
ATOM 3130 O O . TYR D 2 84 ? 0.74800 -3.69000 -18.21800 1.000 37.78085 56 TYR D O 1
ATOM 3139 N N . ASP D 2 85 ? 1.93100 -2.63700 -16.62300 1.000 38.65200 57 ASP D N 1
ATOM 3140 C CA . ASP D 2 85 ? 2.99300 -3.65100 -16.62700 1.000 36.87021 57 ASP D CA 1
ATOM 3141 C C . ASP D 2 85 ? 2.44000 -5.04900 -16.36400 1.000 37.38343 57 ASP D C 1
ATOM 3142 O O . ASP D 2 85 ? 2.81400 -6.02200 -17.03600 1.000 39.27576 57 ASP D O 1
ATOM 3147 N N . LEU D 2 86 ? 1.59300 -5.17100 -15.34500 1.000 38.94414 58 LEU D N 1
ATOM 3148 C CA . LEU D 2 86 ? 1.11600 -6.48700 -14.92800 1.000 40.79436 58 LEU D CA 1
ATOM 3149 C C . LEU D 2 86 ? 0.29500 -7.14200 -16.03100 1.000 40.05217 58 LEU D C 1
ATOM 3150 O O . LEU D 2 86 ? 0.31500 -8.37000 -16.19000 1.000 38.68622 58 LEU D O 1
ATOM 3155 N N . GLY D 2 87 ? -0.43500 -6.33200 -16.80300 1.000 40.64698 59 GLY D N 1
ATOM 3156 C CA . GLY D 2 87 ? -1.19400 -6.87000 -17.91800 1.000 38.94941 59 GLY D CA 1
ATOM 3157 C C . GLY D 2 87 ? -0.30900 -7.32800 -19.05700 1.000 40.80489 59 GLY D C 1
ATOM 3158 O O . GLY D 2 87 ? -0.62700 -8.29800 -19.75000 1.000 39.03100 59 GLY D O 1
ATOM 3159 N N . CYS D 2 88 ? 0.80800 -6.62900 -19.27200 1.000 36.30172 60 CYS D N 1
ATOM 3160 C CA . CYS D 2 88 ? 1.77800 -7.06200 -20.27100 1.000 37.24657 60 CYS D CA 1
ATOM 3161 C C . CYS D 2 88 ? 2.43000 -8.37800 -19.86400 1.000 38.75728 60 CYS D C 1
ATOM 3162 O O . CYS D 2 88 ? 2.56100 -9.29900 -20.68300 1.000 36.38331 60 CYS D O 1
ATOM 3165 N N . MET D 2 89 ? 2.85200 -8.48000 -18.60400 1.000 34.59099 61 MET D N 1
ATOM 3166 C CA . MET D 2 89 ? 3.40700 -9.73300 -18.10700 1.000 33.72246 61 MET D CA 1
ATOM 3167 C C . MET D 2 89 ? 2.40700 -10.88800 -18.23800 1.000 32.96974 61 MET D C 1
ATOM 3168 O O . MET D 2 89 ? 2.79900 -12.02200 -18.54000 1.000 35.14106 61 MET D O 1
ATOM 3173 N N . THR D 2 90 ? 1.11500 -10.62000 -18.01500 1.000 35.25949 62 THR D N 1
ATOM 3174 C CA . THR D 2 90 ? 0.09300 -11.66800 -18.10100 1.000 39.68897 62 THR D CA 1
ATOM 3175 C C . THR D 2 90 ? 0.02700 -12.27500 -19.49900 1.000 36.63071 62 THR D C 1
ATOM 3176 O O . THR D 2 90 ? -0.04600 -13.49800 -19.66300 1.000 33.33031 62 THR D O 1
ATOM 3180 N N . LEU D 2 91 ? -0.00100 -11.42200 -20.52500 1.000 36.32541 63 LEU D N 1
ATOM 3181 C CA . LEU D 2 91 ? -0.08200 -11.91700 -21.89400 1.000 36.06485 63 LEU D CA 1
ATOM 3182 C C . LEU D 2 91 ? 1.21600 -12.60500 -22.31100 1.000 38.63884 63 LEU D C 1
ATOM 3183 O O . LEU D 2 91 ? 1.19200 -13.69500 -22.89700 1.000 37.62820 63 LEU D O 1
ATOM 3188 N N . PHE D 2 92 ? 2.36600 -11.98500 -22.01200 1.000 32.84604 64 PHE D N 1
ATOM 3189 C CA . PHE D 2 92 ? 3.64300 -12.56800 -22.41900 1.000 35.35950 64 PHE D CA 1
ATOM 3190 C C . PHE D 2 92 ? 3.87000 -13.91900 -21.74700 1.000 31.22216 64 PHE D C 1
ATOM 3191 O O . PHE D 2 92 ? 4.23100 -14.90400 -22.40800 1.000 33.76194 64 PHE D O 1
ATOM 3199 N N . ILE D 2 93 ? 3.62800 -13.99600 -20.43700 1.000 30.14046 65 ILE D N 1
ATOM 3200 C CA . ILE D 2 93 ? 3.94800 -15.21800 -19.70300 1.000 31.16163 65 ILE D CA 1
ATOM 3201 C C . ILE D 2 93 ? 2.80600 -16.22300 -19.80600 1.000 36.45963 65 ILE D C 1
ATOM 3202 O O . ILE D 2 93 ? 3.01100 -17.36500 -20.23300 1.000 32.47231 65 ILE D O 1
ATOM 3207 N N . TYR D 2 94 ? 1.58400 -15.80200 -19.45200 1.000 33.92775 66 TYR D N 1
ATOM 3208 C CA . TYR D 2 94 ? 0.49200 -16.73800 -19.20700 1.000 38.05719 66 TYR D CA 1
ATOM 3209 C C . TYR D 2 94 ? -0.49600 -16.85500 -20.36100 1.000 37.25183 66 TYR D C 1
ATOM 3210 O O . TYR D 2 94 ? -1.41400 -17.67900 -20.28600 1.000 40.87332 66 TYR D O 1
ATOM 3219 N N . LYS D 2 95 ? -0.31100 -16.09500 -21.43800 1.000 39.35209 67 LYS D N 1
ATOM 3220 C CA . LYS D 2 95 ? -1.00900 -16.34600 -22.69400 1.000 41.63657 67 LYS D CA 1
ATOM 3221 C C . LYS D 2 95 ? -0.08000 -16.93300 -23.75300 1.000 43.56312 67 LYS D C 1
ATOM 3222 O O . LYS D 2 95 ? -0.25000 -18.08900 -24.15200 1.000 42.24980 67 LYS D O 1
ATOM 3228 N N . TYR D 2 96 ? 0.93000 -16.18400 -24.20100 1.000 38.21248 68 TYR D N 1
ATOM 3229 C CA . TYR D 2 96 ? 1.72200 -16.64000 -25.34100 1.000 38.20458 68 TYR D CA 1
ATOM 3230 C C . TYR D 2 96 ? 2.72300 -17.73200 -24.96800 1.000 41.96293 68 TYR D C 1
ATOM 3231 O O . TYR D 2 96 ? 2.69400 -18.82700 -25.53900 1.000 38.18879 68 TYR D O 1
ATOM 3240 N N . LEU D 2 97 ? 3.64400 -17.45200 -24.04100 1.000 34.72522 69 LEU D N 1
ATOM 3241 C CA . LEU D 2 97 ? 4.73900 -18.40000 -23.82800 1.000 36.93864 69 LEU D CA 1
ATOM 3242 C C . LEU D 2 97 ? 4.25400 -19.70100 -23.18600 1.000 38.27827 69 LEU D C 1
ATOM 3243 O O . LEU D 2 97 ? 4.70300 -20.78700 -23.57200 1.000 38.38618 69 LEU D O 1
ATOM 3248 N N . ILE D 2 98 ? 3.32100 -19.62000 -22.23500 1.000 35.62269 70 ILE D N 1
ATOM 3249 C CA . ILE D 2 98 ? 2.95000 -20.81400 -21.48000 1.000 39.37051 70 ILE D CA 1
ATOM 3250 C C . ILE D 2 98 ? 2.19500 -21.83200 -22.36100 1.000 42.74460 70 ILE D C 1
ATOM 3251 O O . ILE D 2 98 ? 2.26400 -23.04800 -22.11600 1.000 35.99642 70 ILE D O 1
ATOM 3256 N N . ASP D 2 99 ? 1.47800 -21.36200 -23.38700 1.000 40.27851 71 ASP D N 1
ATOM 3257 C CA . ASP D 2 99 ? 0.70600 -22.21200 -24.28400 1.000 44.46059 71 ASP D CA 1
ATOM 3258 C C . ASP D 2 99 ? 1.50600 -22.70600 -25.47600 1.000 45.03698 71 ASP D C 1
ATOM 3259 O O . ASP D 2 99 ? 0.90700 -23.25300 -26.40700 1.000 45.42650 71 ASP D O 1
ATOM 3264 N N . SER D 2 100 ? 2.81900 -22.48900 -25.50100 1.000 44.39480 72 SER D N 1
ATOM 3265 C CA . SER D 2 100 ? 3.66200 -22.87200 -26.63200 1.000 43.03937 72 SER D CA 1
ATOM 3266 C C . SER D 2 100 ? 4.48000 -24.07900 -26.20100 1.000 44.12108 72 SER D C 1
ATOM 3267 O O . SER D 2 100 ? 5.46400 -23.94400 -25.46400 1.000 37.80980 72 SER D O 1
ATOM 3270 N N . GLU D 2 101 ? 4.05800 -25.26500 -26.65400 1.000 40.87595 73 GLU D N 1
ATOM 3271 C CA . GLU D 2 101 ? 4.76600 -26.48100 -26.27900 1.000 42.93936 73 GLU D CA 1
ATOM 3272 C C . GLU D 2 101 ? 6.19600 -26.46300 -26.78700 1.000 40.56276 73 GLU D C 1
ATOM 3273 O O . GLU D 2 101 ? 7.09000 -27.00900 -26.13100 1.000 41.92608 73 GLU D O 1
ATOM 3279 N N . TRP D 2 102 ? 6.43800 -25.84000 -27.94500 1.000 41.47339 74 TRP D N 1
ATOM 3280 C CA . TRP D 2 102 ? 7.80800 -25.77700 -28.45000 1.000 43.23939 74 TRP D CA 1
ATOM 3281 C C . TRP D 2 102 ? 8.70500 -24.98000 -27.51000 1.000 43.17886 74 TRP D C 1
ATOM 3282 O O . TRP D 2 102 ? 9.91400 -25.22700 -27.44000 1.000 41.55761 74 TRP D O 1
ATOM 3293 N N . PHE D 2 103 ? 8.12800 -24.02800 -26.78000 1.000 41.06545 75 PHE D N 1
ATOM 3294 C CA . PHE D 2 103 ? 8.90100 -23.23700 -25.83000 1.000 37.67820 75 PHE D CA 1
ATOM 3295 C C . PHE D 2 103 ? 9.11000 -23.98600 -24.52000 1.000 36.40963 75 PHE D C 1
ATOM 3296 O O . PHE D 2 103 ? 10.24900 -24.21300 -24.08800 1.000 36.18065 75 PHE D O 1
ATOM 3304 N N . THR D 2 104 ? 8.00800 -24.36400 -23.86400 1.000 36.67019 76 THR D N 1
ATOM 3305 C CA . THR D 2 104 ? 8.11300 -24.97000 -22.54000 1.000 38.98099 76 THR D CA 1
ATOM 3306 C C . THR D 2 104 ? 8.94600 -26.25400 -22.58100 1.000 40.62592 76 THR D C 1
ATOM 3307 O O . THR D 2 104 ? 9.76400 -26.50000 -21.68800 1.000 35.91746 76 THR D O 1
ATOM 3311 N N . LYS D 2 105 ? 8.81200 -27.05100 -23.64200 1.000 39.09153 77 LYS D N 1
ATOM 3312 C CA . LYS D 2 105 ? 9.54700 -28.30600 -23.67500 1.000 38.53094 77 LYS D CA 1
ATOM 3313 C C . LYS D 2 105 ? 11.04200 -28.10600 -23.88000 1.000 39.69423 77 LYS D C 1
ATOM 3314 O O . LYS D 2 105 ? 11.81100 -29.04600 -23.64200 1.000 44.05265 77 LYS D O 1
ATOM 3320 N N . ASN D 2 106 ? 11.47600 -26.91700 -24.30700 1.000 37.30710 78 ASN D N 1
ATOM 3321 C CA . ASN D 2 106 ? 12.88100 -26.67400 -24.62100 1.000 39.00994 78 ASN D CA 1
ATOM 3322 C C . ASN D 2 106 ? 13.50800 -25.53900 -23.81300 1.000 40.02848 78 ASN D C 1
ATOM 3323 O O . ASN D 2 106 ? 14.60100 -25.06800 -24.16700 1.000 40.51012 78 ASN D O 1
ATOM 3328 N N . ALA D 2 107 ? 12.85700 -25.08600 -22.74700 1.000 36.18329 79 ALA D N 1
ATOM 3329 C CA . ALA D 2 107 ? 13.37000 -23.96800 -21.96900 1.000 36.03590 79 ALA D CA 1
ATOM 3330 C C . ALA D 2 107 ? 14.35800 -24.46800 -20.91800 1.000 37.89665 79 ALA D C 1
ATOM 3331 O O . ALA D 2 107 ? 14.04900 -25.38200 -20.14400 1.000 37.67820 79 ALA D O 1
ATOM 3333 N N . LYS D 2 108 ? 15.55800 -23.88000 -20.89500 1.000 36.14381 80 LYS D N 1
ATOM 3334 C CA . LYS D 2 108 ? 16.53500 -24.26900 -19.88300 1.000 36.21224 80 LYS D CA 1
ATOM 3335 C C . LYS D 2 108 ? 16.33800 -23.52100 -18.56400 1.000 41.05492 80 LYS D C 1
ATOM 3336 O O . LYS D 2 108 ? 16.47300 -24.11500 -17.48700 1.000 40.46011 80 LYS D O 1
ATOM 3342 N N . GLU D 2 109 ? 16.02700 -22.23000 -18.63900 1.000 38.87045 81 GLU D N 1
ATOM 3343 C CA . GLU D 2 109 ? 15.77600 -21.38000 -17.47800 1.000 35.78850 81 GLU D CA 1
ATOM 3344 C C . GLU D 2 109 ? 14.67400 -20.39400 -17.84600 1.000 32.80920 81 GLU D C 1
ATOM 3345 O O . GLU D 2 109 ? 14.61800 -19.92800 -18.98700 1.000 34.78049 81 GLU D O 1
ATOM 3351 N N . TRP D 2 110 ? 13.80500 -20.07000 -16.89300 1.000 32.75919 82 TRP D N 1
ATOM 3352 C CA . TRP D 2 110 ? 12.72100 -19.13100 -17.13700 1.000 32.22492 82 TRP D CA 1
ATOM 3353 C C . TRP D 2 110 ? 12.36100 -18.48600 -15.81100 1.000 34.48835 82 TRP D C 1
ATOM 3354 O O . TRP D 2 110 ? 11.87000 -19.17400 -14.90900 1.000 32.01700 82 TRP D O 1
ATOM 3365 N N . ILE D 2 111 ? 12.60300 -17.17400 -15.70400 1.000 29.64303 83 ILE D N 1
ATOM 3366 C CA . ILE D 2 111 ? 12.56200 -16.43900 -14.44300 1.000 32.48284 83 ILE D CA 1
ATOM 3367 C C . ILE D 2 111 ? 11.51300 -15.33800 -14.53100 1.000 32.93816 83 ILE D C 1
ATOM 3368 O O . ILE D 2 111 ? 11.48300 -14.56800 -15.49900 1.000 33.02764 83 ILE D O 1
ATOM 3373 N N . TRP D 2 112 ? 10.66300 -15.25400 -13.50800 1.000 28.42183 84 TRP D N 1
ATOM 3374 C CA . TRP D 2 112 ? 9.80600 -14.09200 -13.30800 1.000 30.86686 84 TRP D CA 1
ATOM 3375 C C . TRP D 2 112 ? 10.59000 -13.05500 -12.49900 1.000 32.21176 84 TRP D C 1
ATOM 3376 O O . TRP D 2 112 ? 11.04400 -13.35100 -11.39000 1.000 31.61958 84 TRP D O 1
ATOM 3387 N N . ILE D 2 113 ? 10.81100 -11.87300 -13.07300 1.000 29.46932 85 ILE D N 1
ATOM 3388 C CA . ILE D 2 113 ? 11.61700 -10.83800 -12.41600 1.000 30.39049 85 ILE D CA 1
ATOM 3389 C C . ILE D 2 113 ? 10.69800 -9.78400 -11.80300 1.000 29.16402 85 ILE D C 1
ATOM 3390 O O . ILE D 2 113 ? 9.90500 -9.16200 -12.50800 1.000 31.05372 85 ILE D O 1
ATOM 3395 N N . SER D 2 114 ? 10.82700 -9.56500 -10.49200 1.000 30.95898 86 SER D N 1
ATOM 3396 C CA . SER D 2 114 ? 10.11600 -8.49300 -9.79200 1.000 30.22731 86 SER D CA 1
ATOM 3397 C C . SER D 2 114 ? 11.08300 -7.78400 -8.85500 1.000 33.77247 86 SER D C 1
ATOM 3398 O O . SER D 2 114 ? 11.59400 -8.39100 -7.91100 1.000 32.09859 86 SER D O 1
ATOM 3401 N N . GLU D 2 115 ? 11.32000 -6.50100 -9.12000 1.000 31.18532 87 GLU D N 1
ATOM 3402 C CA . GLU D 2 115 ? 12.15400 -5.69300 -8.24300 1.000 33.39874 87 GLU D CA 1
ATOM 3403 C C . GLU D 2 115 ? 11.57100 -5.63400 -6.83500 1.000 33.39085 87 GLU D C 1
ATOM 3404 O O . GLU D 2 115 ? 12.28000 -5.86000 -5.84800 1.000 34.63573 87 GLU D O 1
ATOM 3410 N N . LYS D 2 116 ? 10.26500 -5.37100 -6.73300 1.000 32.55127 88 LYS D N 1
ATOM 3411 C CA . LYS D 2 116 ? 9.60000 -5.19200 -5.44100 1.000 35.69112 88 LYS D CA 1
ATOM 3412 C C . LYS D 2 116 ? 9.51800 -6.49400 -4.64800 1.000 37.35711 88 LYS D C 1
ATOM 3413 O O . LYS D 2 116 ? 9.74800 -6.50600 -3.43200 1.000 38.80465 88 LYS D O 1
ATOM 3419 N N . GLU D 2 117 ? 9.17100 -7.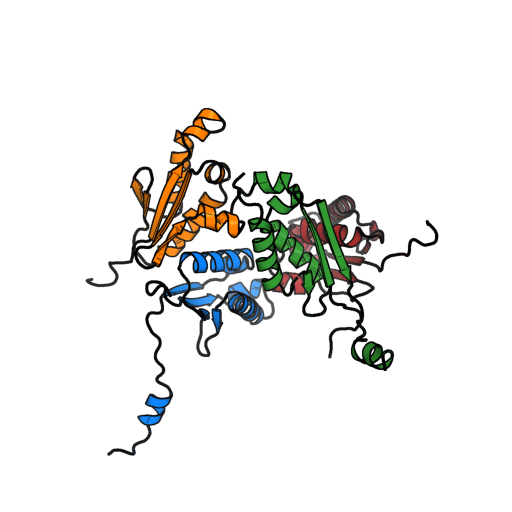60100 -5.30500 1.000 31.99331 89 GLU D N 1
ATOM 3420 C CA . GLU D 2 117 ? 8.77600 -8.80400 -4.59000 1.000 35.41740 89 GLU D CA 1
ATOM 3421 C C . GLU D 2 117 ? 9.75300 -9.96300 -4.73100 1.000 37.49660 89 GLU D C 1
ATOM 3422 O O . GLU D 2 117 ? 9.60800 -10.96000 -4.01300 1.000 32.53811 89 GLU D O 1
ATOM 3428 N N . GLY D 2 118 ? 10.73800 -9.86100 -5.61000 1.000 32.81972 90 GLY D N 1
ATOM 3429 C CA . GLY D 2 118 ? 11.72300 -10.90400 -5.77200 1.000 39.31787 90 GLY D CA 1
ATOM 3430 C C . GLY D 2 118 ? 11.44300 -11.75100 -7.00400 1.000 33.27767 90 GLY D C 1
ATOM 3431 O O . GLY D 2 118 ? 10.32200 -11.80800 -7.51800 1.000 34.08303 90 GLY D O 1
ATOM 3432 N N . ASN D 2 119 ? 12.47600 -12.43000 -7.46700 1.000 36.08064 91 ASN D N 1
ATOM 3433 C CA . ASN D 2 119 ? 12.40600 -13.25800 -8.65400 1.000 38.92835 91 ASN D CA 1
ATOM 3434 C C . ASN D 2 119 ? 12.02400 -14.68900 -8.29300 1.000 39.28629 91 ASN D C 1
ATOM 3435 O O . ASN D 2 119 ? 12.22300 -15.14700 -7.16500 1.000 42.98147 91 ASN D O 1
ATOM 3440 N N . SER D 2 120 ? 11.45600 -15.39500 -9.26800 1.000 37.23868 92 SER D N 1
ATOM 3441 C CA . SER D 2 120 ? 11.07100 -16.77700 -9.04700 1.000 36.33067 92 SER D CA 1
ATOM 3442 C C . SER D 2 120 ? 11.25100 -17.58600 -10.32300 1.000 38.47567 92 SER D C 1
ATOM 3443 O O . SER D 2 120 ? 11.21400 -17.06000 -11.44400 1.000 34.21200 92 SER D O 1
ATOM 3446 N N . ASP D 2 121 ? 11.41700 -18.88900 -10.11100 1.000 34.74627 93 ASP D N 1
ATOM 3447 C CA . ASP D 2 121 ? 11.61100 -19.88200 -11.16600 1.000 33.69088 93 ASP D CA 1
ATOM 3448 C C . ASP D 2 121 ? 10.25900 -20.21900 -11.77900 1.000 34.20673 93 ASP D C 1
ATOM 3449 O O . ASP D 2 121 ? 9.44600 -20.90300 -11.15300 1.000 35.45688 93 ASP D O 1
ATOM 3454 N N . LEU D 2 122 ? 10.01900 -19.75800 -13.01200 1.000 31.32744 94 LEU D N 1
ATOM 3455 C CA . LEU D 2 122 ? 8.74700 -20.06200 -13.64800 1.000 33.72773 94 LEU D CA 1
ATOM 3456 C C . LEU D 2 122 ? 8.62600 -21.52100 -14.09000 1.000 34.56467 94 LEU D C 1
ATOM 3457 O O . LEU D 2 122 ? 7.50500 -21.97800 -14.28200 1.000 35.39898 94 LEU D O 1
ATOM 3462 N N . ILE D 2 123 ? 9.73300 -22.24300 -14.27700 1.000 35.25949 95 ILE D N 1
ATOM 3463 C CA . ILE D 2 123 ? 9.63800 -23.64200 -14.69400 1.000 35.67270 95 ILE D CA 1
ATOM 3464 C C . ILE D 2 123 ? 9.15700 -24.50700 -13.53800 1.000 34.87523 95 ILE D C 1
ATOM 3465 O O . ILE D 2 123 ? 8.13400 -25.1920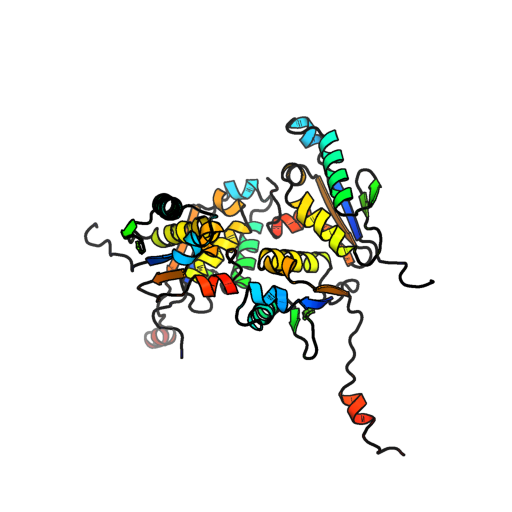0 -13.64200 1.000 36.57807 95 ILE D O 1
ATOM 3470 N N . SER D 2 124 ? 9.87200 -24.46900 -12.41500 1.000 33.61719 96 SER D N 1
ATOM 3471 C CA . SER D 2 124 ? 9.45200 -25.26700 -11.26900 1.000 36.53596 96 SER D CA 1
ATOM 3472 C C . SER D 2 124 ? 8.03800 -24.89700 -10.83600 1.000 38.99152 96 SER D C 1
ATOM 3473 O O . SER D 2 124 ? 7.22400 -25.78000 -10.54100 1.000 38.30196 96 SER D O 1
ATOM 3476 N N . ALA D 2 125 ? 7.71100 -23.59600 -10.84900 1.000 35.75955 97 ALA D N 1
ATOM 3477 C CA . ALA D 2 125 ? 6.37000 -23.14400 -10.47300 1.000 38.56778 97 ALA D CA 1
ATOM 3478 C C . ALA D 2 125 ? 5.30800 -23.66400 -11.43600 1.000 35.40424 97 ALA D C 1
ATOM 3479 O O . ALA D 2 125 ? 4.25700 -24.15800 -11.01000 1.000 34.53835 97 ALA D O 1
ATOM 3481 N N . SER D 2 126 ? 5.53400 -23.50200 -12.74300 1.000 33.31452 98 SER D N 1
ATOM 3482 C CA . SER D 2 126 ? 4.53400 -23.96300 -13.70100 1.000 35.26739 98 SER D CA 1
ATOM 3483 C C . SER D 2 126 ? 4.35400 -25.47500 -13.65100 1.000 36.71493 98 SER D C 1
ATOM 3484 O O . SER D 2 126 ? 3.24200 -25.97000 -13.88200 1.000 36.53333 98 SER D O 1
ATOM 3487 N N . LYS D 2 127 ? 5.42300 -26.22600 -13.36300 1.000 34.68574 99 LYS D N 1
ATOM 3488 C CA . LYS D 2 127 ? 5.27900 -27.67300 -13.21900 1.000 38.96257 99 LYS D CA 1
ATOM 3489 C C . LYS D 2 127 ? 4.31700 -28.01600 -12.08800 1.000 42.48930 99 LYS D C 1
ATOM 3490 O O . LYS D 2 127 ? 3.34800 -28.76000 -12.28800 1.000 40.91280 99 LYS D O 1
ATOM 3496 N N . ALA D 2 128 ? 4.55100 -27.45200 -10.89900 1.000 38.50988 100 ALA D N 1
ATOM 3497 C CA . ALA D 2 128 ? 3.67700 -27.71300 -9.76100 1.000 39.79688 100 ALA D CA 1
ATOM 3498 C C . ALA D 2 128 ? 2.26800 -27.16800 -9.97400 1.000 42.52352 100 ALA D C 1
ATOM 3499 O O . ALA D 2 128 ? 1.31100 -27.69400 -9.39200 1.000 39.50474 100 ALA D O 1
ATOM 3501 N N . GLU D 2 129 ? 2.10800 -26.13100 -10.79700 1.000 36.83600 101 GLU D N 1
ATOM 3502 C CA . GLU D 2 129 ? 0.78800 -25.54600 -11.01700 1.000 35.06736 101 GLU D CA 1
ATOM 3503 C C . GLU D 2 129 ? 0.01400 -26.19300 -12.16300 1.000 39.77319 101 GLU D C 1
ATOM 3504 O O . GLU D 2 129 ? -1.17300 -25.90200 -12.32700 1.000 39.27050 101 GLU D O 1
ATOM 3510 N N . GLY D 2 130 ? 0.64300 -27.05900 -12.95300 1.000 39.69423 102 GLY D N 1
ATOM 3511 C CA . GLY D 2 130 ? -0.03600 -27.61000 -14.10700 1.000 39.26787 102 GLY D CA 1
ATOM 3512 C C . GLY D 2 130 ? -0.10400 -26.68500 -15.29600 1.000 42.34192 102 GLY D C 1
ATOM 3513 O O . GLY D 2 130 ? -0.82700 -26.98200 -16.25100 1.000 41.29969 102 GLY D O 1
ATOM 3514 N N . GLU D 2 131 ? 0.63800 -25.57400 -15.27500 1.000 36.69651 103 GLU D N 1
ATOM 3515 C CA . GLU D 2 131 ? 0.68300 -24.63600 -16.39100 1.000 39.39420 103 GLU D CA 1
ATOM 3516 C C . GLU D 2 131 ? 1.69800 -25.09400 -17.43100 1.000 41.51024 103 GLU D C 1
ATOM 3517 O O . GLU D 2 131 ? 2.86200 -25.33400 -17.10100 1.000 42.16558 103 GLU D O 1
ATOM 3523 N N . GLY D 2 132 ? 1.26100 -25.18200 -18.68800 1.000 41.84712 104 GLY D N 1
ATOM 3524 C CA . GLY D 2 132 ? 2.14300 -25.58600 -19.76700 1.000 38.82308 104 GLY D CA 1
ATOM 3525 C C . GLY D 2 132 ? 2.35000 -27.09400 -19.82700 1.000 43.87105 104 GLY D C 1
ATOM 3526 O O . GLY D 2 132 ? 1.89800 -27.85500 -18.97100 1.000 40.51012 104 GLY D O 1
ATOM 3527 N N . ILE D 2 133 ? 3.05200 -27.52800 -20.87500 1.000 41.64183 105 ILE D N 1
ATOM 3528 C CA . ILE D 2 133 ? 3.42200 -28.93400 -21.05900 1.000 45.86866 105 ILE D CA 1
ATOM 3529 C C . ILE D 2 133 ? 4.93900 -29.03300 -21.11900 1.000 39.86267 105 ILE D C 1
ATOM 3530 O O . ILE D 2 133 ? 5.56900 -28.42900 -21.99900 1.000 41.36549 105 ILE D O 1
ATOM 3535 N N . TRP D 2 134 ? 5.51900 -29.79100 -20.18900 1.000 43.40784 106 TRP D N 1
ATOM 3536 C CA . TRP D 2 134 ? 6.97400 -29.90700 -20.05900 1.000 44.87643 106 TRP D CA 1
ATOM 3537 C C . TRP D 2 134 ? 7.44500 -31.34500 -20.32400 1.000 52.40628 106 TRP D C 1
ATOM 3538 O O . TRP D 2 134 ? 7.38600 -32.21500 -19.44000 1.000 59.72295 106 TRP D O 1
#

B-factor: mean 47.42, std 12.28, range [27.52, 104.67]

Organism: Campylobacter jejuni (NCBI:txid197)

Sequence (427 aa):
QDPGINRKAINFDLSTKSLEKYFKDTREPYSLIKKFMLENGFEHRQYSGYTSKEPINERRVIRIINKLTKKFTWLGECVKEFDITEIGEQYSLKETIQDLCAKDFHDLEDLAYPLLGTRIVLDEEKILKEGKYNLEDMYKMIDEYAKESGMIKINKETYHCKGDKYDLGCMTLFIYKYLIDSEWFTKNAKEWIWISEKEGNSDLISASKAEGEGIWEHSQDPGINRKAINFDLSTKSLEKYFKDTREPYSLIKKFMLENGFEHYTSKEPINERRVIRIINKLTKKFTWLGECVKEFDITEIGEQYSLKETIQDLCAEDLEDLAYPLLGTRIVLDEEKILKEGKYNLEDMYKMIDEYAKESGMIKINKETYHCKGDKYDLGCMTLFIYKYLIDSEWFTKNAKEWIWISEKEGNSDLISASKAEGEGIW

Nearest PDB structures (foldseek):
  3ui3-assembly1_B  TM=7.617E-01  e=6.476E-03  Streptococcus sp. 'group G'
  3ui3-assembly1_A  TM=7.063E-01  e=3.180E-02  Streptococcus sp. 'group G'
  6zn8-assembly2_E  TM=6.525E-01  e=2.951E-01  Haemophilus influenzae 86-028NP
  2i8e-assembly1_A  TM=3.607E-01  e=3.145E-01  Saccharolobus solfataricus P2
  7w7h-assembly1_B  TM=2.820E-01  e=8.084E+00  Streptococcus suis 05ZYH33

Secondary structure (DSSP, 8-state):
--TTPPEEEEEEEE-HHHHTTT-SSTHHHHHHHHHHHHHTTEEE-SSSSEEESS---HHHHHHHHHHHHHH-TTHHHHEEEEEEEEE------HHHHHHHTT----/--SS--PPPEEEEEEE-HHHHHHH-SS-HHHHHHHHHHHHHHHTPEE-SSSEEE--SSTTHHHHHHHIIIIIITT-HHHHTTEEEEEEEETTT--EEHHHHHHHHT-S---/-PPPTT--EEEEEEEE-HHHHHHH-SSTTHHHHHHHHHHHHTTEE--EESS---HHHHHHHHHHHHHH-TTHHHHEEEEEEEEE------HHHHHHH--/--TT-PPPPPEEEEEEE-HHHHHHS-SS-HHHHHHHHHHHHHHHTPEEEETTEEE--SSTTHHHHHIIIIIIIITT-HHHHTTEEEEEEEETTT--EEHHHHHHHHT-S--

Radius of gyration: 26.36 Å; Cα contacts (8 Å, |Δi|>4): 586; chains: 4; bounding box: 61×83×70 Å

Foldseek 3Di:
DDLVFFKKKKFFDWAPVLCVVPDVDSVVVVVVVQVLLVVLQWHADPVGTTIGPGGDHPVSVVVSVVVVCVVPVSCVVITPDIDMDGDDDDDDCPVVVVVVPPPPDD/DPDQQAAWKWWKFFDFQVVVCVVVVPDDPVVVLVLLVVQLVVLQWDDPDSGIIIHPGHPCRVSSVCRSPVPPQQAPQVRQQGTPFMKTDTRVPGIDTPNVVCVVVVTHDHD/DDDDLVFFKKDKDWDWAQVLCVVPDVDSVVVVVVVQVLQVVLQAHPHIGPGGDHPVSVVVSVVVVCVVPVSCVVTTPDIDMDGDDDDDDCPVVVVVVVD/DVVPPDFAWKWWKFFAFQVVVPVVDPPDDPVVVLVVLVVQLVVLQWDDPDSGITIHPGDPCRVSSCCSSPQNPQQADQVRLVGTPFMKTDTPVPGIDTPNVVCVVVVTHDD

InterPro domains:
  IPR048135 Virulence-associated protein D-like [NF041506] (5-95)

Solvent-accessible surface area: 26262 Å² total; per-residue (Å²): 205,74,130,25,19,27,65,0,8,0,50,48,72,7,5,74,149,24,0,104,142,42,11,206,75,21,179,59,0,91,66,22,1,93,133,5,0,80,109,25,27,2,68,85,38,166,138,67,10,8,4,3,112,124,67,18,30,15,22,92,0,6,53,22,30,25,100,0,56,127,68,2,89,24,8,63,94,1,59,123,94,48,66,45,57,60,34,61,123,96,181,99,107,143,103,60,99,104,87,139,102,44,186,127,162,202,151,168,123,116,136,98,84,58,60,14,0,0,87,4,26,3,29,58,134,69,3,122,166,75,61,136,82,84,28,101,69,0,43,122,75,2,43,87,40,3,152,81,3,23,13,74,99,88,76,112,47,20,3,44,11,138,25,53,153,141,8,32,38,22,0,29,67,0,0,2,115,40,0,2,102,7,70,32,0,3,59,2,18,124,62,0,34,5,34,5,126,84,24,41,100,45,67,0,25,62,18,0,66,35,34,26,31,23,82,26,66,242,106,113,92,124,13,33,32,90,0,11,1,80,36,80,12,32,77,178,34,0,102,132,35,12,222,67,34,186,58,0,93,66,21,1,101,134,8,0,75,115,28,31,0,83,148,29,39,3,102,119,43,35,25,22,10,129,0,8,52,20,27,28,99,0,57,136,66,3,84,24,6,57,104,1,56,144,99,59,74,48,66,66,60,50,158,159,180,98,107,133,118,61,101,102,101,148,101,127,184,131,163,126,108,140,101,109,59,52,18,0,0,95,4,30,5,38,60,136,82,3,116,177,80,79,150,73,80,15,102,94,7,40,142,86,2,28,63,32,4,136,88,4,19,10,70,100,90,72,94,50,18,4,50,11,130,26,60,134,141,6,31,40,20,0,32,67,0,0,10,107,50,0,6,111,7,77,47,0,4,92,5,18,127,72,0,35,7,32,5,122,86,17,40,101,42,65,0,24,63,19,1,62,37,31,25,28,28,74,54